Protein 2VE8 (pdb70)

Secondary structure (P-SEA, 3-state):
ccccaaaaaaaaaaaaccccaaaaaaaccccaaaaaaaaaaaaaaccccccccccbbbbcccccccc/ccccaaaaaaaaaaaaccccaaaaaaaccccaaaaaaaaaaaaaacccccccccbbbbbcccccc/cccaaaaaaaaaaaaccccaaaaaaaccccaaaaaaaaaaaaaacccccccccccccccccc/cccccaaaaaaaaaaaaccccaaaaaaaccccaaaaaaaaaaaaaacccccccccbbbbbcccccccc/cccccaaaaaaaaaaaaccccaaaaaaaacccaaaaaaaaaaaaaacccccccccbbbbbcccccc/cccccaaaaaaaaaaaaccccaaaaaaaacccaaaaaaaaaaaaaacccccccccbbbbbccccc/ccaaaaaaaaaaaaccccaaaaaaaacccaaaaaaaaaaaaaacccccccccbbbbbccc/ccaaaaaaaaaaaaccccaaaaaaaacccaaaaaaaaaaaaaacccccccccbbbbbccccc

Structure (mmCIF, N/CA/C/O backbone):
data_2VE8
#
_entry.id   2VE8
#
_cell.length_a   44.494
_cell.length_b   58.496
_cell.length_c   95.408
_cell.angle_alpha   90.00
_cell.angle_beta   92.51
_cell.angle_gamma   90.00
#
_symmetry.space_group_name_H-M   'P 1 21 1'
#
loop_
_entity.id
_entity.type
_entity.pdbx_description
1 polymer 'DNA TRANSLOCASE FTSK'
2 water water
#
loop_
_atom_site.group_PDB
_atom_site.id
_atom_site.type_symbol
_atom_site.label_atom_id
_atom_site.label_alt_id
_atom_site.label_comp_id
_atom_site.label_asym_id
_atom_site.label_entity_id
_atom_site.label_seq_id
_atom_site.pdbx_PDB_ins_code
_atom_site.Cartn_x
_atom_site.Cartn_y
_atom_site.Cartn_z
_atom_site.occupancy
_atom_site.B_iso_or_equiv
_atom_site.auth_seq_id
_atom_site.auth_comp_id
_atom_site.auth_asym_id
_atom_site.auth_atom_id
_atom_site.pdbx_PDB_model_num
ATOM 1 N N . GLU A 1 7 ? 25.122 19.557 3.588 1.00 32.35 745 GLU A N 1
ATOM 2 C CA . GLU A 1 7 ? 23.795 19.990 2.996 1.00 29.67 745 GLU A CA 1
ATOM 3 C C . GLU A 1 7 ? 22.790 19.546 4.048 1.00 26.26 745 GLU A C 1
ATOM 4 O O . GLU A 1 7 ? 22.440 18.386 4.111 1.00 28.04 745 GLU A O 1
ATOM 10 N N . ASP A 1 8 ? 22.398 20.505 4.843 1.00 18.27 746 ASP A N 1
ATOM 11 C CA . ASP A 1 8 ? 21.616 20.404 6.070 1.00 15.66 746 ASP A CA 1
ATOM 12 C C . ASP A 1 8 ? 20.159 20.192 5.754 1.00 14.06 746 ASP A C 1
ATOM 13 O O . ASP A 1 8 ? 19.759 20.462 4.627 1.00 18.29 746 ASP A O 1
ATOM 18 N N . ASP A 1 9 ? 19.396 19.635 6.674 1.00 11.13 747 ASP A N 1
ATOM 19 C CA . ASP A 1 9 ? 18.053 19.186 6.346 1.00 8.72 747 ASP A CA 1
ATOM 20 C C . ASP A 1 9 ? 17.095 19.617 7.458 1.00 9.15 747 ASP A C 1
ATOM 21 O O . ASP A 1 9 ? 17.455 19.541 8.636 1.00 9.29 747 ASP A O 1
ATOM 26 N N . PRO A 1 10 ? 15.867 20.024 7.127 1.00 8.15 748 PRO A N 1
ATOM 27 C CA . PRO A 1 10 ? 14.895 20.346 8.169 1.00 9.03 748 PRO A CA 1
ATOM 28 C C . PRO A 1 10 ? 14.548 19.141 9.015 1.00 8.60 748 PRO A C 1
ATOM 29 O O . PRO A 1 10 ? 14.131 19.350 10.144 1.00 10.77 748 PRO A O 1
ATOM 33 N N . LEU A 1 11 ? 14.768 17.915 8.485 1.00 8.07 749 LEU A N 1
ATOM 34 C CA . LEU A 1 11 ? 14.372 16.745 9.315 1.00 8.01 749 LEU A CA 1
ATOM 35 C C . LEU A 1 11 ? 15.466 16.289 10.251 1.00 8.85 749 LEU A C 1
ATOM 36 O O . LEU A 1 11 ? 15.349 15.201 10.887 1.00 10.30 749 LEU A O 1
ATOM 41 N N . TYR A 1 12 ? 16.580 16.990 10.334 1.00 8.07 750 TYR A N 1
ATOM 42 C CA . TYR A 1 12 ? 17.733 16.544 11.166 1.00 8.63 750 TYR A CA 1
ATOM 43 C C . TYR A 1 12 ? 17.291 16.192 12.588 1.00 8.35 750 TYR A C 1
ATOM 44 O O . TYR A 1 12 ? 17.667 15.138 13.141 1.00 8.87 750 TYR A O 1
ATOM 53 N N . ASP A 1 13 ? 16.577 17.112 13.258 1.00 10.46 751 ASP A N 1
ATOM 54 C CA . ASP A 1 13 ? 16.248 16.837 14.680 1.00 11.21 751 ASP A CA 1
ATOM 55 C C . ASP A 1 13 ? 15.335 15.656 14.789 1.00 10.87 751 ASP A C 1
ATOM 56 O O . ASP A 1 13 ? 15.487 14.875 15.738 1.00 11.65 751 ASP A O 1
ATOM 61 N N . GLU A 1 14 ? 14.384 15.486 13.879 1.00 12.18 752 GLU A N 1
ATOM 62 C CA . GLU A 1 14 ? 13.576 14.298 13.905 1.00 11.02 752 GLU A CA 1
ATOM 63 C C . GLU A 1 14 ? 14.386 13.042 13.670 1.00 10.29 752 GLU A C 1
ATOM 64 O O . GLU A 1 14 ? 14.166 12.028 14.345 1.00 11.01 752 GLU A O 1
ATOM 70 N N . ALA A 1 15 ? 15.354 13.049 12.791 1.00 9.51 753 ALA A N 1
ATOM 71 C CA . ALA A 1 15 ? 16.234 11.902 12.588 1.00 9.19 753 ALA A CA 1
ATOM 72 C C . ALA A 1 15 ? 17.056 11.620 13.847 1.00 8.62 753 ALA A C 1
ATOM 73 O O . ALA A 1 15 ? 17.263 10.483 14.170 1.00 9.72 753 ALA A O 1
ATOM 75 N N . VAL A 1 16 ? 17.541 12.666 14.531 1.00 9.22 754 VAL A N 1
ATOM 76 C CA . VAL A 1 16 ? 18.311 12.437 15.725 1.00 8.62 754 VAL A CA 1
ATOM 77 C C . VAL A 1 16 ? 17.422 11.877 16.830 1.00 8.23 754 VAL A C 1
ATOM 78 O O . VAL A 1 16 ? 17.861 10.950 17.527 1.00 9.16 754 VAL A O 1
ATOM 82 N N . ARG A 1 17 ? 16.166 12.290 16.937 1.00 8.74 755 ARG A N 1
ATOM 83 C CA . ARG A 1 17 ? 15.263 11.666 17.923 1.00 10.84 755 ARG A CA 1
ATOM 84 C C . ARG A 1 17 ? 15.130 10.211 17.593 1.00 8.72 755 ARG A C 1
ATOM 85 O O . ARG A 1 17 ? 15.157 9.402 18.530 1.00 11.48 755 ARG A O 1
ATOM 93 N N . PHE A 1 18 ? 14.932 9.834 16.292 1.00 8.34 756 PHE A N 1
ATOM 94 C CA . PHE A 1 18 ? 14.801 8.437 15.978 1.00 8.53 756 PHE A CA 1
ATOM 95 C C . PHE A 1 18 ? 16.036 7.677 16.283 1.00 9.05 756 PHE A C 1
ATOM 96 O O . PHE A 1 18 ? 15.944 6.600 16.914 1.00 10.89 756 PHE A O 1
ATOM 104 N N . VAL A 1 19 ? 17.218 8.108 15.841 1.00 6.83 757 VAL A N 1
ATOM 105 C CA . VAL A 1 19 ? 18.399 7.303 16.060 1.00 8.92 757 VAL A CA 1
ATOM 106 C C . VAL A 1 19 ? 18.776 7.152 17.572 1.00 7.67 757 VAL A C 1
ATOM 107 O O . VAL A 1 19 ? 19.210 6.065 18.015 1.00 8.75 757 VAL A O 1
ATOM 111 N N . THR A 1 20 ? 18.503 8.232 18.312 1.00 7.85 758 THR A N 1
ATOM 112 C CA . THR A 1 20 ? 18.855 8.106 19.755 1.00 8.37 758 THR A CA 1
ATOM 113 C C . THR A 1 20 ? 17.797 7.352 20.529 1.00 9.40 758 THR A C 1
ATOM 114 O O . THR A 1 20 ? 18.132 6.860 21.650 1.00 10.79 758 THR A O 1
ATOM 118 N N . GLU A 1 21 ? 16.580 7.305 20.061 1.00 9.73 759 GLU A N 1
ATOM 119 C CA . GLU A 1 21 ? 15.550 6.419 20.718 1.00 11.81 759 GLU A CA 1
ATOM 120 C C . GLU A 1 21 ? 15.750 4.958 20.347 1.00 10.59 759 GLU A C 1
ATOM 121 O O . GLU A 1 21 ? 15.708 4.042 21.193 1.00 14.60 759 GLU A O 1
ATOM 127 N N . SER A 1 22 ? 15.936 4.696 19.046 1.00 10.55 760 SER A N 1
ATOM 128 C CA . SER A 1 22 ? 16.062 3.345 18.561 1.00 10.69 760 SER A CA 1
ATOM 129 C C . SER A 1 22 ? 17.402 2.677 18.732 1.00 10.50 760 SER A C 1
ATOM 130 O O . SER A 1 22 ? 17.558 1.430 18.705 1.00 14.34 760 SER A O 1
ATOM 133 N N . ARG A 1 23 ? 18.410 3.523 18.829 1.00 9.81 761 ARG A N 1
ATOM 134 C CA . ARG A 1 23 ? 19.819 3.135 18.872 1.00 10.09 761 ARG A CA 1
ATOM 135 C C . ARG A 1 23 ? 20.262 2.511 17.549 1.00 10.30 761 ARG A C 1
ATOM 136 O O . ARG A 1 23 ? 21.284 1.887 17.476 1.00 14.13 761 ARG A O 1
ATOM 144 N N . ARG A 1 24 ? 19.509 2.805 16.466 1.00 11.21 762 ARG A N 1
ATOM 145 C CA . ARG A 1 24 ? 19.922 2.338 15.116 1.00 13.02 762 ARG A CA 1
ATOM 146 C C . ARG A 1 24 ? 20.268 3.520 14.275 1.00 13.84 762 ARG A C 1
ATOM 147 O O . ARG A 1 24 ? 19.534 4.514 14.260 1.00 16.95 762 ARG A O 1
ATOM 155 N N . ALA A 1 25 ? 21.335 3.435 13.506 1.00 14.48 763 ALA A N 1
ATOM 156 C CA . ALA A 1 25 ? 21.686 4.581 12.676 1.00 14.80 763 ALA A CA 1
ATOM 157 C C . ALA A 1 25 ? 21.992 4.182 11.226 1.00 12.78 763 ALA A C 1
ATOM 158 O O . ALA A 1 25 ? 22.744 4.882 10.545 1.00 18.35 763 ALA A O 1
ATOM 160 N N . SER A 1 26 ? 21.460 3.060 10.741 1.00 10.87 764 SER A N 1
ATOM 161 C CA . SER A 1 26 ? 21.697 2.698 9.370 1.00 9.41 764 SER A CA 1
ATOM 162 C C . SER A 1 26 ? 20.902 3.595 8.474 1.00 8.53 764 SER A C 1
ATOM 163 O O . SER A 1 26 ? 19.855 4.178 8.796 1.00 10.72 764 SER A O 1
ATOM 166 N N . ILE A 1 27 ? 21.429 3.747 7.226 1.00 9.88 765 ILE A N 1
ATOM 167 C CA . ILE A 1 27 ? 20.665 4.545 6.252 1.00 9.85 765 ILE A CA 1
ATOM 168 C C . ILE A 1 27 ? 19.293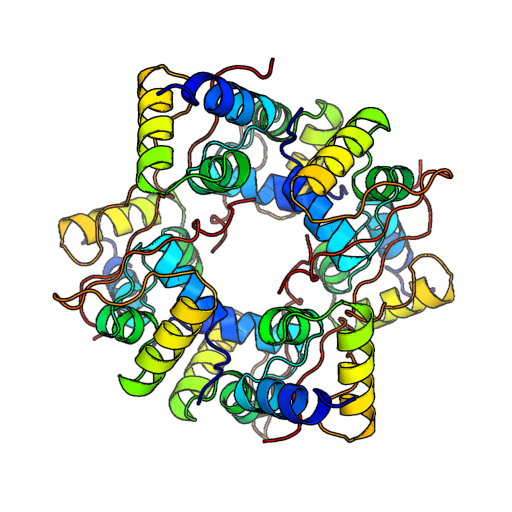 3.950 6.053 1.00 8.48 765 ILE A C 1
ATOM 169 O O . ILE A 1 27 ? 18.290 4.694 6.034 1.00 10.32 765 ILE A O 1
ATOM 174 N N . SER A 1 28 ? 19.211 2.612 5.953 1.00 10.39 766 SER A N 1
ATOM 175 C CA . SER A 1 28 ? 17.920 1.988 5.759 1.00 10.91 766 SER A CA 1
ATOM 176 C C . SER A 1 28 ? 16.946 2.241 6.910 1.00 9.89 766 SER A C 1
ATOM 177 O O . SER A 1 28 ? 15.741 2.493 6.671 1.00 10.88 766 SER A O 1
ATOM 180 N N . ALA A 1 29 ? 17.426 2.309 8.162 1.00 9.57 767 ALA A N 1
ATOM 181 C CA . ALA A 1 29 ? 16.534 2.529 9.262 1.00 9.81 767 ALA A CA 1
ATOM 182 C C . ALA A 1 29 ? 15.978 3.946 9.196 1.00 8.76 767 ALA A C 1
ATOM 183 O O . ALA A 1 29 ? 14.755 4.137 9.481 1.00 9.07 767 ALA A O 1
ATOM 185 N N . VAL A 1 30 ? 16.840 4.923 8.902 1.00 8.65 768 VAL A N 1
ATOM 186 C CA . VAL A 1 30 ? 16.342 6.281 8.800 1.00 8.43 768 VAL A CA 1
ATOM 187 C C . VAL A 1 30 ? 15.391 6.418 7.605 1.00 8.86 768 VAL A C 1
ATOM 188 O O . VAL A 1 30 ? 14.364 7.104 7.701 1.00 9.76 768 VAL A O 1
ATOM 192 N N . GLN A 1 31 ? 15.747 5.806 6.451 1.00 8.50 769 GLN A N 1
ATOM 193 C CA . GLN A 1 31 ? 14.816 5.832 5.331 1.00 8.82 769 GLN A CA 1
ATOM 194 C C . GLN A 1 31 ? 13.435 5.319 5.703 1.00 9.89 769 GLN A C 1
ATOM 195 O O . GLN A 1 31 ? 12.426 5.881 5.242 1.00 10.89 769 GLN A O 1
ATOM 201 N N . ARG A 1 32 ? 13.413 4.212 6.440 1.00 9.57 770 ARG A N 1
ATOM 202 C CA . ARG A 1 32 ? 12.121 3.570 6.724 1.00 10.42 770 ARG A CA 1
ATOM 203 C C . ARG A 1 32 ? 11.305 4.390 7.679 1.00 10.44 770 ARG A C 1
ATOM 204 O O . ARG A 1 32 ? 10.095 4.435 7.653 1.00 12.07 770 ARG A O 1
ATOM 212 N N . LYS A 1 33 ? 11.980 5.008 8.657 1.00 9.35 771 LYS A N 1
ATOM 213 C CA . LYS A 1 33 ? 11.279 5.770 9.700 1.00 9.77 771 LYS A CA 1
ATOM 214 C C . LYS A 1 33 ? 10.661 7.013 9.115 1.00 8.82 771 LYS A C 1
ATOM 215 O O . LYS A 1 33 ? 9.514 7.350 9.440 1.00 9.59 771 LYS A O 1
ATOM 221 N N . LEU A 1 34 ? 11.429 7.730 8.255 1.00 8.49 772 LEU A N 1
ATOM 222 C CA . LEU A 1 34 ? 10.951 9.034 7.795 1.00 8.80 772 LEU A CA 1
ATOM 223 C C . LEU A 1 34 ? 10.312 8.926 6.412 1.00 8.88 772 LEU A C 1
ATOM 224 O O . LEU A 1 34 ? 9.846 9.901 5.907 1.00 9.98 772 LEU A O 1
ATOM 229 N N . LYS A 1 35 ? 10.422 7.734 5.793 1.00 8.94 773 LYS A N 1
ATOM 230 C CA . LYS A 1 35 ? 9.884 7.443 4.475 1.00 11.04 773 LYS A CA 1
ATOM 231 C C . LYS A 1 35 ? 10.537 8.427 3.497 1.00 9.15 773 LYS A C 1
ATOM 232 O O . LYS A 1 35 ? 9.889 9.175 2.724 1.00 10.53 773 LYS A O 1
ATOM 238 N N . ILE A 1 36 ? 11.865 8.412 3.491 1.00 10.10 774 ILE A N 1
ATOM 239 C CA . ILE A 1 36 ? 12.648 9.269 2.620 1.00 8.79 774 ILE A CA 1
ATOM 240 C C . ILE A 1 36 ? 13.661 8.434 1.800 1.00 11.14 774 ILE A C 1
ATOM 241 O O . ILE A 1 36 ? 13.855 7.253 2.068 1.00 11.60 774 ILE A O 1
ATOM 246 N N . GLY A 1 37 ? 14.303 9.114 0.846 1.00 11.09 775 GLY A N 1
ATOM 247 C CA . GLY A 1 37 ? 15.260 8.389 -0.032 1.00 11.70 775 GLY A CA 1
ATOM 248 C C . GLY A 1 37 ? 16.630 8.196 0.554 1.00 9.10 775 GLY A C 1
ATOM 249 O O . GLY A 1 37 ? 16.981 8.809 1.608 1.00 10.35 775 GLY A O 1
ATOM 250 N N . TYR A 1 38 ? 17.411 7.325 -0.132 1.00 9.67 776 TYR A N 1
ATOM 251 C CA . TYR A 1 38 ? 18.728 7.008 0.343 1.00 8.19 776 TYR A CA 1
ATOM 252 C C . TYR A 1 38 ? 19.622 8.221 0.498 1.00 7.57 776 TYR A C 1
ATOM 253 O O . TYR A 1 38 ? 20.274 8.407 1.540 1.00 9.72 776 TYR A O 1
ATOM 262 N N . ASN A 1 39 ? 19.723 9.096 -0.519 1.00 9.38 777 ASN A N 1
ATOM 263 C CA . ASN A 1 39 ? 20.682 10.170 -0.422 1.00 9.10 777 ASN A CA 1
ATOM 264 C C . ASN A 1 39 ? 20.335 11.103 0.745 1.00 8.94 777 ASN A C 1
ATOM 265 O O . ASN A 1 39 ? 21.206 11.586 1.458 1.00 9.75 777 ASN A O 1
ATOM 270 N N . ARG A 1 40 ? 19.039 11.381 0.902 1.00 8.82 778 ARG A N 1
ATOM 271 C CA . ARG A 1 40 ? 18.635 12.312 1.952 1.00 8.01 778 ARG A CA 1
ATOM 272 C C . ARG A 1 40 ? 18.947 11.706 3.334 1.00 7.87 778 ARG A C 1
ATOM 273 O O . ARG A 1 40 ? 19.444 12.392 4.244 1.00 8.96 778 ARG A O 1
ATOM 281 N N . ALA A 1 41 ? 18.630 10.412 3.535 1.00 8.18 779 ALA A N 1
ATOM 282 C CA . ALA A 1 41 ? 18.923 9.791 4.813 1.00 8.30 779 ALA A CA 1
ATOM 283 C C . ALA A 1 41 ? 20.449 9.769 5.038 1.00 8.48 779 ALA A C 1
ATOM 284 O O . ALA A 1 41 ? 20.911 10.044 6.157 1.00 8.71 779 ALA A O 1
ATOM 286 N N . ALA A 1 42 ? 21.206 9.436 3.996 1.00 7.97 780 ALA A N 1
ATOM 287 C CA . ALA A 1 42 ? 22.638 9.370 4.179 1.00 7.89 780 ALA A CA 1
ATOM 288 C C . ALA A 1 42 ? 23.265 10.691 4.568 1.00 8.22 780 ALA A C 1
ATOM 289 O O . ALA A 1 42 ? 24.184 10.741 5.399 1.00 9.86 780 ALA A O 1
ATOM 291 N N . ARG A 1 43 ? 22.778 11.762 3.979 1.00 7.69 781 ARG A N 1
ATOM 292 C CA . ARG A 1 43 ? 23.333 13.067 4.338 1.00 7.76 781 ARG A CA 1
ATOM 293 C C . ARG A 1 43 ? 23.020 13.391 5.794 1.00 7.56 781 ARG A C 1
ATOM 294 O O . ARG A 1 43 ? 23.881 13.998 6.448 1.00 10.18 781 ARG A O 1
ATOM 302 N N . MET A 1 44 ? 21.838 13.068 6.299 1.00 7.92 782 MET A N 1
ATOM 303 C CA . MET A 1 44 ? 21.604 13.409 7.694 1.00 8.70 782 MET A CA 1
ATOM 304 C C . MET A 1 44 ? 22.518 12.562 8.604 1.00 7.92 782 MET A C 1
ATOM 305 O O . MET A 1 44 ? 22.898 13.032 9.673 1.00 9.24 782 MET A O 1
ATOM 310 N N . ILE A 1 45 ? 22.723 11.300 8.257 1.00 8.54 783 ILE A N 1
ATOM 311 C CA . ILE A 1 45 ? 23.639 10.495 9.121 1.00 8.44 783 ILE A CA 1
ATOM 312 C C . ILE A 1 45 ? 25.023 11.018 9.085 1.00 8.34 783 ILE A C 1
ATOM 313 O O . ILE A 1 45 ? 25.705 11.055 10.152 1.00 9.22 783 ILE A O 1
ATOM 318 N N . GLU A 1 46 ? 25.494 11.528 7.929 1.00 9.75 784 GLU A N 1
ATOM 319 C CA . GLU A 1 46 ? 26.831 12.096 7.924 1.00 13.07 784 GLU A CA 1
ATOM 320 C C . GLU A 1 46 ? 26.854 13.384 8.806 1.00 10.50 784 GLU A C 1
ATOM 321 O O . GLU A 1 46 ? 27.828 13.613 9.530 1.00 11.57 784 GLU A O 1
ATOM 327 N N . ALA A 1 47 ? 25.747 14.171 8.801 1.00 9.70 785 ALA A N 1
ATOM 328 C CA . ALA A 1 47 ? 25.657 15.329 9.686 1.00 9.43 785 ALA A CA 1
ATOM 329 C C . ALA A 1 47 ? 25.713 14.861 11.168 1.00 9.91 785 ALA A C 1
ATOM 330 O O . ALA A 1 47 ? 26.343 15.529 12.014 1.00 11.32 785 ALA A O 1
ATOM 332 N N . MET A 1 48 ? 25.020 13.752 11.464 1.00 8.24 786 MET A N 1
ATOM 333 C CA . MET A 1 48 ? 25.114 13.267 12.831 1.00 8.43 786 MET A CA 1
ATOM 334 C C . MET A 1 48 ? 26.525 12.869 13.217 1.00 8.05 786 MET A C 1
ATOM 335 O O . MET A 1 48 ? 26.884 13.016 14.393 1.00 9.52 786 MET A O 1
ATOM 340 N N . GLU A 1 49 ? 27.283 12.307 12.302 1.00 8.67 787 GLU A N 1
ATOM 341 C CA . GLU A 1 49 ? 28.639 11.959 12.657 1.00 8.77 787 GLU A CA 1
ATOM 342 C C . GLU A 1 49 ? 29.431 13.220 12.919 1.00 11.63 787 GLU A C 1
ATOM 343 O O . GLU A 1 49 ? 30.203 13.276 13.883 1.00 13.47 787 GLU A O 1
ATOM 349 N N . MET A 1 50 ? 29.228 14.265 12.098 1.00 12.42 788 MET A N 1
ATOM 350 C CA . MET A 1 50 ? 29.982 15.483 12.375 1.00 16.43 788 MET A CA 1
ATOM 351 C C . MET A 1 50 ? 29.644 16.072 13.741 1.00 14.54 788 MET A C 1
ATOM 352 O O . MET A 1 50 ? 30.486 16.747 14.367 1.00 18.29 788 MET A O 1
ATOM 357 N N . ALA A 1 51 ? 28.394 15.912 14.147 1.00 12.63 789 ALA A N 1
ATOM 358 C CA . ALA A 1 51 ? 27.924 16.447 15.448 1.00 13.53 789 ALA A CA 1
ATOM 359 C C . ALA A 1 51 ? 28.233 15.522 16.618 1.00 14.42 789 ALA A C 1
ATOM 360 O O . ALA A 1 51 ? 27.913 15.895 17.778 1.00 16.32 789 ALA A O 1
ATOM 362 N N . GLY A 1 52 ? 28.842 14.369 16.355 1.00 13.30 790 GLY A N 1
ATOM 363 C CA . GLY A 1 52 ? 29.167 13.483 17.483 1.00 14.38 790 GLY A CA 1
ATOM 364 C C . GLY A 1 52 ? 28.007 12.680 18.001 1.00 12.60 790 GLY A C 1
ATOM 365 O O . GLY A 1 52 ? 28.094 12.062 19.113 1.00 15.85 790 GLY A O 1
ATOM 366 N N . VAL A 1 53 ? 26.953 12.571 17.191 1.00 10.61 791 VAL A N 1
ATOM 367 C CA . VAL A 1 53 ? 25.772 11.742 17.618 1.00 10.01 791 VAL A CA 1
ATOM 368 C C . VAL A 1 53 ? 26.021 10.272 17.386 1.00 9.89 791 VAL A C 1
ATOM 369 O O . VAL A 1 53 ? 25.466 9.432 18.157 1.00 9.92 791 VAL A O 1
ATOM 373 N N . VAL A 1 54 ? 26.729 9.957 16.289 1.00 8.88 792 VAL A N 1
ATOM 374 C CA . VAL A 1 54 ? 27.008 8.598 15.910 1.00 10.09 792 VAL A CA 1
ATOM 375 C C . VAL A 1 54 ? 28.492 8.429 15.635 1.00 9.27 792 VAL A C 1
ATOM 376 O O . VAL A 1 54 ? 29.175 9.421 15.385 1.00 10.66 792 VAL A O 1
ATOM 380 N N . THR A 1 55 ? 28.972 7.208 15.752 1.00 9.75 793 THR A N 1
ATOM 381 C CA . THR A 1 55 ? 30.337 6.906 15.383 1.00 10.19 793 THR A CA 1
ATOM 382 C C . THR A 1 55 ? 30.553 6.965 13.889 1.00 9.57 793 THR A C 1
ATOM 383 O O . THR A 1 55 ? 29.632 6.942 13.092 1.00 10.40 793 THR A O 1
ATOM 387 N N . PRO A 1 56 ? 31.820 6.965 13.453 1.00 10.99 794 PRO A N 1
ATOM 388 C CA . PRO A 1 56 ? 32.105 6.643 12.039 1.00 12.49 794 PRO A CA 1
ATOM 389 C C . PRO A 1 56 ? 31.579 5.270 11.721 1.00 12.62 794 PRO A C 1
ATOM 390 O O . PRO A 1 56 ? 31.357 4.440 12.609 1.00 13.42 794 PRO A O 1
ATOM 394 N N . MET A 1 57 ? 31.470 4.993 10.437 1.00 14.62 795 MET A N 1
ATOM 395 C CA . MET A 1 57 ? 31.036 3.666 10.041 1.00 18.00 795 MET A CA 1
ATOM 396 C C . MET A 1 57 ? 32.130 2.604 10.105 1.00 15.25 795 MET A C 1
ATOM 397 O O . MET A 1 57 ? 33.374 2.918 10.030 1.00 17.84 795 MET A O 1
ATOM 402 N N . ASN A 1 58 ? 31.767 1.376 10.420 1.00 16.02 796 ASN A N 1
ATOM 403 C CA . ASN A 1 58 ? 32.768 0.329 10.357 1.00 19.29 796 ASN A CA 1
ATOM 404 C C . ASN A 1 58 ? 32.950 -0.142 8.952 1.00 21.03 796 ASN A C 1
ATOM 405 O O . ASN A 1 58 ? 32.510 0.545 8.000 1.00 21.90 796 ASN A O 1
ATOM 410 N N . THR A 1 59 ? 33.734 -1.207 8.793 1.00 23.56 797 THR A N 1
ATOM 411 C CA . THR A 1 59 ? 34.062 -1.596 7.443 1.00 24.94 797 THR A CA 1
ATOM 412 C C . THR A 1 59 ? 32.826 -1.934 6.606 1.00 26.08 797 THR A C 1
ATOM 413 O O . THR A 1 59 ? 32.927 -1.977 5.364 1.00 27.06 797 THR A O 1
ATOM 417 N N . ASN A 1 60 ? 31.717 -2.284 7.278 1.00 24.49 798 ASN A N 1
ATOM 418 C CA . ASN A 1 60 ? 30.432 -2.660 6.640 1.00 24.76 798 ASN A CA 1
ATOM 419 C C . ASN A 1 60 ? 29.423 -1.571 6.582 1.00 23.77 798 ASN A C 1
ATOM 420 O O . ASN A 1 60 ? 28.259 -1.844 6.233 1.00 23.75 798 ASN A O 1
ATOM 425 N N . GLY A 1 61 ? 29.832 -0.360 6.934 1.00 20.69 799 GLY A N 1
ATOM 426 C CA . GLY A 1 61 ? 28.903 0.790 6.912 1.00 21.05 799 GLY A CA 1
ATOM 427 C C . GLY A 1 61 ? 28.076 0.870 8.163 1.00 20.99 799 GLY A C 1
ATOM 428 O O . GLY A 1 61 ? 27.219 1.817 8.240 1.00 22.84 799 GLY A O 1
ATOM 429 N N . SER A 1 62 ? 28.315 -0.031 9.171 1.00 16.67 800 SER A N 1
ATOM 430 C CA . SER A 1 62 ? 27.445 0.062 10.393 1.00 16.98 800 SER A CA 1
ATOM 431 C C . SER A 1 62 ? 27.992 1.093 11.351 1.00 13.68 800 SER A C 1
ATOM 432 O O . SER A 1 62 ? 29.179 1.250 11.397 1.00 17.12 800 SER A O 1
ATOM 435 N N . ARG A 1 63 ? 27.110 1.743 12.118 1.00 13.89 801 ARG A N 1
ATOM 436 C CA . ARG A 1 63 ? 27.542 2.769 13.074 1.00 12.68 801 ARG A CA 1
ATOM 437 C C . ARG A 1 63 ? 26.882 2.452 14.415 1.00 13.20 801 ARG A C 1
ATOM 438 O O . ARG A 1 63 ? 25.849 1.779 14.412 1.00 15.43 801 ARG A O 1
ATOM 446 N N . GLU A 1 64 ? 27.452 3.055 15.472 1.00 11.31 802 GLU A N 1
ATOM 447 C CA . GLU A 1 64 ? 26.848 3.042 16.766 1.00 10.39 802 GLU A CA 1
ATOM 448 C C . GLU A 1 64 ? 26.386 4.439 17.171 1.00 9.81 802 GLU A C 1
ATOM 449 O O . GLU A 1 64 ? 26.951 5.414 16.747 1.00 11.93 802 GLU A O 1
ATOM 455 N N . VAL A 1 65 ? 25.324 4.439 17.951 1.00 10.02 803 VAL A N 1
ATOM 456 C CA . VAL A 1 65 ? 24.742 5.689 18.385 1.00 9.40 803 VAL A CA 1
ATOM 457 C C . VAL A 1 65 ? 25.378 6.047 19.701 1.00 10.69 803 VAL A C 1
ATOM 458 O O . VAL A 1 65 ? 25.376 5.207 20.669 1.00 12.80 803 VAL A O 1
ATOM 462 N N . ILE A 1 66 ? 25.995 7.243 19.782 1.00 10.21 804 ILE A N 1
ATOM 463 C CA . ILE A 1 66 ? 26.686 7.643 21.013 1.00 11.61 804 ILE A CA 1
ATOM 464 C C . ILE A 1 66 ? 25.752 8.486 21.881 1.00 13.28 804 ILE A C 1
ATOM 465 O O . ILE A 1 66 ? 25.762 8.320 23.103 1.00 16.23 804 ILE A O 1
ATOM 470 N N . ALA A 1 67 ? 25.000 9.429 21.343 1.00 12.21 805 ALA A N 1
ATOM 471 C CA . ALA A 1 67 ? 24.312 10.389 22.138 1.00 11.91 805 ALA A CA 1
ATOM 472 C C . ALA A 1 67 ? 23.181 9.745 22.914 1.00 10.13 805 ALA A C 1
ATOM 473 O O . ALA A 1 67 ? 22.633 8.776 22.510 1.00 10.95 805 ALA A O 1
ATOM 475 N N . PRO A 1 68 ? 22.826 10.333 24.060 1.00 10.38 806 PRO A N 1
ATOM 476 C CA . PRO A 1 68 ? 21.704 9.849 24.802 1.00 12.66 806 PRO A CA 1
ATOM 477 C C . PRO A 1 68 ? 20.342 10.078 24.156 1.00 14.07 806 PRO A C 1
ATOM 478 O O . PRO A 1 68 ? 20.240 10.926 23.327 1.00 14.39 806 PRO A O 1
ATOM 482 N N . ALA A 1 69 ? 19.332 9.295 24.552 1.00 12.97 807 ALA A N 1
ATOM 483 C CA . ALA A 1 69 ? 17.980 9.525 24.024 1.00 13.98 807 ALA A CA 1
ATOM 484 C C . ALA A 1 69 ? 17.447 10.889 24.532 1.00 14.67 807 ALA A C 1
ATOM 485 O O . ALA A 1 69 ? 17.938 11.459 25.503 1.00 14.51 807 ALA A O 1
ATOM 487 N N . PRO A 1 70 ? 16.421 11.418 23.905 1.00 15.74 808 PRO A N 1
ATOM 488 C CA . PRO A 1 70 ? 15.856 12.644 24.381 1.00 16.11 808 PRO A CA 1
ATOM 489 C C . PRO A 1 70 ? 15.375 12.509 25.792 1.00 16.54 808 PRO A C 1
ATOM 490 O O . PRO A 1 70 ? 14.875 11.445 26.153 1.00 17.67 808 PRO A O 1
ATOM 494 N N . VAL A 1 71 ? 15.421 13.611 26.529 1.00 18.23 809 VAL A N 1
ATOM 495 C CA . VAL A 1 71 ? 14.873 13.637 27.909 1.00 19.57 809 VAL A CA 1
ATOM 496 C C . VAL A 1 71 ? 13.370 13.484 27.875 1.00 20.21 809 VAL A C 1
ATOM 497 O O . VAL A 1 71 ? 12.721 13.818 26.875 1.00 22.86 809 VAL A O 1
ATOM 501 N N . ARG A 1 72 ? 12.834 12.957 28.977 1.00 21.33 810 ARG A N 1
ATOM 502 C CA . ARG A 1 72 ? 11.387 12.742 29.113 1.00 25.59 810 ARG A CA 1
ATOM 503 C C . ARG A 1 72 ? 10.658 13.772 29.960 1.00 26.49 810 ARG A C 1
ATOM 504 O O . ARG A 1 72 ? 9.417 13.649 30.185 1.00 30.35 810 ARG A O 1
ATOM 512 N N . ASP A 1 73 ? 11.359 14.790 30.420 1.00 28.13 811 ASP A N 1
ATOM 513 C CA . ASP A 1 73 ? 10.757 15.875 31.229 1.00 30.23 811 ASP A CA 1
ATOM 514 C C . ASP A 1 73 ? 11.171 17.234 30.678 1.00 32.69 811 ASP A C 1
ATOM 515 O O . ASP A 1 73 ? 11.326 18.211 31.450 1.00 35.64 811 ASP A O 1
ATOM 521 N N . GLU B 1 7 ? -5.780 27.466 41.213 1.00 30.37 745 GLU B N 1
ATOM 522 C CA . GLU B 1 7 ? -4.709 28.420 40.853 1.00 25.84 745 GLU B CA 1
ATOM 523 C C . GLU B 1 7 ? -3.947 27.724 39.676 1.00 23.76 745 GLU B C 1
ATOM 524 O O . GLU B 1 7 ? -4.184 26.514 39.354 1.00 25.97 745 GLU B O 1
ATOM 530 N N . ASP B 1 8 ? -3.172 28.489 38.946 1.00 17.60 746 ASP B N 1
ATOM 531 C CA . ASP B 1 8 ? -2.342 27.905 37.907 1.00 17.03 746 ASP B CA 1
ATOM 532 C C . ASP B 1 8 ? -0.893 27.963 38.336 1.00 15.13 746 ASP B C 1
ATOM 533 O O . ASP B 1 8 ? -0.491 28.736 39.206 1.00 18.58 746 ASP B O 1
ATOM 538 N N . ASP B 1 9 ? -0.107 27.062 37.765 1.00 10.75 747 ASP B N 1
ATOM 539 C CA . ASP B 1 9 ? 1.257 26.773 38.270 1.00 10.02 747 ASP B CA 1
ATOM 540 C C . ASP B 1 9 ? 2.183 26.751 37.097 1.00 10.55 747 ASP B C 1
ATOM 541 O O . ASP B 1 9 ? 1.896 26.066 36.124 1.00 10.00 747 ASP B O 1
ATOM 546 N N . PRO B 1 10 ? 3.415 27.292 37.212 1.00 10.17 748 PRO B N 1
ATOM 547 C CA . PRO B 1 10 ? 4.376 27.081 36.139 1.00 10.25 748 PRO B CA 1
ATOM 548 C C . PRO B 1 10 ? 4.732 25.657 35.906 1.00 8.56 748 PRO B C 1
ATOM 549 O O . PRO B 1 10 ? 5.230 25.323 34.823 1.00 11.57 748 PRO B O 1
ATOM 553 N N . LEU B 1 11 ? 4.561 24.819 36.937 1.00 9.83 749 LEU B N 1
ATOM 554 C CA . LEU B 1 11 ? 4.999 23.424 36.770 1.00 10.22 749 LEU B CA 1
ATOM 555 C C . LEU B 1 11 ? 3.901 22.511 36.124 1.00 10.47 749 LEU B C 1
ATOM 556 O O . LEU B 1 11 ? 4.076 21.294 36.018 1.00 10.70 749 LEU B O 1
ATOM 561 N N . TYR B 1 12 ? 2.799 23.111 35.705 1.00 9.40 750 TYR B N 1
ATOM 562 C CA . TYR B 1 12 ? 1.668 22.351 35.137 1.00 9.39 750 TYR B CA 1
ATOM 563 C C . TYR B 1 12 ? 2.129 21.397 34.042 1.00 10.38 750 TYR B C 1
ATOM 564 O O . TYR B 1 12 ? 1.812 20.195 34.078 1.00 9.98 750 TYR B O 1
ATOM 573 N N . ASP B 1 13 ? 2.841 21.905 33.050 1.00 10.81 751 ASP B N 1
ATOM 574 C CA . ASP B 1 13 ? 3.145 21.005 31.929 1.00 11.60 751 ASP B CA 1
ATOM 575 C C . ASP B 1 13 ? 4.118 19.858 32.360 1.00 11.69 751 ASP B C 1
ATOM 576 O O . ASP B 1 13 ? 4.011 18.715 31.875 1.00 11.46 751 ASP B O 1
ATOM 581 N N . GLU B 1 14 ? 5.032 20.164 33.302 1.00 11.45 752 GLU B N 1
ATOM 582 C CA . GLU B 1 14 ? 5.857 19.127 33.833 1.00 13.68 752 GLU B CA 1
ATOM 583 C C . GLU B 1 14 ? 5.052 18.097 34.525 1.00 10.41 752 GLU B C 1
ATOM 584 O O . GLU B 1 14 ? 5.339 16.894 34.456 1.00 10.96 752 GLU B O 1
ATOM 590 N N . ALA B 1 15 ? 4.095 18.515 35.308 1.00 10.07 753 ALA B N 1
ATOM 591 C CA . ALA B 1 15 ? 3.220 17.581 36.029 1.00 10.09 753 ALA B CA 1
ATOM 592 C C . ALA B 1 15 ? 2.417 16.720 35.054 1.00 8.79 753 ALA B C 1
ATOM 593 O O . ALA B 1 15 ? 2.234 15.518 35.315 1.00 10.05 753 ALA B O 1
ATOM 595 N N . VAL B 1 16 ? 1.912 17.332 33.997 1.00 8.83 754 VAL B N 1
ATOM 596 C CA . VAL B 1 16 ? 1.130 16.572 32.972 1.00 8.86 754 VAL B CA 1
ATOM 597 C C . VAL B 1 16 ? 2.042 15.574 32.315 1.00 8.83 754 VAL B C 1
ATOM 598 O O . VAL B 1 16 ? 1.602 14.406 32.058 1.00 8.22 754 VAL B O 1
ATOM 602 N N . ARG B 1 17 ? 3.270 15.951 31.996 1.00 9.45 755 ARG B N 1
ATOM 603 C CA . ARG B 1 17 ? 4.163 14.962 31.372 1.00 9.64 755 ARG B CA 1
ATOM 604 C C . ARG B 1 17 ? 4.334 13.795 32.327 1.00 8.83 755 ARG B C 1
ATOM 605 O O . ARG B 1 17 ? 4.244 12.647 31.918 1.00 10.98 755 ARG B O 1
ATOM 613 N N . PHE B 1 18 ? 4.498 14.055 33.630 1.00 8.23 756 PHE B N 1
ATOM 614 C CA . PHE B 1 18 ? 4.676 12.914 34.591 1.00 8.92 756 PHE B CA 1
ATOM 615 C C . PHE B 1 18 ? 3.428 12.066 34.606 1.00 8.47 756 PHE B C 1
ATOM 616 O O . PHE B 1 18 ? 3.479 10.830 34.624 1.00 9.02 756 PHE B O 1
ATOM 624 N N . VAL B 1 19 ? 2.280 12.656 34.776 1.00 8.56 757 VAL B N 1
ATOM 625 C CA . VAL B 1 19 ? 1.044 11.865 35.010 1.00 8.35 757 VAL B CA 1
ATOM 626 C C . VAL B 1 19 ? 0.698 11.054 33.734 1.00 8.07 757 VAL B C 1
ATOM 627 O O . VAL B 1 19 ? 0.287 9.897 33.819 1.00 9.12 757 VAL B O 1
ATOM 631 N N . THR B 1 20 ? 0.940 11.661 32.565 1.00 8.02 758 THR B N 1
ATOM 632 C CA . THR B 1 20 ? 0.608 10.953 31.333 1.00 9.94 758 THR B CA 1
ATOM 633 C C . THR B 1 20 ? 1.658 9.904 30.960 1.00 9.37 758 THR B C 1
ATOM 634 O O . THR B 1 20 ? 1.336 8.947 30.208 1.00 10.93 758 THR B O 1
ATOM 638 N N . GLU B 1 21 ? 2.894 10.049 31.424 1.00 9.75 759 GLU B N 1
ATOM 639 C CA . GLU B 1 21 ? 3.885 8.928 31.240 1.00 10.48 759 GLU B CA 1
ATOM 640 C C . GLU B 1 21 ? 3.725 7.850 32.261 1.00 10.11 759 GLU B C 1
ATOM 641 O O . GLU B 1 21 ? 3.745 6.656 31.911 1.00 12.85 759 GLU B O 1
ATOM 647 N N . SER B 1 22 ? 3.516 8.186 33.517 1.00 10.35 760 SER B N 1
ATOM 648 C CA . SER B 1 22 ? 3.448 7.207 34.581 1.00 10.86 760 SER B CA 1
ATOM 649 C C . SER B 1 22 ? 2.077 6.514 34.703 1.00 10.56 760 SER B C 1
ATOM 650 O O . SER B 1 22 ? 1.962 5.418 35.312 1.00 14.40 760 SER B O 1
ATOM 653 N N . ARG B 1 23 ? 1.041 7.234 34.212 1.00 9.44 761 ARG B N 1
ATOM 654 C CA . ARG B 1 23 ? -0.358 6.840 34.403 1.00 10.20 761 ARG B CA 1
ATOM 655 C C . ARG B 1 23 ? -0.833 6.896 35.848 1.00 11.07 761 ARG B C 1
ATOM 656 O O . ARG B 1 23 ? -1.883 6.320 36.214 1.00 14.19 761 ARG B O 1
ATOM 664 N N . ARG B 1 24 ? -0.075 7.653 36.623 1.00 11.98 762 ARG B N 1
ATOM 665 C CA . ARG B 1 24 ? -0.410 7.874 38.041 1.00 13.90 762 ARG B CA 1
ATOM 666 C C . ARG B 1 24 ? -0.718 9.310 38.285 1.00 12.53 762 ARG B C 1
ATOM 667 O O . ARG B 1 24 ? -0.007 10.180 37.874 1.00 16.16 762 ARG B O 1
ATOM 675 N N . ALA B 1 25 ? -1.859 9.556 38.905 1.00 13.91 763 ALA B N 1
ATOM 676 C CA . ALA B 1 25 ? -2.329 10.854 39.157 1.00 16.07 763 ALA B CA 1
ATOM 677 C C . ALA B 1 25 ? -2.563 11.196 40.612 1.00 13.30 763 ALA B C 1
ATOM 678 O O . ALA B 1 25 ? -3.225 12.196 40.901 1.00 17.70 763 ALA B O 1
ATOM 680 N N . SER B 1 26 ? -2.046 10.445 41.547 1.00 12.84 764 SER B N 1
ATOM 681 C CA . SER B 1 26 ? -2.311 10.793 42.917 1.00 12.13 764 SER B CA 1
ATOM 682 C C . SER B 1 26 ? -1.467 12.002 43.323 1.00 12.02 764 SER B C 1
ATOM 683 O O . SER B 1 26 ? -0.377 12.289 42.789 1.00 12.29 764 SER B O 1
ATOM 686 N N . ILE B 1 27 ? -1.948 12.672 44.351 1.00 10.68 765 ILE B N 1
ATOM 687 C CA . ILE B 1 27 ? -1.235 13.791 44.896 1.00 11.78 765 ILE B CA 1
ATOM 688 C C . ILE B 1 27 ? 0.108 13.358 45.398 1.00 10.91 765 ILE B C 1
ATOM 689 O O . ILE B 1 27 ? 1.102 14.016 45.070 1.00 11.05 765 ILE B O 1
ATOM 694 N N . SER B 1 28 ? 0.192 12.211 46.089 1.00 10.76 766 SER B N 1
ATOM 695 C CA . SER B 1 28 ? 1.480 11.770 46.595 1.00 11.69 766 SER B CA 1
ATOM 696 C C . SER B 1 28 ? 2.447 11.471 45.463 1.00 11.22 766 SER B C 1
ATOM 697 O O . SER B 1 28 ? 3.679 11.774 45.618 1.00 11.33 766 SER B O 1
ATOM 700 N N . ALA B 1 29 ? 2.005 10.900 44.329 1.00 9.94 767 ALA B N 1
ATOM 701 C CA . ALA B 1 29 ? 2.928 10.606 43.250 1.00 10.12 767 ALA B CA 1
ATOM 702 C C . ALA B 1 29 ? 3.462 11.882 42.669 1.00 9.37 767 ALA B C 1
ATOM 703 O O . ALA B 1 29 ? 4.675 11.991 42.367 1.00 9.87 767 ALA B O 1
ATOM 705 N N . VAL B 1 30 ? 2.637 12.874 42.465 1.00 9.29 768 VAL B N 1
ATOM 706 C CA . VAL B 1 30 ? 3.114 14.141 41.899 1.00 8.76 768 VAL B CA 1
ATOM 707 C C . VAL B 1 30 ? 4.026 14.852 42.916 1.00 9.22 768 VAL B C 1
ATOM 708 O O . VAL B 1 30 ? 5.081 15.415 42.544 1.00 9.50 768 VAL B O 1
ATOM 712 N N . GLN B 1 31 ? 3.662 14.859 44.202 1.00 9.37 769 GLN B N 1
ATOM 713 C CA . GLN B 1 31 ? 4.578 15.355 45.219 1.00 9.08 769 GLN B CA 1
ATOM 714 C C . GLN B 1 31 ? 5.959 14.773 45.162 1.00 8.98 769 GLN B C 1
ATOM 715 O O . GLN B 1 31 ? 6.990 15.474 45.291 1.00 10.76 769 GLN B O 1
ATOM 721 N N . ARG B 1 32 ? 6.031 13.451 45.040 1.00 9.74 770 ARG B N 1
ATOM 722 C CA . ARG B 1 32 ? 7.351 12.743 45.132 1.00 10.46 770 ARG B CA 1
ATOM 723 C C . ARG B 1 32 ? 8.127 13.013 43.847 1.00 10.60 770 ARG B C 1
ATOM 724 O O . ARG B 1 32 ? 9.385 13.016 43.897 1.00 11.92 770 ARG B O 1
ATOM 732 N N . LYS B 1 33 ? 7.451 13.139 42.710 1.00 8.43 771 LYS B N 1
ATOM 733 C CA . LYS B 1 33 ? 8.174 13.362 41.433 1.00 8.30 771 LYS B CA 1
ATOM 734 C C . LYS B 1 33 ? 8.755 14.769 41.402 1.00 7.73 771 LYS B C 1
ATOM 735 O O . LYS B 1 33 ? 9.929 14.948 40.971 1.00 9.78 771 LYS B O 1
ATOM 741 N N . LEU B 1 34 ? 7.973 15.776 41.832 1.00 7.45 772 LEU B N 1
ATOM 742 C CA . LEU B 1 34 ? 8.389 17.166 41.670 1.00 8.92 772 LEU B CA 1
ATOM 743 C C . LEU B 1 34 ? 8.994 17.740 42.946 1.00 8.33 772 LEU B C 1
ATOM 744 O O . LEU B 1 34 ? 9.501 18.854 42.907 1.00 9.73 772 LEU B O 1
ATOM 749 N N . LYS B 1 35 ? 8.968 16.937 44.052 1.00 9.79 773 LYS B N 1
ATOM 750 C CA . LYS B 1 35 ? 9.508 17.347 45.324 1.00 10.04 773 LYS B CA 1
ATOM 751 C C . LYS B 1 35 ? 8.827 18.629 45.781 1.00 11.63 773 LYS B C 1
ATOM 752 O O . LYS B 1 35 ? 9.503 19.631 46.101 1.00 13.13 773 LYS B O 1
ATOM 758 N N . ILE B 1 36 ? 7.461 18.583 45.830 1.00 11.45 774 ILE B N 1
ATOM 759 C CA . ILE B 1 36 ? 6.663 19.790 46.159 1.00 11.44 774 ILE B CA 1
ATOM 760 C C . ILE B 1 36 ? 5.635 19.382 47.243 1.00 12.66 774 ILE B C 1
ATOM 761 O O . ILE B 1 36 ? 5.460 18.203 47.525 1.00 13.57 774 ILE B O 1
ATOM 766 N N . GLY B 1 37 ? 4.981 20.376 47.861 1.00 13.69 775 GLY B N 1
ATOM 767 C CA . GLY B 1 37 ? 3.993 20.176 48.921 1.00 13.69 775 GLY B CA 1
ATOM 768 C C . GLY B 1 37 ? 2.679 19.648 48.414 1.00 13.05 775 GLY B C 1
ATOM 769 O O . GLY B 1 37 ? 2.363 19.679 47.207 1.00 13.05 775 GLY B O 1
ATOM 770 N N . TYR B 1 38 ? 1.883 19.186 49.391 1.00 15.36 776 TYR B N 1
ATOM 771 C CA . TYR B 1 38 ? 0.622 18.584 49.053 1.00 14.68 776 TYR B CA 1
ATOM 772 C C . TYR B 1 38 ? -0.301 19.542 48.348 1.00 14.40 776 TYR B C 1
ATOM 773 O O . TYR B 1 38 ? -0.938 19.184 47.347 1.00 15.03 776 TYR B O 1
ATOM 782 N N . ASN B 1 39 ? -0.491 20.721 48.881 1.00 14.55 777 ASN B N 1
ATOM 783 C CA . ASN B 1 39 ? -1.493 21.619 48.271 1.00 15.78 777 ASN B CA 1
ATOM 784 C C . ASN B 1 39 ? -1.051 22.074 46.879 1.00 14.50 777 ASN B C 1
ATOM 785 O O . ASN B 1 39 ? -1.864 22.155 45.947 1.00 15.86 777 ASN B O 1
ATOM 790 N N . ARG B 1 40 ? 0.258 22.299 46.680 1.00 12.84 778 ARG B N 1
ATOM 791 C CA . ARG B 1 40 ? 0.708 22.632 45.332 1.00 11.37 778 ARG B CA 1
ATOM 792 C C . ARG B 1 40 ? 0.396 21.486 44.344 1.00 10.21 778 ARG B C 1
ATOM 793 O O . ARG B 1 40 ? -0.073 21.756 43.225 1.00 11.23 778 ARG B O 1
ATOM 801 N N . ALA B 1 41 ? 0.701 20.284 44.745 1.00 10.17 779 ALA B N 1
ATOM 802 C CA . ALA B 1 41 ? 0.424 19.179 43.850 1.00 10.61 779 ALA B CA 1
ATOM 803 C C . ALA B 1 41 ? -1.052 19.006 43.623 1.00 10.69 779 ALA B C 1
ATOM 804 O O . ALA B 1 41 ? -1.485 18.745 42.499 1.00 10.84 779 ALA B O 1
ATOM 806 N N . ALA B 1 42 ? -1.863 19.120 44.701 1.00 11.16 780 ALA B N 1
ATOM 807 C CA . ALA B 1 42 ? -3.283 18.947 44.554 1.00 11.19 780 ALA B CA 1
ATOM 808 C C . ALA B 1 42 ? -3.880 19.966 43.610 1.00 11.15 780 ALA B C 1
ATOM 809 O O . ALA B 1 42 ? -4.820 19.644 42.849 1.00 13.18 780 ALA B O 1
ATOM 811 N N . ARG B 1 43 ? -3.464 21.224 43.687 1.00 11.68 781 ARG B N 1
ATOM 812 C CA . ARG B 1 43 ? -4.061 22.218 42.808 1.00 12.72 781 ARG B CA 1
ATOM 813 C C . ARG B 1 43 ? -3.722 21.901 41.333 1.00 11.85 781 ARG B C 1
ATOM 814 O O . ARG B 1 43 ? -4.516 22.182 40.470 1.00 11.20 781 ARG B O 1
ATOM 822 N N . MET B 1 44 ? -2.514 21.395 41.060 1.00 11.54 782 MET B N 1
ATOM 823 C CA . MET B 1 44 ? -2.239 21.073 39.629 1.00 10.14 782 MET B CA 1
ATOM 824 C C . MET B 1 44 ? -3.099 19.926 39.174 1.00 10.32 782 MET B C 1
ATOM 825 O O . MET B 1 44 ? -3.477 19.922 38.028 1.00 10.90 782 MET B O 1
ATOM 830 N N . ILE B 1 45 ? -3.358 18.942 40.045 1.00 9.91 783 ILE B N 1
ATOM 831 C CA . ILE B 1 45 ? -4.180 17.827 39.579 1.00 10.12 783 ILE B CA 1
ATOM 832 C C . ILE B 1 45 ? -5.616 18.269 39.391 1.00 10.21 783 ILE B C 1
ATOM 833 O O . ILE B 1 45 ? -6.239 17.852 38.431 1.00 9.85 783 ILE B O 1
ATOM 838 N N . GLU B 1 46 ? -6.110 19.214 40.218 1.00 11.26 784 GLU B N 1
ATOM 839 C CA . GLU B 1 46 ? -7.444 19.821 39.929 1.00 12.49 784 GLU B CA 1
ATOM 840 C C . GLU B 1 46 ? -7.445 20.528 38.575 1.00 11.86 784 GLU B C 1
ATOM 841 O O . GLU B 1 46 ? -8.413 20.455 37.822 1.00 13.32 784 GLU B O 1
ATOM 847 N N . ALA B 1 47 ? -6.348 21.219 38.261 1.00 11.40 785 ALA B N 1
ATOM 848 C CA . ALA B 1 47 ? -6.267 21.850 36.953 1.00 11.83 785 ALA B CA 1
ATOM 849 C C . ALA B 1 47 ? -6.284 20.831 35.828 1.00 10.40 785 ALA B C 1
ATOM 850 O O . ALA B 1 47 ? -6.907 21.034 34.790 1.00 12.54 785 ALA B O 1
ATOM 852 N N . MET B 1 48 ? -5.656 19.654 36.003 1.00 9.42 786 MET B N 1
ATOM 853 C CA . MET B 1 48 ? -5.648 18.580 35.007 1.00 9.30 786 MET B CA 1
ATOM 854 C C . MET B 1 48 ? -7.062 18.058 34.852 1.00 10.61 786 MET B C 1
ATOM 855 O O . MET B 1 48 ? -7.442 17.687 33.762 1.00 11.28 786 MET B O 1
ATOM 860 N N . GLU B 1 49 ? -7.827 17.979 35.949 1.00 11.01 787 GLU B N 1
ATOM 861 C CA . GLU B 1 49 ? -9.239 17.545 35.795 1.00 11.36 787 GLU B CA 1
ATOM 862 C C . GLU B 1 49 ? -10.020 18.533 34.929 1.00 14.06 787 GLU B C 1
ATOM 863 O O . GLU B 1 49 ? -10.797 18.139 34.023 1.00 14.37 787 GLU B O 1
ATOM 869 N N . MET B 1 50 ? -9.846 19.788 35.241 1.00 13.19 788 MET B N 1
ATOM 870 C CA . MET B 1 50 ? -10.493 20.847 34.434 1.00 17.16 788 MET B CA 1
ATOM 871 C C . MET B 1 50 ? -10.126 20.786 32.969 1.00 15.89 788 MET B C 1
ATOM 872 O O . MET B 1 50 ? -10.983 21.036 32.078 1.00 18.79 788 MET B O 1
ATOM 877 N N . ALA B 1 51 ? -8.910 20.400 32.677 1.00 14.18 789 ALA B N 1
ATOM 878 C CA . ALA B 1 51 ? -8.475 20.292 31.309 1.00 14.80 789 ALA B CA 1
ATOM 879 C C . ALA B 1 51 ? -8.763 18.947 30.666 1.00 13.72 789 ALA B C 1
ATOM 880 O O . ALA B 1 51 ? -8.377 18.742 29.451 1.00 19.32 789 ALA B O 1
ATOM 882 N N . GLY B 1 52 ? -9.377 17.993 31.387 1.00 13.47 790 GLY B N 1
ATOM 883 C CA . GLY B 1 52 ? -9.683 16.733 30.758 1.00 14.83 790 GLY B CA 1
ATOM 884 C C . GLY B 1 52 ? -8.557 15.705 30.696 1.00 12.14 790 GLY B C 1
ATOM 885 O O . GLY B 1 52 ? -8.689 14.679 30.014 1.00 15.32 790 GLY B O 1
ATOM 886 N N . VAL B 1 53 ? -7.470 15.958 31.477 1.00 10.79 791 VAL B N 1
ATOM 887 C CA . VAL B 1 53 ? -6.354 15.065 31.427 1.00 10.64 791 VAL B CA 1
ATOM 888 C C . VAL B 1 53 ? -6.529 13.873 32.352 1.00 10.04 791 VAL B C 1
ATOM 889 O O . VAL B 1 53 ? -6.024 12.782 32.078 1.00 10.32 791 VAL B O 1
ATOM 893 N N . VAL B 1 54 ? -7.318 14.085 33.427 1.00 9.97 792 VAL B N 1
ATOM 894 C CA . VAL B 1 54 ? -7.613 13.013 34.416 1.00 9.06 792 VAL B CA 1
ATOM 895 C C . VAL B 1 54 ? -9.084 13.041 34.681 1.00 10.07 792 VAL B C 1
ATOM 896 O O . VAL B 1 54 ? -9.768 14.056 34.475 1.00 10.89 792 VAL B O 1
ATOM 900 N N . THR B 1 55 ? -9.565 11.887 35.215 1.00 10.75 793 THR B N 1
ATOM 901 C CA . THR B 1 55 ? -10.965 11.783 35.650 1.00 9.94 793 THR B CA 1
ATOM 902 C C . THR B 1 55 ? -11.197 12.527 36.939 1.00 10.88 793 THR B C 1
ATOM 903 O O . THR B 1 55 ? -10.243 12.830 37.669 1.00 11.93 793 THR B O 1
ATOM 907 N N . PRO B 1 56 ? -12.482 12.743 37.310 1.00 11.19 794 PRO B N 1
ATOM 908 C CA . PRO B 1 56 ? -12.756 13.071 38.664 1.00 11.48 794 PRO B CA 1
ATOM 909 C C . PRO B 1 56 ? -12.249 11.975 39.608 1.00 12.85 794 PRO B C 1
ATOM 910 O O . PRO B 1 56 ? -12.035 10.800 39.182 1.00 12.92 794 PRO B O 1
ATOM 914 N N . MET B 1 57 ? -12.116 12.363 40.871 1.00 15.34 795 MET B N 1
ATOM 915 C CA . MET B 1 57 ? -11.770 11.399 41.889 1.00 17.43 795 MET B CA 1
ATOM 916 C C . MET B 1 57 ? -12.897 10.393 42.231 1.00 15.99 795 MET B C 1
ATOM 917 O O . MET B 1 57 ? -14.044 10.764 42.246 1.00 16.24 795 MET B O 1
ATOM 922 N N . ASN B 1 58 ? -12.536 9.135 42.453 1.00 13.51 796 ASN B N 1
ATOM 923 C CA . ASN B 1 58 ? -13.448 8.196 43.145 1.00 14.36 796 ASN B CA 1
ATOM 924 C C . ASN B 1 58 ? -13.701 8.677 44.577 1.00 15.00 796 ASN B C 1
ATOM 925 O O . ASN B 1 58 ? -12.947 9.584 45.076 1.00 14.98 796 ASN B O 1
ATOM 930 N N . THR B 1 59 ? -14.682 8.067 45.297 1.00 13.94 797 THR B N 1
ATOM 931 C CA . THR B 1 59 ? -14.929 8.604 46.607 1.00 14.05 797 THR B CA 1
ATOM 932 C C . THR B 1 59 ? -13.788 8.272 47.592 1.00 16.86 797 THR B C 1
ATOM 933 O O . THR B 1 59 ? -13.729 8.899 48.641 1.00 20.08 797 THR B O 1
ATOM 937 N N . ASN B 1 60 ? -12.875 7.340 47.237 1.00 15.90 798 ASN B N 1
ATOM 938 C CA . ASN B 1 60 ? -11.711 7.071 48.073 1.00 16.95 798 ASN B CA 1
ATOM 939 C C . ASN B 1 60 ? -10.498 7.883 47.606 1.00 18.41 798 ASN B C 1
ATOM 940 O O . ASN B 1 60 ? -9.420 7.706 48.139 1.00 21.40 798 ASN B O 1
ATOM 945 N N . GLY B 1 61 ? -10.699 8.844 46.681 1.00 17.50 799 GLY B N 1
ATOM 946 C CA . GLY B 1 61 ? -9.634 9.792 46.259 1.00 17.68 799 GLY B CA 1
ATOM 947 C C . GLY B 1 61 ? -8.823 9.335 45.028 1.00 17.44 799 GLY B C 1
ATOM 948 O O . GLY B 1 61 ? -8.032 10.120 44.523 1.00 19.81 799 GLY B O 1
ATOM 949 N N . SER B 1 62 ? -9.015 8.105 44.557 1.00 15.67 800 SER B N 1
ATOM 950 C CA . SER B 1 62 ? -8.269 7.608 43.352 1.00 16.78 800 SER B CA 1
ATOM 951 C C . SER B 1 62 ? -8.784 8.280 42.081 1.00 15.15 800 SER B C 1
ATOM 952 O O . SER B 1 62 ? -9.965 8.548 41.950 1.00 17.71 800 SER B O 1
ATOM 955 N N . ARG B 1 63 ? -7.934 8.450 41.111 1.00 13.24 801 ARG B N 1
ATOM 956 C CA . ARG B 1 63 ? -8.323 9.000 39.763 1.00 13.88 801 ARG B CA 1
ATOM 957 C C . ARG B 1 63 ? -7.642 8.160 38.687 1.00 13.01 801 ARG B C 1
ATOM 958 O O . ARG B 1 63 ? -6.653 7.452 38.992 1.00 16.35 801 ARG B O 1
ATOM 966 N N . GLU B 1 64 ? -8.146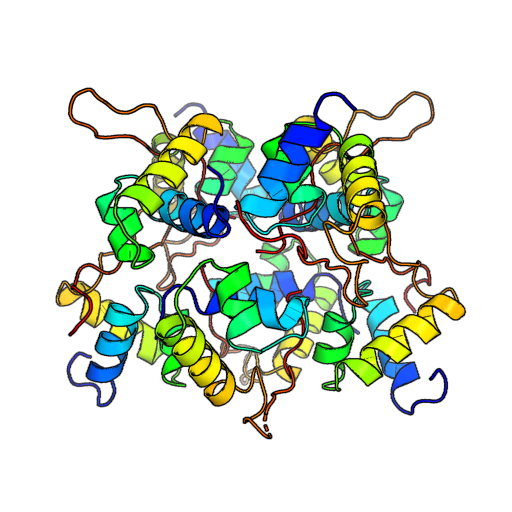 8.289 37.431 1.00 12.48 802 GLU B N 1
ATOM 967 C CA . GLU B 1 64 ? -7.497 7.654 36.276 1.00 12.80 802 GLU B CA 1
ATOM 968 C C . GLU B 1 64 ? -6.974 8.754 35.362 1.00 11.59 802 GLU B C 1
ATOM 969 O O . GLU B 1 64 ? -7.542 9.874 35.267 1.00 12.25 802 GLU B O 1
ATOM 975 N N . VAL B 1 65 ? -5.906 8.433 34.621 1.00 11.04 803 VAL B N 1
ATOM 976 C CA . VAL B 1 65 ? -5.384 9.346 33.612 1.00 9.92 803 VAL B CA 1
ATOM 977 C C . VAL B 1 65 ? -6.045 9.001 32.257 1.00 10.59 803 VAL B C 1
ATOM 978 O O . VAL B 1 65 ? -5.992 7.829 31.788 1.00 15.60 803 VAL B O 1
ATOM 982 N N . ILE B 1 66 ? -6.586 10.052 31.627 1.00 11.28 804 ILE B N 1
ATOM 983 C CA . ILE B 1 66 ? -7.276 9.870 30.365 1.00 12.93 804 ILE B CA 1
ATOM 984 C C . ILE B 1 66 ? -6.346 10.195 29.182 1.00 14.78 804 ILE B C 1
ATOM 985 O O . ILE B 1 66 ? -6.267 9.442 28.194 1.00 17.84 804 ILE B O 1
ATOM 990 N N . ALA B 1 67 ? -5.624 11.290 29.243 1.00 11.98 805 ALA B N 1
ATOM 991 C CA . ALA B 1 67 ? -4.861 11.779 28.105 1.00 12.09 805 ALA B CA 1
ATOM 992 C C . ALA B 1 67 ? -3.753 10.867 27.700 1.00 12.84 805 ALA B C 1
ATOM 993 O O . ALA B 1 67 ? -3.206 10.133 28.523 1.00 13.06 805 ALA B O 1
ATOM 995 N N . PRO B 1 68 ? -3.428 10.882 26.432 1.00 10.48 806 PRO B N 1
ATOM 996 C CA . PRO B 1 68 ? -2.305 10.000 25.989 1.00 12.17 806 PRO B CA 1
ATOM 997 C C . PRO B 1 68 ? -0.935 10.520 26.517 1.00 14.22 806 PRO B C 1
ATOM 998 O O . PRO B 1 68 ? -0.781 11.692 26.892 1.00 14.56 806 PRO B O 1
ATOM 1002 N N . ALA B 1 69 ? 0.087 9.622 26.554 1.00 13.79 807 ALA B N 1
ATOM 1003 C CA . ALA B 1 69 ? 1.452 9.990 26.932 1.00 14.92 807 ALA B CA 1
ATOM 1004 C C . ALA B 1 69 ? 1.959 11.001 25.892 1.00 15.77 807 ALA B C 1
ATOM 1005 O O . ALA B 1 69 ? 1.482 11.056 24.715 1.00 15.79 807 ALA B O 1
ATOM 1007 N N . PRO B 1 70 ? 2.987 11.785 26.245 1.00 17.39 808 PRO B N 1
ATOM 1008 C CA . PRO B 1 70 ? 3.541 12.680 25.272 1.00 19.09 808 PRO B CA 1
ATOM 1009 C C . PRO B 1 70 ? 4.103 11.941 24.011 1.00 18.39 808 PRO B C 1
ATOM 1010 O O . PRO B 1 70 ? 4.599 10.861 24.130 1.00 20.55 808 PRO B O 1
ATOM 1014 N N . VAL B 1 71 ? 4.066 12.555 22.846 1.00 19.82 809 VAL B N 1
ATOM 1015 C CA . VAL B 1 71 ? 4.604 11.900 21.660 1.00 19.70 809 VAL B CA 1
ATOM 1016 C C . VAL B 1 71 ? 6.149 11.862 21.718 1.00 20.02 809 VAL B C 1
ATOM 1017 O O . VAL B 1 71 ? 6.771 12.666 22.436 1.00 24.85 809 VAL B O 1
ATOM 1021 N N . ASP C 1 8 ? 20.895 17.201 42.693 1.00 16.38 746 ASP C N 1
ATOM 1022 C CA . ASP C 1 8 ? 20.118 17.175 41.430 1.00 14.46 746 ASP C CA 1
ATOM 1023 C C . ASP C 1 8 ? 18.663 17.248 41.691 1.00 12.16 746 ASP C C 1
ATOM 1024 O O . ASP C 1 8 ? 18.179 16.912 42.775 1.00 16.62 746 ASP C O 1
ATOM 1029 N N . ASP C 1 9 ? 17.975 17.849 40.762 1.00 10.59 747 ASP C N 1
ATOM 1030 C CA . ASP C 1 9 ? 16.578 18.229 41.014 1.00 9.89 747 ASP C CA 1
ATOM 1031 C C . ASP C 1 9 ? 15.737 17.809 39.791 1.00 8.43 747 ASP C C 1
ATOM 1032 O O . ASP C 1 9 ? 16.173 17.958 38.637 1.00 8.75 747 ASP C O 1
ATOM 1037 N N . PRO C 1 10 ? 14.471 17.331 40.014 1.00 7.14 748 PRO C N 1
ATOM 1038 C CA . PRO C 1 10 ? 13.634 17.029 38.877 1.00 7.04 748 PRO C CA 1
ATOM 1039 C C . PRO C 1 10 ? 13.347 18.231 37.991 1.00 8.44 748 PRO C C 1
ATOM 1040 O O . PRO C 1 10 ? 13.002 17.983 36.831 1.00 10.92 748 PRO C O 1
ATOM 1044 N N . LEU C 1 11 ? 13.440 19.435 38.586 1.00 8.42 749 LEU C N 1
ATOM 1045 C CA . LEU C 1 11 ? 13.126 20.612 37.747 1.00 9.05 749 LEU C CA 1
ATOM 1046 C C . LEU C 1 11 ? 14.246 21.116 36.953 1.00 8.46 749 LEU C C 1
ATOM 1047 O O . LEU C 1 11 ? 14.100 22.155 36.287 1.00 9.06 749 LEU C O 1
ATOM 1052 N N . TYR C 1 12 ? 15.356 20.423 36.907 1.00 7.98 750 TYR C N 1
ATOM 1053 C CA . TYR C 1 12 ? 16.511 20.938 36.220 1.00 7.90 750 TYR C CA 1
ATOM 1054 C C . TYR C 1 12 ? 16.233 21.301 34.757 1.00 9.43 750 TYR C C 1
ATOM 1055 O O . TYR C 1 12 ? 16.596 22.375 34.276 1.00 9.97 750 TYR C O 1
ATOM 1064 N N . ASP C 1 13 ? 15.646 20.354 33.991 1.00 10.29 751 ASP C N 1
ATOM 1065 C CA . ASP C 1 13 ? 15.434 20.633 32.575 1.00 10.55 751 ASP C CA 1
ATOM 1066 C C . ASP C 1 13 ? 14.487 21.831 32.395 1.00 10.32 751 ASP C C 1
ATOM 1067 O O . ASP C 1 13 ? 14.618 22.593 31.448 1.00 12.03 751 ASP C O 1
ATOM 1072 N N . GLU C 1 14 ? 13.482 21.986 33.268 1.00 12.34 752 GLU C N 1
ATOM 1073 C CA . GLU C 1 14 ? 12.542 23.128 33.156 1.00 12.47 752 GLU C CA 1
ATOM 1074 C C . GLU C 1 14 ? 13.323 24.410 33.430 1.00 11.19 752 GLU C C 1
ATOM 1075 O O . GLU C 1 14 ? 13.102 25.426 32.785 1.00 12.74 752 GLU C O 1
ATOM 1081 N N . ALA C 1 15 ? 14.205 24.390 34.415 1.00 8.48 753 ALA C N 1
ATOM 1082 C CA . ALA C 1 15 ? 15.037 25.536 34.699 1.00 9.44 753 ALA C CA 1
ATOM 1083 C C . ALA C 1 15 ? 15.932 25.849 33.533 1.00 8.59 753 ALA C C 1
ATOM 1084 O O . ALA C 1 15 ? 16.094 27.036 33.258 1.00 9.94 753 ALA C O 1
ATOM 1086 N N . VAL C 1 16 ? 16.560 24.892 32.881 1.00 9.18 754 VAL C N 1
ATOM 1087 C CA . VAL C 1 16 ? 17.394 25.159 31.737 1.00 9.06 754 VAL C CA 1
ATOM 1088 C C . VAL C 1 16 ? 16.556 25.720 30.608 1.00 10.22 754 VAL C C 1
ATOM 1089 O O . VAL C 1 16 ? 16.992 26.684 29.924 1.00 9.69 754 VAL C O 1
ATOM 1093 N N . ARG C 1 17 ? 15.348 25.196 30.370 1.00 9.63 755 ARG C N 1
ATOM 1094 C CA . ARG C 1 17 ? 14.452 25.860 29.348 1.00 11.02 755 ARG C CA 1
ATOM 1095 C C . ARG C 1 17 ? 14.275 27.333 29.664 1.00 10.11 755 ARG C C 1
ATOM 1096 O O . ARG C 1 17 ? 14.340 28.178 28.741 1.00 12.90 755 ARG C O 1
ATOM 1104 N N . PHE C 1 18 ? 13.958 27.655 30.916 1.00 10.18 756 PHE C N 1
ATOM 1105 C CA . PHE C 1 18 ? 13.743 29.075 31.234 1.00 9.42 756 PHE C CA 1
ATOM 1106 C C . PHE C 1 18 ? 14.978 29.901 31.016 1.00 8.96 756 PHE C C 1
ATOM 1107 O O . PHE C 1 18 ? 14.951 31.008 30.392 1.00 10.69 756 PHE C O 1
ATOM 1115 N N . VAL C 1 19 ? 16.090 29.430 31.567 1.00 8.58 757 VAL C N 1
ATOM 1116 C CA . VAL C 1 19 ? 17.303 30.245 31.466 1.00 9.18 757 VAL C CA 1
ATOM 1117 C C . VAL C 1 19 ? 17.707 30.501 30.013 1.00 10.52 757 VAL C C 1
ATOM 1118 O O . VAL C 1 19 ? 18.211 31.561 29.651 1.00 11.79 757 VAL C O 1
ATOM 1122 N N . THR C 1 20 ? 17.671 29.419 29.256 1.00 9.74 758 THR C N 1
ATOM 1123 C CA . THR C 1 20 ? 18.134 29.523 27.852 1.00 10.01 758 THR C CA 1
ATOM 1124 C C . THR C 1 20 ? 17.119 30.265 26.975 1.00 11.14 758 THR C C 1
ATOM 1125 O O . THR C 1 20 ? 17.508 30.789 25.912 1.00 13.42 758 THR C O 1
ATOM 1129 N N . GLU C 1 21 ? 15.852 30.345 27.332 1.00 11.45 759 GLU C N 1
ATOM 1130 C CA . GLU C 1 21 ? 14.888 31.173 26.561 1.00 13.09 759 GLU C CA 1
ATOM 1131 C C . GLU C 1 21 ? 14.984 32.630 27.006 1.00 12.96 759 GLU C C 1
ATOM 1132 O O . GLU C 1 21 ? 15.005 33.544 26.158 1.00 15.57 759 GLU C O 1
ATOM 1138 N N . SER C 1 22 ? 15.030 32.893 28.312 1.00 12.94 760 SER C N 1
ATOM 1139 C CA . SER C 1 22 ? 15.017 34.277 28.798 1.00 12.58 760 SER C CA 1
ATOM 1140 C C . SER C 1 22 ? 16.395 34.909 28.764 1.00 13.57 760 SER C C 1
ATOM 1141 O O . SER C 1 22 ? 16.531 36.143 28.822 1.00 16.23 760 SER C O 1
ATOM 1144 N N . ARG C 1 23 ? 17.451 34.081 28.698 1.00 11.87 761 ARG C N 1
ATOM 1145 C CA . ARG C 1 23 ? 18.853 34.516 28.817 1.00 13.32 761 ARG C CA 1
ATOM 1146 C C . ARG C 1 23 ? 19.147 35.165 30.147 1.00 12.92 761 ARG C C 1
ATOM 1147 O O . ARG C 1 23 ? 20.160 35.804 30.313 1.00 17.18 761 ARG C O 1
ATOM 1155 N N . ARG C 1 24 ? 18.362 34.828 31.168 1.00 14.07 762 ARG C N 1
ATOM 1156 C CA . ARG C 1 24 ? 18.583 35.317 32.527 1.00 14.91 762 ARG C CA 1
ATOM 1157 C C . ARG C 1 24 ? 18.915 34.141 33.408 1.00 14.44 762 ARG C C 1
ATOM 1158 O O . ARG C 1 24 ? 18.198 33.189 33.406 1.00 18.89 762 ARG C O 1
ATOM 1166 N N . ALA C 1 25 ? 19.950 34.250 34.234 1.00 15.85 763 ALA C N 1
ATOM 1167 C CA . ALA C 1 25 ? 20.340 33.161 35.071 1.00 15.79 763 ALA C CA 1
ATOM 1168 C C . ALA C 1 25 ? 20.455 33.520 36.539 1.00 15.88 763 ALA C C 1
ATOM 1169 O O . ALA C 1 25 ? 21.181 32.890 37.284 1.00 20.14 763 ALA C O 1
ATOM 1171 N N . SER C 1 26 ? 19.786 34.514 37.005 1.00 14.21 764 SER C N 1
ATOM 1172 C CA . SER C 1 26 ? 19.935 34.845 38.399 1.00 14.14 764 SER C CA 1
ATOM 1173 C C . SER C 1 26 ? 19.073 33.906 39.202 1.00 13.95 764 SER C C 1
ATOM 1174 O O . SER C 1 26 ? 18.081 33.400 38.745 1.00 13.50 764 SER C O 1
ATOM 1177 N N . ILE C 1 27 ? 19.476 33.767 40.470 1.00 11.67 765 ILE C N 1
ATOM 1178 C CA . ILE C 1 27 ? 18.646 32.950 41.388 1.00 11.05 765 ILE C CA 1
ATOM 1179 C C . ILE C 1 27 ? 17.294 33.552 41.474 1.00 11.49 765 ILE C C 1
ATOM 1180 O O . ILE C 1 27 ? 16.267 32.811 41.407 1.00 11.25 765 ILE C O 1
ATOM 1185 N N . SER C 1 28 ? 17.192 34.878 41.566 1.00 11.86 766 SER C N 1
ATOM 1186 C CA . SER C 1 28 ? 15.877 35.499 41.705 1.00 12.60 766 SER C CA 1
ATOM 1187 C C . SER C 1 28 ? 14.961 35.169 40.509 1.00 12.30 766 SER C C 1
ATOM 1188 O O . SER C 1 28 ? 13.756 34.937 40.648 1.00 12.72 766 SER C O 1
ATOM 1191 N N . ALA C 1 29 ? 15.532 35.194 39.303 1.00 11.66 767 ALA C N 1
ATOM 1192 C CA . ALA C 1 29 ? 14.700 34.977 38.099 1.00 10.71 767 ALA C CA 1
ATOM 1193 C C . ALA C 1 29 ? 14.224 33.545 38.081 1.00 10.80 767 ALA C C 1
ATOM 1194 O O . ALA C 1 29 ? 13.013 33.300 37.709 1.00 10.63 767 ALA C O 1
ATOM 1196 N N . VAL C 1 30 ? 15.079 32.590 38.462 1.00 10.78 768 VAL C N 1
ATOM 1197 C CA . VAL C 1 30 ? 14.620 31.183 38.507 1.00 10.47 768 VAL C CA 1
ATOM 1198 C C . VAL C 1 30 ? 13.558 31.037 39.599 1.00 9.72 768 VAL C C 1
ATOM 1199 O O . VAL C 1 30 ? 12.568 30.308 39.426 1.00 10.29 768 VAL C O 1
ATOM 1203 N N . GLN C 1 31 ? 13.771 31.628 40.789 1.00 10.46 769 GLN C N 1
ATOM 1204 C CA . GLN C 1 31 ? 12.758 31.557 41.828 1.00 9.21 769 GLN C CA 1
ATOM 1205 C C . GLN C 1 31 ? 11.442 32.075 41.361 1.00 10.61 769 GLN C C 1
ATOM 1206 O O . GLN C 1 31 ? 10.395 31.481 41.688 1.00 11.95 769 GLN C O 1
ATOM 1212 N N . ARG C 1 32 ? 11.442 33.199 40.651 1.00 10.10 770 ARG C N 1
ATOM 1213 C CA . ARG C 1 32 ? 10.124 33.824 40.314 1.0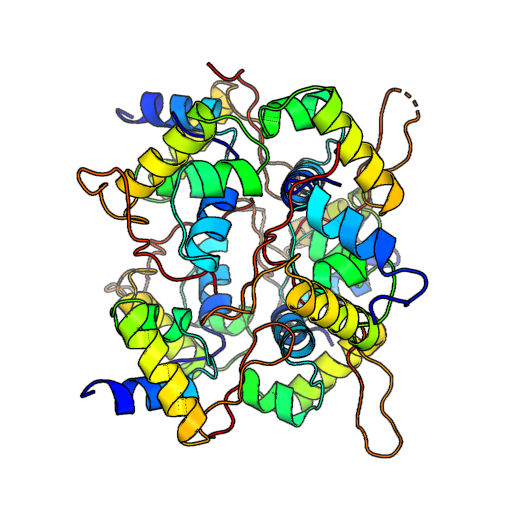0 11.39 770 ARG C CA 1
ATOM 1214 C C . ARG C 1 32 ? 9.450 33.019 39.190 1.00 11.35 770 ARG C C 1
ATOM 1215 O O . ARG C 1 32 ? 8.204 32.936 39.155 1.00 13.16 770 ARG C O 1
ATOM 1223 N N . LYS C 1 33 ? 10.226 32.370 38.320 1.00 9.76 771 LYS C N 1
ATOM 1224 C CA . LYS C 1 33 ? 9.635 31.648 37.203 1.00 8.93 771 LYS C CA 1
ATOM 1225 C C . LYS C 1 33 ? 9.030 30.360 37.738 1.00 8.33 771 LYS C C 1
ATOM 1226 O O . LYS C 1 33 ? 7.895 29.982 37.347 1.00 9.49 771 LYS C O 1
ATOM 1232 N N . LEU C 1 34 ? 9.745 29.628 38.630 1.00 8.59 772 LEU C N 1
ATOM 1233 C CA . LEU C 1 34 ? 9.294 28.286 39.041 1.00 9.13 772 LEU C CA 1
ATOM 1234 C C . LEU C 1 34 ? 8.571 28.297 40.352 1.00 9.18 772 LEU C C 1
ATOM 1235 O O . LEU C 1 34 ? 8.014 27.294 40.786 1.00 9.30 772 LEU C O 1
ATOM 1240 N N . LYS C 1 35 ? 8.556 29.492 40.994 1.00 8.68 773 LYS C N 1
ATOM 1241 C CA . LYS C 1 35 ? 7.885 29.714 42.292 1.00 9.76 773 LYS C CA 1
ATOM 1242 C C . LYS C 1 35 ? 8.477 28.786 43.335 1.00 9.89 773 LYS C C 1
ATOM 1243 O O . LYS C 1 35 ? 7.783 27.983 44.000 1.00 11.25 773 LYS C O 1
ATOM 1249 N N . ILE C 1 36 ? 9.817 28.873 43.473 1.00 9.14 774 ILE C N 1
ATOM 1250 C CA . ILE C 1 36 ? 10.515 28.013 44.404 1.00 8.79 774 ILE C CA 1
ATOM 1251 C C . ILE C 1 36 ? 11.435 28.889 45.285 1.00 10.20 774 ILE C C 1
ATOM 1252 O O . ILE C 1 36 ? 11.642 30.109 45.018 1.00 11.78 774 ILE C O 1
ATOM 1257 N N . GLY C 1 37 ? 12.025 28.219 46.291 1.00 10.14 775 GLY C N 1
ATOM 1258 C CA . GLY C 1 37 ? 12.861 28.937 47.233 1.00 10.63 775 GLY C CA 1
ATOM 1259 C C . GLY C 1 37 ? 14.284 29.155 46.731 1.00 10.49 775 GLY C C 1
ATOM 1260 O O . GLY C 1 37 ? 14.751 28.567 45.775 1.00 10.21 775 GLY C O 1
ATOM 1261 N N . TYR C 1 38 ? 14.995 29.967 47.513 1.00 8.89 776 TYR C N 1
ATOM 1262 C CA . TYR C 1 38 ? 16.374 30.360 47.180 1.00 9.05 776 TYR C CA 1
ATOM 1263 C C . TYR C 1 38 ? 17.239 29.123 47.064 1.00 8.42 776 TYR C C 1
ATOM 1264 O O . TYR C 1 38 ? 18.021 28.983 46.121 1.00 10.19 776 TYR C O 1
ATOM 1273 N N . ASN C 1 39 ? 17.233 28.227 48.062 1.00 9.96 777 ASN C N 1
ATOM 1274 C CA . ASN C 1 39 ? 18.247 27.222 48.074 1.00 9.47 777 ASN C CA 1
ATOM 1275 C C . ASN C 1 39 ? 18.020 26.267 46.850 1.00 7.72 777 ASN C C 1
ATOM 1276 O O . ASN C 1 39 ? 18.970 25.852 46.212 1.00 9.19 777 ASN C O 1
ATOM 1281 N N . ARG C 1 40 ? 16.756 25.975 46.577 1.00 8.63 778 ARG C N 1
ATOM 1282 C CA . ARG C 1 40 ? 16.468 25.047 45.449 1.00 8.10 778 ARG C CA 1
ATOM 1283 C C . ARG C 1 40 ? 16.929 25.690 44.132 1.00 7.40 778 ARG C C 1
ATOM 1284 O O . ARG C 1 40 ? 17.469 25.004 43.250 1.00 8.47 778 ARG C O 1
ATOM 1292 N N . ALA C 1 41 ? 16.613 26.983 43.948 1.00 7.35 779 ALA C N 1
ATOM 1293 C CA . ALA C 1 41 ? 17.004 27.672 42.697 1.00 7.62 779 ALA C CA 1
ATOM 1294 C C . ALA C 1 41 ? 18.520 27.702 42.639 1.00 7.88 779 ALA C C 1
ATOM 1295 O O . ALA C 1 41 ? 19.084 27.502 41.585 1.00 9.91 779 ALA C O 1
ATOM 1297 N N . ALA C 1 42 ? 19.186 28.030 43.745 1.00 8.88 780 ALA C N 1
ATOM 1298 C CA . ALA C 1 42 ? 20.635 28.168 43.725 1.00 8.86 780 ALA C CA 1
ATOM 1299 C C . ALA C 1 42 ? 21.298 26.828 43.396 1.00 7.95 780 ALA C C 1
ATOM 1300 O O . ALA C 1 42 ? 22.293 26.791 42.616 1.00 10.48 780 ALA C O 1
ATOM 1302 N N . ARG C 1 43 ? 20.772 25.714 43.875 1.00 8.52 781 ARG C N 1
ATOM 1303 C CA . ARG C 1 43 ? 21.391 24.413 43.548 1.00 8.02 781 ARG C CA 1
ATOM 1304 C C . ARG C 1 43 ? 21.269 24.142 42.023 1.00 8.74 781 ARG C C 1
ATOM 1305 O O . ARG C 1 43 ? 22.148 23.522 41.439 1.00 10.27 781 ARG C O 1
ATOM 1313 N N . MET C 1 44 ? 20.121 24.462 41.423 1.00 8.70 782 MET C N 1
ATOM 1314 C CA . MET C 1 44 ? 19.984 24.133 40.005 1.00 9.12 782 MET C CA 1
ATOM 1315 C C . MET C 1 44 ? 20.871 25.006 39.189 1.00 9.91 782 MET C C 1
ATOM 1316 O O . MET C 1 44 ? 21.431 24.561 38.190 1.00 10.14 782 MET C O 1
ATOM 1321 N N . ILE C 1 45 ? 21.077 26.281 39.574 1.00 9.41 783 ILE C N 1
ATOM 1322 C CA . ILE C 1 45 ? 22.028 27.116 38.834 1.00 9.53 783 ILE C CA 1
ATOM 1323 C C . ILE C 1 45 ? 23.429 26.586 38.941 1.00 10.36 783 ILE C C 1
ATOM 1324 O O . ILE C 1 45 ? 24.183 26.559 37.972 1.00 11.07 783 ILE C O 1
ATOM 1329 N N . GLU C 1 46 ? 23.820 26.102 40.131 1.00 11.89 784 GLU C N 1
ATOM 1330 C CA . GLU C 1 46 ? 25.154 25.441 40.233 1.00 12.07 784 GLU C CA 1
ATOM 1331 C C . GLU C 1 46 ? 25.202 24.210 39.345 1.00 12.47 784 GLU C C 1
ATOM 1332 O O . GLU C 1 46 ? 26.254 23.917 38.724 1.00 14.50 784 GLU C O 1
ATOM 1338 N N . ALA C 1 47 ? 24.130 23.447 39.252 1.00 12.96 785 ALA C N 1
ATOM 1339 C CA . ALA C 1 47 ? 24.160 22.307 38.325 1.00 12.15 785 ALA C CA 1
ATOM 1340 C C . ALA C 1 47 ? 24.342 22.798 36.894 1.00 11.63 785 ALA C C 1
ATOM 1341 O O . ALA C 1 47 ? 25.064 22.140 36.071 1.00 13.41 785 ALA C O 1
ATOM 1343 N N . MET C 1 48 ? 23.699 23.892 36.539 1.00 11.40 786 MET C N 1
ATOM 1344 C CA . MET C 1 48 ? 23.849 24.399 35.169 1.00 12.15 786 MET C CA 1
ATOM 1345 C C . MET C 1 48 ? 25.284 24.873 34.931 1.00 12.40 786 MET C C 1
ATOM 1346 O O . MET C 1 48 ? 25.800 24.785 33.788 1.00 14.29 786 MET C O 1
ATOM 1351 N N . GLU C 1 49 ? 25.935 25.411 35.933 1.00 13.36 787 GLU C N 1
ATOM 1352 C CA . GLU C 1 49 ? 27.341 25.814 35.704 1.00 15.25 787 GLU C CA 1
ATOM 1353 C C . GLU C 1 49 ? 28.187 24.542 35.464 1.00 16.59 787 GLU C C 1
ATOM 1354 O O . GLU C 1 49 ? 29.007 24.474 34.531 1.00 17.56 787 GLU C O 1
ATOM 1360 N N . MET C 1 50 ? 27.969 23.495 36.247 1.00 18.05 788 MET C N 1
ATOM 1361 C CA . MET C 1 50 ? 28.776 22.256 36.016 1.00 19.07 788 MET C CA 1
ATOM 1362 C C . MET C 1 50 ? 28.514 21.681 34.629 1.00 17.94 788 MET C C 1
ATOM 1363 O O . MET C 1 50 ? 29.448 21.084 34.001 1.00 21.46 788 MET C O 1
ATOM 1368 N N . ALA C 1 51 ? 27.278 21.846 34.088 1.00 17.48 789 ALA C N 1
ATOM 1369 C CA . ALA C 1 51 ? 26.919 21.312 32.768 1.00 17.56 789 ALA C CA 1
ATOM 1370 C C . ALA C 1 51 ? 27.238 22.283 31.649 1.00 17.54 789 ALA C C 1
ATOM 1371 O O . ALA C 1 51 ? 26.997 21.967 30.476 1.00 19.36 789 ALA C O 1
ATOM 1373 N N . GLY C 1 52 ? 27.862 23.412 31.981 1.00 15.12 790 GLY C N 1
ATOM 1374 C CA . GLY C 1 52 ? 28.262 24.346 30.925 1.00 16.53 790 GLY C CA 1
ATOM 1375 C C . GLY C 1 52 ? 27.074 25.126 30.345 1.00 15.67 790 GLY C C 1
ATOM 1376 O O . GLY C 1 52 ? 27.252 25.736 29.266 1.00 16.69 790 GLY C O 1
ATOM 1377 N N . VAL C 1 53 ? 25.920 25.197 31.010 1.00 11.55 791 VAL C N 1
ATOM 1378 C CA . VAL C 1 53 ? 24.757 25.949 30.498 1.00 13.37 791 VAL C CA 1
ATOM 1379 C C . VAL C 1 53 ? 24.911 27.447 30.813 1.00 11.87 791 VAL C C 1
ATOM 1380 O O . VAL C 1 53 ? 24.486 28.305 30.019 1.00 13.25 791 VAL C O 1
ATOM 1384 N N . VAL C 1 54 ? 25.532 27.762 31.956 1.00 12.56 792 VAL C N 1
ATOM 1385 C CA . VAL C 1 54 ? 25.732 29.146 32.359 1.00 12.16 792 VAL C CA 1
ATOM 1386 C C . VAL C 1 54 ? 27.220 29.282 32.770 1.00 13.43 792 VAL C C 1
ATOM 1387 O O . VAL C 1 54 ? 27.883 28.298 33.102 1.00 14.56 792 VAL C O 1
ATOM 1391 N N . THR C 1 55 ? 27.684 30.521 32.771 1.00 14.19 793 THR C N 1
ATOM 1392 C CA . THR C 1 55 ? 29.073 30.777 33.267 1.00 16.09 793 THR C CA 1
ATOM 1393 C C . THR C 1 55 ? 29.159 30.696 34.784 1.00 18.15 793 THR C C 1
ATOM 1394 O O . THR C 1 55 ? 28.147 30.815 35.494 1.00 17.85 793 THR C O 1
ATOM 1398 N N . PRO C 1 56 ? 30.362 30.546 35.330 1.00 19.36 794 PRO C N 1
ATOM 1399 C CA . PRO C 1 56 ? 30.507 30.854 36.766 1.00 21.16 794 PRO C CA 1
ATOM 1400 C C . PRO C 1 56 ? 30.061 32.279 37.116 1.00 21.83 794 PRO C C 1
ATOM 1401 O O . PRO C 1 56 ? 29.919 33.106 36.238 1.00 21.06 794 PRO C O 1
ATOM 1405 N N . MET C 1 57 ? 29.855 32.560 38.408 1.00 24.96 795 MET C N 1
ATOM 1406 C CA . MET C 1 57 ? 29.469 33.936 38.841 1.00 27.90 795 MET C CA 1
ATOM 1407 C C . MET C 1 57 ? 30.657 34.868 38.624 1.00 28.16 795 MET C C 1
ATOM 1408 O O . MET C 1 57 ? 31.796 34.485 38.869 1.00 28.08 795 MET C O 1
ATOM 1413 N N . ASN C 1 58 ? 30.361 36.078 38.224 1.00 28.28 796 ASN C N 1
ATOM 1414 C CA . ASN C 1 58 ? 31.406 37.051 38.345 1.00 31.20 796 ASN C CA 1
ATOM 1415 C C . ASN C 1 58 ? 31.120 37.981 39.588 1.00 32.75 796 ASN C C 1
ATOM 1416 O O . ASN C 1 58 ? 30.799 37.464 40.691 1.00 33.16 796 ASN C O 1
ATOM 1421 N N . GLY C 1 61 ? 28.262 40.349 40.024 1.00 30.58 799 GLY C N 1
ATOM 1422 C CA . GLY C 1 61 ? 27.439 39.382 40.892 1.00 29.14 799 GLY C CA 1
ATOM 1423 C C . GLY C 1 61 ? 26.484 38.589 40.012 1.00 27.66 799 GLY C C 1
ATOM 1424 O O . GLY C 1 61 ? 25.363 38.207 40.366 1.00 28.20 799 GLY C O 1
ATOM 1425 N N . SER C 1 62 ? 26.971 38.221 38.873 1.00 26.54 800 SER C N 1
ATOM 1426 C CA . SER C 1 62 ? 26.056 37.758 37.853 1.00 24.34 800 SER C CA 1
ATOM 1427 C C . SER C 1 62 ? 26.671 36.756 36.926 1.00 22.00 800 SER C C 1
ATOM 1428 O O . SER C 1 62 ? 27.816 36.539 36.972 1.00 23.29 800 SER C O 1
ATOM 1431 N N . ARG C 1 63 ? 25.810 36.128 36.137 1.00 19.01 801 ARG C N 1
ATOM 1432 C CA . ARG C 1 63 ? 26.235 35.022 35.259 1.00 17.61 801 ARG C CA 1
ATOM 1433 C C . ARG C 1 63 ? 25.681 35.249 33.887 1.00 17.04 801 ARG C C 1
ATOM 1434 O O . ARG C 1 63 ? 24.694 36.012 33.707 1.00 19.11 801 ARG C O 1
ATOM 1442 N N . GLU C 1 64 ? 26.378 34.657 32.887 1.00 15.79 802 GLU C N 1
ATOM 1443 C CA . GLU C 1 64 ? 25.861 34.713 31.512 1.00 18.30 802 GLU C CA 1
ATOM 1444 C C . GLU C 1 64 ? 25.326 33.342 31.114 1.00 15.19 802 GLU C C 1
ATOM 1445 O O . GLU C 1 64 ? 25.779 32.338 31.639 1.00 16.49 802 GLU C O 1
ATOM 1451 N N . VAL C 1 65 ? 24.293 33.374 30.246 1.00 17.26 803 VAL C N 1
ATOM 1452 C CA . VAL C 1 65 ? 23.798 32.144 29.683 1.00 13.97 803 VAL C CA 1
ATOM 1453 C C . VAL C 1 65 ? 24.588 31.815 28.474 1.00 14.14 803 VAL C C 1
ATOM 1454 O O . VAL C 1 65 ? 24.649 32.642 27.531 1.00 18.99 803 VAL C O 1
ATOM 1458 N N . ILE C 1 66 ? 25.098 30.580 28.413 1.00 13.96 804 ILE C N 1
ATOM 1459 C CA . ILE C 1 66 ? 25.926 30.119 27.284 1.00 17.67 804 ILE C CA 1
ATOM 1460 C C . ILE C 1 66 ? 25.123 29.257 26.349 1.00 16.42 804 ILE C C 1
ATOM 1461 O O . ILE C 1 66 ? 25.137 29.471 25.088 1.00 19.49 804 ILE C O 1
ATOM 1466 N N . ALA C 1 67 ? 24.351 28.358 26.869 1.00 14.63 805 ALA C N 1
ATOM 1467 C CA . ALA C 1 67 ? 23.729 27.404 25.962 1.00 13.67 805 ALA C CA 1
ATOM 1468 C C . ALA C 1 67 ? 22.711 28.028 25.069 1.00 12.58 805 ALA C C 1
ATOM 1469 O O . ALA C 1 67 ? 22.067 29.001 25.405 1.00 14.84 805 ALA C O 1
ATOM 1471 N N . PRO C 1 68 ? 22.452 27.431 23.914 1.00 14.05 806 PRO C N 1
ATOM 1472 C CA . PRO C 1 68 ? 21.321 27.842 23.076 1.00 13.21 806 PRO C CA 1
ATOM 1473 C C . PRO C 1 68 ? 19.948 27.575 23.671 1.00 15.14 806 PRO C C 1
ATOM 1474 O O . PRO C 1 68 ? 19.812 26.662 24.460 1.00 16.50 806 PRO C O 1
ATOM 1478 N N . ALA C 1 69 ? 18.940 28.258 23.154 1.00 16.17 807 ALA C N 1
ATOM 1479 C CA . ALA C 1 69 ? 17.569 27.988 23.504 1.00 18.28 807 ALA C CA 1
ATOM 1480 C C . ALA C 1 69 ? 17.153 26.650 22.988 1.00 17.69 807 ALA C C 1
ATOM 1481 O O . ALA C 1 69 ? 17.758 26.125 22.045 1.00 18.64 807 ALA C O 1
ATOM 1483 N N . PRO C 1 70 ? 16.054 26.080 23.500 1.00 18.67 808 PRO C N 1
ATOM 1484 C CA . PRO C 1 70 ? 15.560 24.809 22.930 1.00 20.59 808 PRO C CA 1
ATOM 1485 C C . PRO C 1 70 ? 15.213 24.912 21.436 1.00 20.77 808 PRO C C 1
ATOM 1486 O O . PRO C 1 70 ? 14.740 25.954 21.006 1.00 21.67 808 PRO C O 1
ATOM 1490 N N . VAL C 1 71 ? 15.373 23.827 20.681 1.00 22.07 809 VAL C N 1
ATOM 1491 C CA . VAL C 1 71 ? 14.977 23.871 19.274 1.00 22.68 809 VAL C CA 1
ATOM 1492 C C . VAL C 1 71 ? 13.457 24.033 19.162 1.00 23.72 809 VAL C C 1
ATOM 1493 O O . VAL C 1 71 ? 12.936 24.563 18.106 1.00 28.81 809 VAL C O 1
ATOM 1497 N N . ARG C 1 72 ? 12.759 23.564 20.091 1.00 25.99 810 ARG C N 1
ATOM 1498 N N . SER D 1 6 ? -0.684 7.084 1.327 1.00 36.46 744 SER D N 1
ATOM 1499 C CA . SER D 1 6 ? -0.167 7.792 2.507 1.00 33.96 744 SER D CA 1
ATOM 1500 C C . SER D 1 6 ? -1.200 8.600 3.302 1.00 29.97 744 SER D C 1
ATOM 1501 O O . SER D 1 6 ? -1.045 9.817 3.449 1.00 32.72 744 SER D O 1
ATOM 1504 N N . GLU D 1 7 ? -2.190 7.952 3.897 1.00 23.97 745 GLU D N 1
ATOM 1505 C CA . GLU D 1 7 ? -3.063 8.693 4.841 1.00 23.05 745 GLU D CA 1
ATOM 1506 C C . GLU D 1 7 ? -2.408 9.221 6.107 1.00 19.54 745 GLU D C 1
ATOM 1507 O O . GLU D 1 7 ? -2.788 10.292 6.570 1.00 22.80 745 GLU D O 1
ATOM 1513 N N . ASP D 1 8 ? -1.527 8.433 6.737 1.00 16.57 746 ASP D N 1
ATOM 1514 C CA . ASP D 1 8 ? -0.790 8.904 7.914 1.00 16.20 746 ASP D CA 1
ATOM 1515 C C . ASP D 1 8 ? 0.688 8.930 7.583 1.00 17.38 746 ASP D C 1
ATOM 1516 O O . ASP D 1 8 ? 1.194 8.089 6.940 1.00 21.99 746 ASP D O 1
ATOM 1521 N N . ASP D 1 9 ? 1.376 9.879 8.134 1.00 14.64 747 ASP D N 1
ATOM 1522 C CA . ASP D 1 9 ? 2.769 10.175 7.744 1.00 12.16 747 ASP D CA 1
ATOM 1523 C C . ASP D 1 9 ? 3.607 10.271 8.985 1.00 10.67 747 ASP D C 1
ATOM 1524 O O . ASP D 1 9 ? 3.195 10.879 9.929 1.00 11.37 747 ASP D O 1
ATOM 1529 N N . PRO D 1 10 ? 4.861 9.736 9.008 1.00 10.93 748 PRO D N 1
ATOM 1530 C CA . PRO D 1 10 ? 5.708 9.977 10.193 1.00 11.63 748 PRO D CA 1
ATOM 1531 C C . PRO D 1 10 ? 6.023 11.414 10.409 1.00 10.84 748 PRO D C 1
ATOM 1532 O O . PRO D 1 10 ? 6.384 11.737 11.525 1.00 13.33 748 PRO D O 1
ATOM 1536 N N . LEU D 1 11 ? 5.945 12.272 9.370 1.00 10.17 749 LEU D N 1
ATOM 1537 C CA . LEU D 1 11 ? 6.267 13.685 9.545 1.00 10.49 749 LEU D CA 1
ATOM 1538 C C . LEU D 1 11 ? 5.077 14.467 10.061 1.00 10.37 749 LEU D C 1
ATOM 1539 O O . LEU D 1 11 ? 5.238 15.714 10.186 1.00 11.12 749 LEU D O 1
ATOM 1544 N N . TYR D 1 12 ? 3.962 13.821 10.461 1.00 10.07 750 TYR D N 1
ATOM 1545 C CA . TYR D 1 12 ? 2.802 14.606 10.887 1.00 10.03 750 TYR D CA 1
ATOM 1546 C C . TYR D 1 12 ? 3.120 15.554 11.978 1.00 9.94 750 TYR D C 1
ATOM 1547 O O . TYR D 1 12 ? 2.732 16.749 11.933 1.00 11.29 750 TYR D O 1
ATOM 1556 N N . ASP D 1 13 ? 3.738 15.103 13.075 1.00 11.36 751 ASP D N 1
ATOM 1557 C CA . ASP D 1 13 ? 3.947 16.008 14.190 1.00 12.49 751 ASP D CA 1
ATOM 1558 C C . ASP D 1 13 ? 4.876 17.146 13.819 1.00 11.27 751 ASP D C 1
ATOM 1559 O O . ASP D 1 13 ? 4.696 18.231 14.325 1.00 12.77 751 ASP D O 1
ATOM 1564 N N . GLU D 1 14 ? 5.923 16.887 13.012 1.00 12.30 752 GLU D N 1
ATOM 1565 C CA . GLU D 1 14 ? 6.797 17.943 12.535 1.00 13.79 752 GLU D CA 1
ATOM 1566 C C . GLU D 1 14 ? 6.017 18.995 11.730 1.00 12.08 752 GLU D C 1
ATOM 1567 O O . GLU D 1 14 ? 6.263 20.228 11.840 1.00 12.44 752 GLU D O 1
ATOM 1573 N N . ALA D 1 15 ? 5.138 18.530 10.848 1.00 11.04 753 ALA D N 1
ATOM 1574 C CA . ALA D 1 15 ? 4.293 19.438 10.029 1.00 11.30 753 ALA D CA 1
ATOM 1575 C C . ALA D 1 15 ? 3.389 20.252 10.929 1.00 11.11 753 ALA D C 1
ATOM 1576 O O . ALA D 1 15 ? 3.210 21.458 10.701 1.00 11.55 753 ALA D O 1
ATOM 1578 N N . VAL D 1 16 ? 2.824 19.639 12.009 1.00 10.19 754 VAL D N 1
ATOM 1579 C CA . VAL D 1 16 ? 1.994 20.398 12.949 1.00 10.56 754 VAL D CA 1
ATOM 1580 C C . VAL D 1 16 ? 2.825 21.441 13.670 1.00 9.45 754 VAL D C 1
ATOM 1581 O O . VAL D 1 16 ? 2.338 22.573 13.867 1.00 10.50 754 VAL D O 1
ATOM 1585 N N . ARG D 1 17 ? 4.041 21.074 14.116 1.00 11.41 755 ARG D N 1
ATOM 1586 C CA . ARG D 1 17 ? 4.862 22.123 14.714 1.00 12.37 755 ARG D CA 1
ATOM 1587 C C . ARG D 1 17 ? 5.065 23.272 13.796 1.00 10.14 755 ARG D C 1
ATOM 1588 O O . ARG D 1 17 ? 4.954 24.408 14.210 1.00 13.40 755 ARG D O 1
ATOM 1596 N N . PHE D 1 18 ? 5.326 22.992 12.520 1.00 9.66 756 PHE D N 1
ATOM 1597 C CA . PHE D 1 18 ? 5.572 24.107 11.603 1.00 9.86 756 PHE D CA 1
ATOM 1598 C C . PHE D 1 18 ? 4.314 24.918 11.416 1.00 9.08 756 PHE D C 1
ATOM 1599 O O . PHE D 1 18 ? 4.357 26.184 11.456 1.00 10.98 756 PHE D O 1
ATOM 1607 N N . VAL D 1 19 ? 3.175 24.268 11.177 1.00 10.38 757 VAL D N 1
ATOM 1608 C CA . VAL D 1 19 ? 1.929 25.048 10.892 1.00 11.41 757 VAL D CA 1
ATOM 1609 C C . VAL D 1 19 ? 1.521 25.878 12.095 1.00 9.05 757 VAL D C 1
ATOM 1610 O O . VAL D 1 19 ? 1.063 27.036 11.991 1.00 10.20 757 VAL D O 1
ATOM 1614 N N . THR D 1 20 ? 1.701 25.301 13.300 1.00 9.99 758 THR D N 1
ATOM 1615 C CA . THR D 1 20 ? 1.268 26.015 14.493 1.00 9.85 758 THR D CA 1
ATOM 1616 C C . THR D 1 20 ? 2.231 27.074 14.917 1.00 10.24 758 THR D C 1
ATOM 1617 O O . THR D 1 20 ? 1.845 27.984 15.625 1.00 12.69 758 THR D O 1
ATOM 1621 N N . GLU D 1 21 ? 3.526 27.014 14.517 1.00 11.34 759 GLU D N 1
ATOM 1622 C CA . GLU D 1 21 ? 4.478 28.092 14.815 1.00 12.28 759 GLU D CA 1
ATOM 1623 C C . GLU D 1 21 ? 4.282 29.160 13.754 1.00 11.37 759 GLU D C 1
ATOM 1624 O O . GLU D 1 21 ? 4.284 30.389 14.100 1.00 15.62 759 GLU D O 1
ATOM 1630 N N . SER D 1 22 ? 4.258 28.802 12.470 1.00 11.46 760 SER D N 1
ATOM 1631 C CA . SER D 1 22 ? 4.195 29.795 11.393 1.00 12.69 760 SER D CA 1
ATOM 1632 C C . SER D 1 22 ? 2.831 30.436 11.167 1.00 11.60 760 SER D C 1
ATOM 1633 O O . SER D 1 22 ? 2.699 31.557 10.574 1.00 15.43 760 SER D O 1
ATOM 1636 N N . ARG D 1 23 ? 1.799 29.736 11.575 1.00 12.63 761 ARG D N 1
ATOM 1637 C CA . ARG D 1 23 ? 0.430 30.057 11.328 1.00 12.41 761 ARG D CA 1
ATOM 1638 C C . ARG D 1 23 ? 0.060 30.009 9.844 1.00 12.49 761 ARG D C 1
ATOM 1639 O O . ARG D 1 23 ? -0.942 30.519 9.430 1.00 17.61 761 ARG D O 1
ATOM 1647 N N . ARG D 1 24 ? 0.824 29.235 9.098 1.00 13.66 762 ARG D N 1
ATOM 1648 C CA . ARG D 1 24 ? 0.594 29.077 7.662 1.00 15.82 762 ARG D CA 1
ATOM 1649 C C . ARG D 1 24 ? 0.277 27.604 7.396 1.00 16.21 762 ARG D C 1
ATOM 1650 O O . ARG D 1 24 ? 1.024 26.755 7.799 1.00 18.98 762 ARG D O 1
ATOM 1658 N N . ALA D 1 25 ? -0.776 27.283 6.680 1.00 16.56 763 ALA D N 1
ATOM 1659 C CA . ALA D 1 25 ? -1.141 25.914 6.471 1.00 18.05 763 ALA D CA 1
ATOM 1660 C C . ALA D 1 25 ? -1.236 25.610 4.951 1.00 18.04 763 ALA D C 1
ATOM 1661 O O . ALA D 1 25 ? -1.881 24.609 4.529 1.00 23.01 763 ALA D O 1
ATOM 1663 N N . SER D 1 26 ? -0.576 26.367 4.124 1.00 17.92 764 SER D N 1
ATOM 1664 C CA . SER D 1 26 ? -0.696 25.968 2.724 1.00 17.33 764 SER D CA 1
ATOM 1665 C C . SER D 1 26 ? 0.166 24.767 2.416 1.00 14.65 764 SER D C 1
ATOM 1666 O O . SER D 1 26 ? 1.184 24.504 3.061 1.00 16.27 764 SER D O 1
ATOM 1669 N N . ILE D 1 27 ? -0.248 24.087 1.360 1.00 14.89 765 ILE D N 1
ATOM 1670 C CA . ILE D 1 27 ? 0.550 22.973 0.883 1.00 15.34 765 ILE D CA 1
ATOM 1671 C C . ILE D 1 27 ? 1.925 23.508 0.509 1.00 14.06 765 ILE D C 1
ATOM 1672 O O . ILE D 1 27 ? 2.969 22.910 0.874 1.00 14.92 765 ILE D O 1
ATOM 1677 N N . SER D 1 28 ? 2.014 24.618 -0.199 1.00 15.36 766 SER D N 1
ATOM 1678 C CA . SER D 1 28 ? 3.281 25.064 -0.611 1.00 15.34 766 SER D CA 1
ATOM 1679 C C . SER D 1 28 ? 4.177 25.402 0.582 1.00 14.33 766 SER D C 1
ATOM 1680 O O . SER D 1 28 ? 5.403 25.150 0.547 1.00 15.38 766 SER D O 1
ATOM 1683 N N . ALA D 1 29 ? 3.630 26.018 1.660 1.00 13.14 767 ALA D N 1
ATOM 1684 C CA . ALA D 1 29 ? 4.468 26.373 2.819 1.00 12.82 767 ALA D CA 1
ATOM 1685 C C . ALA D 1 29 ? 5.017 25.070 3.454 1.00 10.86 767 ALA D C 1
ATOM 1686 O O . ALA D 1 29 ? 6.178 25.012 3.883 1.00 11.94 767 ALA D O 1
ATOM 1688 N N . VAL D 1 30 ? 4.173 24.065 3.585 1.00 10.76 768 VAL D N 1
ATOM 1689 C CA . VAL D 1 30 ? 4.645 22.756 4.161 1.00 10.17 768 VAL D CA 1
ATOM 1690 C C . VAL D 1 30 ? 5.662 22.084 3.256 1.00 10.80 768 VAL D C 1
ATOM 1691 O O . VAL D 1 30 ? 6.683 21.597 3.727 1.00 11.59 768 VAL D O 1
ATOM 1695 N N . GLN D 1 31 ? 5.464 22.100 1.913 1.00 10.52 769 GLN D N 1
ATOM 1696 C CA . GLN D 1 31 ? 6.462 21.561 1.019 1.00 11.03 769 GLN D CA 1
ATOM 1697 C C . GLN D 1 31 ? 7.821 22.218 1.170 1.00 11.73 769 GLN D C 1
ATOM 1698 O O . GLN D 1 31 ? 8.868 21.536 1.146 1.00 14.37 769 GLN D O 1
ATOM 1704 N N . ARG D 1 32 ? 7.820 23.557 1.304 1.00 13.59 770 ARG D N 1
ATOM 1705 C CA . ARG D 1 32 ? 9.073 24.300 1.349 1.00 13.60 770 ARG D CA 1
ATOM 1706 C C . ARG D 1 32 ? 9.747 24.106 2.680 1.00 11.53 770 ARG D C 1
ATOM 1707 O O . ARG D 1 32 ? 11.002 24.103 2.740 1.00 13.93 770 ARG D O 1
ATOM 1715 N N . LYS D 1 33 ? 8.989 23.922 3.753 1.00 10.04 771 LYS D N 1
ATOM 1716 C CA . LYS D 1 33 ? 9.603 23.754 5.090 1.00 9.97 771 LYS D CA 1
ATOM 1717 C C . LYS D 1 33 ? 10.235 22.360 5.167 1.00 9.07 771 LYS D C 1
ATOM 1718 O O . LYS D 1 33 ? 11.341 22.207 5.701 1.00 10.91 771 LYS D O 1
ATOM 1724 N N . LEU D 1 34 ? 9.486 21.324 4.708 1.00 9.52 772 LEU D N 1
ATOM 1725 C CA . LEU D 1 34 ? 9.942 19.945 4.942 1.00 9.78 772 LEU D CA 1
ATOM 1726 C C . LEU D 1 34 ? 10.660 19.374 3.714 1.00 11.10 772 LEU D C 1
ATOM 1727 O O . LEU D 1 34 ? 11.230 18.301 3.790 1.00 11.03 772 LEU D O 1
ATOM 1732 N N . LYS D 1 35 ? 10.720 20.122 2.614 1.00 11.72 773 LYS D N 1
ATOM 1733 C CA . LYS D 1 35 ? 11.355 19.736 1.386 1.00 10.26 773 LYS D CA 1
ATOM 1734 C C . LYS D 1 35 ? 10.773 18.417 0.886 1.00 10.93 773 LYS D C 1
ATOM 1735 O O . LYS D 1 35 ? 11.486 17.400 0.601 1.00 13.33 773 LYS D O 1
ATOM 1741 N N . ILE D 1 36 ? 9.420 18.419 0.740 1.00 11.36 774 ILE D N 1
ATOM 1742 C CA . ILE D 1 36 ? 8.725 17.193 0.300 1.00 13.98 774 ILE D CA 1
ATOM 1743 C C . ILE D 1 36 ? 7.830 17.543 -0.890 1.00 14.54 774 ILE D C 1
ATOM 1744 O O . ILE D 1 36 ? 7.622 18.712 -1.231 1.00 15.54 774 ILE D O 1
ATOM 1749 N N . GLY D 1 37 ? 7.234 16.509 -1.491 1.00 14.46 775 GLY D N 1
ATOM 1750 C CA . GLY D 1 37 ? 6.389 16.770 -2.676 1.00 16.04 775 GLY D CA 1
ATOM 1751 C C . GLY D 1 37 ? 4.965 17.189 -2.297 1.00 15.45 775 GLY D C 1
ATOM 1752 O O . GLY D 1 37 ? 4.529 17.205 -1.141 1.00 14.95 775 GLY D O 1
ATOM 1753 N N . TYR D 1 38 ? 4.286 17.667 -3.319 1.00 16.31 776 TYR D N 1
ATOM 1754 C CA . TYR D 1 38 ? 2.976 18.281 -3.162 1.00 16.32 776 TYR D CA 1
ATOM 1755 C C . TYR D 1 38 ? 2.007 17.305 -2.519 1.00 16.45 776 TYR D C 1
ATOM 1756 O O . TYR D 1 38 ? 1.330 17.655 -1.552 1.00 16.11 776 TYR D O 1
ATOM 1765 N N . ASN D 1 39 ? 1.875 16.052 -3.032 1.00 15.12 777 ASN D N 1
ATOM 1766 C CA . ASN D 1 39 ? 0.838 15.193 -2.502 1.00 16.52 777 ASN D CA 1
ATOM 1767 C C . ASN D 1 39 ? 1.138 14.778 -1.064 1.00 14.19 777 ASN D C 1
ATOM 1768 O O . ASN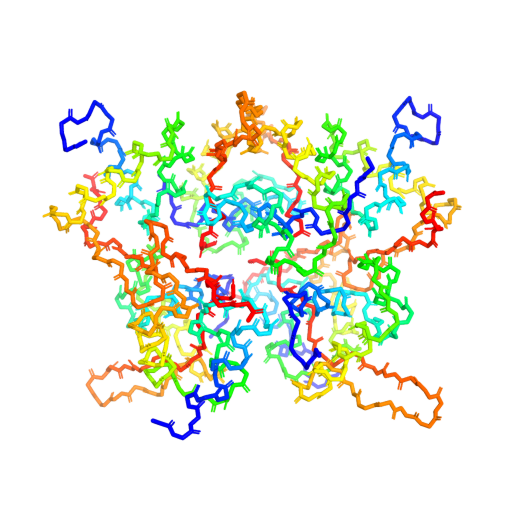 D 1 39 ? 0.202 14.686 -0.214 1.00 15.32 777 ASN D O 1
ATOM 1773 N N . ARG D 1 40 ? 2.431 14.529 -0.764 1.00 14.32 778 ARG D N 1
ATOM 1774 C CA . ARG D 1 40 ? 2.743 14.208 0.603 1.00 12.79 778 ARG D CA 1
ATOM 1775 C C . ARG D 1 40 ? 2.354 15.339 1.565 1.00 12.28 778 ARG D C 1
ATOM 1776 O O . ARG D 1 40 ? 1.784 15.107 2.653 1.00 11.71 778 ARG D O 1
ATOM 1784 N N . ALA D 1 41 ? 2.630 16.565 1.191 1.00 11.63 779 ALA D N 1
ATOM 1785 C CA . ALA D 1 41 ? 2.262 17.690 2.058 1.00 10.29 779 ALA D CA 1
ATOM 1786 C C . ALA D 1 41 ? 0.739 17.842 2.143 1.00 11.82 779 ALA D C 1
ATOM 1787 O O . ALA D 1 41 ? 0.164 17.996 3.209 1.00 12.95 779 ALA D O 1
ATOM 1789 N N . ALA D 1 42 ? 0.085 17.626 1.008 1.00 12.19 780 ALA D N 1
ATOM 1790 C CA . ALA D 1 42 ? -1.376 17.773 1.011 1.00 12.91 780 ALA D CA 1
ATOM 1791 C C . ALA D 1 42 ? -2.013 16.743 1.873 1.00 12.85 780 ALA D C 1
ATOM 1792 O O . ALA D 1 42 ? -3.019 17.063 2.548 1.00 15.69 780 ALA D O 1
ATOM 1794 N N . ARG D 1 43 ? -1.541 15.472 1.863 1.00 13.71 781 ARG D N 1
ATOM 1795 C CA . ARG D 1 43 ? -2.221 14.513 2.748 1.00 13.95 781 ARG D CA 1
ATOM 1796 C C . ARG D 1 43 ? -2.014 14.899 4.229 1.00 12.37 781 ARG D C 1
ATOM 1797 O O . ARG D 1 43 ? -2.928 14.647 5.072 1.00 14.71 781 ARG D O 1
ATOM 1805 N N . MET D 1 44 ? -0.831 15.419 4.611 1.00 11.01 782 MET D N 1
ATOM 1806 C CA . MET D 1 44 ? -0.682 15.811 5.997 1.00 11.15 782 MET D CA 1
ATOM 1807 C C . MET D 1 44 ? -1.633 16.924 6.356 1.00 11.85 782 MET D C 1
ATOM 1808 O O . MET D 1 44 ? -2.156 16.939 7.472 1.00 11.56 782 MET D O 1
ATOM 1813 N N . ILE D 1 45 ? -1.818 17.888 5.448 1.00 11.76 783 ILE D N 1
ATOM 1814 C CA . ILE D 1 45 ? -2.736 18.959 5.785 1.00 13.07 783 ILE D CA 1
ATOM 1815 C C . ILE D 1 45 ? -4.195 18.427 5.953 1.00 13.43 783 ILE D C 1
ATOM 1816 O O . ILE D 1 45 ? -4.909 18.850 6.836 1.00 13.37 783 ILE D O 1
ATOM 1821 N N . GLU D 1 46 ? -4.564 17.471 5.100 1.00 13.16 784 GLU D N 1
ATOM 1822 C CA . GLU D 1 46 ? -5.908 16.785 5.285 1.00 14.83 784 GLU D CA 1
ATOM 1823 C C . GLU D 1 46 ? -5.988 16.147 6.654 1.00 15.13 784 GLU D C 1
ATOM 1824 O O . GLU D 1 46 ? -7.046 16.239 7.306 1.00 16.43 784 GLU D O 1
ATOM 1830 N N . ALA D 1 47 ? -4.921 15.521 7.126 1.00 12.57 785 ALA D N 1
ATOM 1831 C CA . ALA D 1 47 ? -4.919 14.904 8.467 1.00 12.55 785 ALA D CA 1
ATOM 1832 C C . ALA D 1 47 ? -5.079 16.001 9.488 1.00 13.69 785 ALA D C 1
ATOM 1833 O O . ALA D 1 47 ? -5.765 15.747 10.495 1.00 15.68 785 ALA D O 1
ATOM 1835 N N . MET D 1 48 ? -4.431 17.149 9.309 1.00 12.88 786 MET D N 1
ATOM 1836 C CA . MET D 1 48 ? -4.563 18.197 10.296 1.00 13.04 786 MET D CA 1
ATOM 1837 C C . MET D 1 48 ? -6.001 18.707 10.313 1.00 12.63 786 MET D C 1
ATOM 1838 O O . MET D 1 48 ? -6.485 19.076 11.343 1.00 14.30 786 MET D O 1
ATOM 1843 N N . GLU D 1 49 ? -6.667 18.757 9.144 1.00 12.95 787 GLU D N 1
ATOM 1844 C CA . GLU D 1 49 ? -8.097 19.185 9.137 1.00 16.55 787 GLU D CA 1
ATOM 1845 C C . GLU D 1 49 ? -8.972 18.207 9.948 1.00 16.59 787 GLU D C 1
ATOM 1846 O O . GLU D 1 49 ? -9.729 18.585 10.851 1.00 17.81 787 GLU D O 1
ATOM 1852 N N . MET D 1 50 ? -8.765 16.928 9.714 1.00 16.50 788 MET D N 1
ATOM 1853 C CA . MET D 1 50 ? -9.530 15.981 10.513 1.00 18.33 788 MET D CA 1
ATOM 1854 C C . MET D 1 50 ? -9.265 16.070 12.014 1.00 20.37 788 MET D C 1
ATOM 1855 O O . MET D 1 50 ? -10.223 15.808 12.854 1.00 21.60 788 MET D O 1
ATOM 1860 N N . ALA D 1 51 ? -8.002 16.388 12.397 1.00 17.43 789 ALA D N 1
ATOM 1861 C CA . ALA D 1 51 ? -7.646 16.478 13.806 1.00 16.18 789 ALA D CA 1
ATOM 1862 C C . ALA D 1 51 ? -8.008 17.824 14.417 1.00 16.87 789 ALA D C 1
ATOM 1863 O O . ALA D 1 51 ? -7.752 18.047 15.570 1.00 20.49 789 ALA D O 1
ATOM 1865 N N . GLY D 1 52 ? -8.579 18.729 13.634 1.00 15.92 790 GLY D N 1
ATOM 1866 C CA . GLY D 1 52 ? -8.980 20.061 14.112 1.00 16.38 790 GLY D CA 1
ATOM 1867 C C . GLY D 1 52 ? -7.818 21.002 14.338 1.00 14.80 790 GLY D C 1
ATOM 1868 O O . GLY D 1 52 ? -7.977 21.998 15.065 1.00 16.95 790 GLY D O 1
ATOM 1869 N N . VAL D 1 53 ? -6.651 20.767 13.693 1.00 13.36 791 VAL D N 1
ATOM 1870 C CA . VAL D 1 53 ? -5.511 21.660 13.888 1.00 13.52 791 VAL D CA 1
ATOM 1871 C C . VAL D 1 53 ? -5.637 22.822 12.907 1.00 10.69 791 VAL D C 1
ATOM 1872 O O . VAL D 1 53 ? -5.208 23.917 13.164 1.00 13.06 791 VAL D O 1
ATOM 1876 N N . VAL D 1 54 ? -6.248 22.609 11.714 1.00 12.77 792 VAL D N 1
ATOM 1877 C CA . VAL D 1 54 ? -6.496 23.670 10.715 1.00 11.74 792 VAL D CA 1
ATOM 1878 C C . VAL D 1 54 ? -7.975 23.657 10.325 1.00 12.74 792 VAL D C 1
ATOM 1879 O O . VAL D 1 54 ? -8.598 22.588 10.475 1.00 14.01 792 VAL D O 1
ATOM 1883 N N . THR D 1 55 ? -8.460 24.758 9.739 1.00 15.23 793 THR D N 1
ATOM 1884 C CA . THR D 1 55 ? -9.857 24.725 9.267 1.00 16.06 793 THR D CA 1
ATOM 1885 C C . THR D 1 55 ? -9.888 23.987 7.911 1.00 18.35 793 THR D C 1
ATOM 1886 O O . THR D 1 55 ? -8.867 23.775 7.251 1.00 16.02 793 THR D O 1
ATOM 1890 N N . PRO D 1 56 ? -11.080 23.699 7.429 1.00 18.84 794 PRO D N 1
ATOM 1891 C CA . PRO D 1 56 ? -11.245 23.364 6.026 1.00 19.00 794 PRO D CA 1
ATOM 1892 C C . PRO D 1 56 ? -10.793 24.478 5.117 1.00 16.74 794 PRO D C 1
ATOM 1893 O O . PRO D 1 56 ? -10.714 25.649 5.534 1.00 18.34 794 PRO D O 1
ATOM 1897 N N . MET D 1 57 ? -10.504 24.155 3.869 1.00 19.91 795 MET D N 1
ATOM 1898 C CA . MET D 1 57 ? -10.136 25.181 2.907 1.00 20.56 795 MET D CA 1
ATOM 1899 C C . MET D 1 57 ? -11.418 25.967 2.596 1.00 19.72 795 MET D C 1
ATOM 1900 O O . MET D 1 57 ? -12.493 25.379 2.427 1.00 23.05 795 MET D O 1
ATOM 1905 N N . ASN D 1 58 ? -11.269 27.259 2.466 1.00 18.64 796 ASN D N 1
ATOM 1906 C CA . ASN D 1 58 ? -12.432 28.028 2.095 1.00 17.31 796 ASN D CA 1
ATOM 1907 C C . ASN D 1 58 ? -12.493 28.252 0.600 1.00 18.43 796 ASN D C 1
ATOM 1908 O O . ASN D 1 58 ? -11.664 27.681 -0.122 1.00 19.47 796 ASN D O 1
ATOM 1913 N N . THR D 1 59 ? -13.470 29.042 0.151 1.00 21.15 797 THR D N 1
ATOM 1914 C CA . THR D 1 59 ? -13.687 29.180 -1.234 1.00 19.94 797 THR D CA 1
ATOM 1915 C C . THR D 1 59 ? -12.444 29.649 -1.944 1.00 21.00 797 THR D C 1
ATOM 1916 O O . THR D 1 59 ? -12.189 29.243 -3.105 1.00 24.27 797 THR D O 1
ATOM 1920 N N . ASN D 1 60 ? -11.683 30.531 -1.289 1.00 20.79 798 ASN D N 1
ATOM 1921 C CA . ASN D 1 60 ? -10.500 31.129 -1.858 1.00 24.16 798 ASN D CA 1
ATOM 1922 C C . ASN D 1 60 ? -9.246 30.324 -1.704 1.00 24.95 798 ASN D C 1
ATOM 1923 O O . ASN D 1 60 ? -8.150 30.864 -1.908 1.00 25.28 798 ASN D O 1
ATOM 1928 N N . GLY D 1 61 ? -9.417 29.120 -1.166 1.00 22.13 799 GLY D N 1
ATOM 1929 C CA . GLY D 1 61 ? -8.293 28.212 -1.043 1.00 24.67 799 GLY D CA 1
ATOM 1930 C C . GLY D 1 61 ? -7.453 28.263 0.211 1.00 25.34 799 GLY D C 1
ATOM 1931 O O . GLY D 1 61 ? -6.487 27.470 0.356 1.00 27.54 799 GLY D O 1
ATOM 1932 N N . SER D 1 62 ? -7.790 29.167 1.120 1.00 22.65 800 SER D N 1
ATOM 1933 C CA . SER D 1 62 ? -7.083 29.375 2.377 1.00 23.41 800 SER D CA 1
ATOM 1934 C C . SER D 1 62 ? -7.602 28.580 3.528 1.00 20.00 800 SER D C 1
ATOM 1935 O O . SER D 1 62 ? -8.801 28.292 3.618 1.00 19.53 800 SER D O 1
ATOM 1938 N N . ARG D 1 63 ? -6.688 28.277 4.469 1.00 16.83 801 ARG D N 1
ATOM 1939 C CA . ARG D 1 63 ? -7.078 27.690 5.733 1.00 17.69 801 ARG D CA 1
ATOM 1940 C C . ARG D 1 63 ? -6.518 28.557 6.782 1.00 17.56 801 ARG D C 1
ATOM 1941 O O . ARG D 1 63 ? -5.488 29.255 6.541 1.00 19.76 801 ARG D O 1
ATOM 1949 N N . GLU D 1 64 ? -7.156 28.536 7.930 1.00 16.87 802 GLU D N 1
ATOM 1950 C CA . GLU D 1 64 ? -6.541 29.152 9.097 1.00 16.82 802 GLU D CA 1
ATOM 1951 C C . GLU D 1 64 ? -6.031 28.034 10.005 1.00 15.56 802 GLU D C 1
ATOM 1952 O O . GLU D 1 64 ? -6.583 26.882 10.018 1.00 15.95 802 GLU D O 1
ATOM 1958 N N . VAL D 1 65 ? -5.022 28.368 10.786 1.00 13.67 803 VAL D N 1
ATOM 1959 C CA . VAL D 1 65 ? -4.479 27.418 11.789 1.00 13.27 803 VAL D CA 1
ATOM 1960 C C . VAL D 1 65 ? -5.261 27.661 13.071 1.00 13.16 803 VAL D C 1
ATOM 1961 O O . VAL D 1 65 ? -5.295 28.805 13.600 1.00 15.77 803 VAL D O 1
ATOM 1965 N N . ILE D 1 66 ? -5.879 26.619 13.603 1.00 13.98 804 ILE D N 1
ATOM 1966 C CA . ILE D 1 66 ? -6.693 26.763 14.825 1.00 14.28 804 ILE D CA 1
ATOM 1967 C C . ILE D 1 66 ? -5.790 26.502 16.055 1.00 16.47 804 ILE D C 1
ATOM 1968 O O . ILE D 1 66 ? -5.788 27.252 17.052 1.00 17.18 804 ILE D O 1
ATOM 1973 N N . ALA D 1 67 ? -5.059 25.390 16.021 1.00 13.71 805 ALA D N 1
ATOM 1974 C CA . ALA D 1 67 ? -4.371 24.917 17.226 1.00 12.57 805 ALA D CA 1
ATOM 1975 C C . ALA D 1 67 ? -3.322 25.887 17.699 1.00 12.06 805 ALA D C 1
ATOM 1976 O O . ALA D 1 67 ? -2.726 26.595 16.935 1.00 13.46 805 ALA D O 1
ATOM 1978 N N . PRO D 1 68 ? -3.052 25.845 18.980 1.00 14.01 806 PRO D N 1
ATOM 1979 C CA . PRO D 1 68 ? -2.008 26.695 19.556 1.00 14.14 806 PRO D CA 1
ATOM 1980 C C . PRO D 1 68 ? -0.624 26.283 19.118 1.00 16.24 806 PRO D C 1
ATOM 1981 O O . PRO D 1 68 ? -0.448 25.090 18.799 1.00 17.44 806 PRO D O 1
ATOM 1985 N N . ALA D 1 69 ? 0.370 27.193 19.198 1.00 15.33 807 ALA D N 1
ATOM 1986 C CA . ALA D 1 69 ? 1.738 26.767 18.931 1.00 16.73 807 ALA D CA 1
ATOM 1987 C C . ALA D 1 69 ? 2.217 25.800 20.064 1.00 18.71 807 ALA D C 1
ATOM 1988 O O . ALA D 1 69 ? 1.612 25.745 21.163 1.00 18.29 807 ALA D O 1
ATOM 1990 N N . PRO D 1 70 ? 3.331 25.068 19.847 1.00 18.53 808 PRO D N 1
ATOM 1991 C CA . PRO D 1 70 ? 3.838 24.184 20.900 1.00 19.54 808 PRO D CA 1
ATOM 1992 C C . PRO D 1 70 ? 4.247 24.958 22.162 1.00 19.11 808 PRO D C 1
ATOM 1993 O O . PRO D 1 70 ? 4.664 26.125 22.044 1.00 20.33 808 PRO D O 1
ATOM 1997 N N . VAL D 1 71 ? 4.082 24.381 23.348 1.00 20.06 809 VAL D N 1
ATOM 1998 C CA . VAL D 1 71 ? 4.566 25.073 24.562 1.00 21.23 809 VAL D CA 1
ATOM 1999 C C . VAL D 1 71 ? 6.053 25.215 24.634 1.00 22.46 809 VAL D C 1
ATOM 2000 O O . VAL D 1 71 ? 6.813 24.442 24.039 1.00 25.43 809 VAL D O 1
ATOM 2004 N N . ARG D 1 72 ? 6.482 26.233 25.375 1.00 24.25 810 ARG D N 1
ATOM 2005 C CA . ARG D 1 72 ? 7.862 26.527 25.507 1.00 28.60 810 ARG D CA 1
ATOM 2006 C C . ARG D 1 72 ? 8.431 26.025 26.832 1.00 30.00 810 ARG D C 1
ATOM 2007 O O . ARG D 1 72 ? 9.569 26.330 27.150 1.00 30.29 810 ARG D O 1
ATOM 2015 N N . ASP D 1 73 ? 7.643 25.275 27.609 1.00 32.16 811 ASP D N 1
ATOM 2016 C CA . ASP D 1 73 ? 8.131 24.756 28.888 1.00 34.60 811 ASP D CA 1
ATOM 2017 C C . ASP D 1 73 ? 8.068 23.203 28.879 1.00 37.17 811 ASP D C 1
ATOM 2018 O O . ASP D 1 73 ? 8.014 22.622 27.782 1.00 37.68 811 ASP D O 1
ATOM 2024 N N . SER E 1 6 ? 26.759 -3.153 36.725 1.00 16.36 744 SER E N 1
ATOM 2025 C CA . SER E 1 6 ? 26.041 -3.909 37.788 1.00 16.59 744 SER E CA 1
ATOM 2026 C C . SER E 1 6 ? 26.008 -3.140 39.037 1.00 14.05 744 SER E C 1
ATOM 2027 O O . SER E 1 6 ? 26.528 -2.031 39.107 1.00 12.73 744 SER E O 1
ATOM 2030 N N . GLU E 1 7 ? 25.436 -3.694 40.104 1.00 14.29 745 GLU E N 1
ATOM 2031 C CA . GLU E 1 7 ? 25.415 -2.952 41.359 1.00 14.11 745 GLU E CA 1
ATOM 2032 C C . GLU E 1 7 ? 26.766 -2.688 41.932 1.00 14.10 745 GLU E C 1
ATOM 2033 O O . GLU E 1 7 ? 26.852 -1.900 42.892 1.00 14.84 745 GLU E O 1
ATOM 2039 N N . ASP E 1 8 ? 27.771 -3.441 41.508 1.00 13.63 746 ASP E N 1
ATOM 2040 C CA . ASP E 1 8 ? 29.175 -3.188 41.935 1.00 14.19 746 ASP E CA 1
ATOM 2041 C C . ASP E 1 8 ? 30.002 -2.301 40.990 1.00 12.84 746 ASP E C 1
ATOM 2042 O O . ASP E 1 8 ? 31.198 -2.112 41.162 1.00 16.37 746 ASP E O 1
ATOM 2047 N N . ASP E 1 9 ? 29.311 -1.750 40.012 1.00 11.74 747 ASP E N 1
ATOM 2048 C CA . ASP E 1 9 ? 29.987 -0.837 39.095 1.00 12.03 747 ASP E CA 1
ATOM 2049 C C . ASP E 1 9 ? 30.504 0.357 39.934 1.00 12.68 747 ASP E C 1
ATOM 2050 O O . ASP E 1 9 ? 29.778 0.847 40.815 1.00 12.62 747 ASP E O 1
ATOM 2055 N N . PRO E 1 10 ? 31.738 0.849 39.664 1.00 12.98 748 PRO E N 1
ATOM 2056 C CA . PRO E 1 10 ? 32.286 1.925 40.455 1.00 15.01 748 PRO E CA 1
ATOM 2057 C C . PRO E 1 10 ? 31.557 3.232 40.436 1.00 15.09 748 PRO E C 1
ATOM 2058 O O . PRO E 1 10 ? 31.903 4.061 41.248 1.00 17.19 748 PRO E O 1
ATOM 2062 N N . LEU E 1 11 ? 30.583 3.392 39.559 1.00 10.91 749 LEU E N 1
ATOM 2063 C CA . LEU E 1 11 ? 29.728 4.582 39.574 1.00 9.74 749 LEU E CA 1
ATOM 2064 C C . LEU E 1 11 ? 28.253 4.295 39.904 1.00 7.33 749 LEU E C 1
ATOM 2065 O O . LEU E 1 11 ? 27.422 5.244 39.841 1.00 9.13 749 LEU E O 1
ATOM 2070 N N . TYR E 1 12 ? 27.895 3.044 40.192 1.00 8.03 750 TYR E N 1
ATOM 2071 C CA . TYR E 1 12 ? 26.510 2.714 40.462 1.00 7.40 750 TYR E CA 1
ATOM 2072 C C . TYR E 1 12 ? 25.971 3.535 41.624 1.00 7.79 750 TYR E C 1
ATOM 2073 O O . TYR E 1 12 ? 24.820 3.992 41.557 1.00 9.03 750 TYR E O 1
ATOM 2082 N N . ASP E 1 13 ? 26.720 3.684 42.734 1.00 8.19 751 ASP E N 1
ATOM 2083 C CA . ASP E 1 13 ? 26.129 4.355 43.865 1.00 9.99 751 ASP E CA 1
ATOM 2084 C C . ASP E 1 13 ? 25.805 5.799 43.559 1.00 10.41 751 ASP E C 1
ATOM 2085 O O . ASP E 1 13 ? 24.783 6.328 44.012 1.00 10.66 751 ASP E O 1
ATOM 2090 N N . GLU E 1 14 ? 26.641 6.452 42.723 1.00 9.65 752 GLU E N 1
ATOM 2091 C CA . GLU E 1 14 ? 26.283 7.817 42.365 1.00 10.96 752 GLU E CA 1
ATOM 2092 C C . GLU E 1 14 ? 25.130 7.835 41.377 1.00 9.14 752 GLU E C 1
ATOM 2093 O O . GLU E 1 14 ? 24.289 8.792 41.423 1.00 10.10 752 GLU E O 1
ATOM 2099 N N . ALA E 1 15 ? 25.029 6.819 40.500 1.00 7.87 753 ALA E N 1
ATOM 2100 C CA . ALA E 1 15 ? 23.796 6.798 39.638 1.00 8.58 753 ALA E CA 1
ATOM 2101 C C . ALA E 1 15 ? 22.582 6.689 40.535 1.00 6.71 753 ALA E C 1
ATOM 2102 O O . ALA E 1 15 ? 21.593 7.324 40.218 1.00 7.82 753 ALA E O 1
ATOM 2104 N N . VAL E 1 16 ? 22.612 5.858 41.578 1.00 7.56 754 VAL E N 1
ATOM 2105 C CA . VAL E 1 16 ? 21.404 5.736 42.414 1.00 8.39 754 VAL E CA 1
ATOM 2106 C C . VAL E 1 16 ? 21.129 7.040 43.161 1.00 7.81 754 VAL E C 1
ATOM 2107 O O . VAL E 1 16 ? 19.997 7.503 43.279 1.00 9.11 754 VAL E O 1
ATOM 2111 N N . ARG E 1 17 ? 22.170 7.678 43.674 1.00 8.73 755 ARG E N 1
ATOM 2112 C CA . ARG E 1 17 ? 21.983 8.962 44.355 1.00 9.81 755 ARG E CA 1
ATOM 2113 C C . ARG E 1 17 ? 21.338 9.943 43.392 1.00 9.21 755 ARG E C 1
ATOM 2114 O O . ARG E 1 17 ? 20.373 10.728 43.749 1.00 9.64 755 ARG E O 1
ATOM 2122 N N . PHE E 1 18 ? 21.832 9.958 42.142 1.00 8.35 756 PHE E N 1
ATOM 2123 C CA . PHE E 1 18 ? 21.295 10.928 41.177 1.00 8.29 756 PHE E CA 1
ATOM 2124 C C . PHE E 1 18 ? 19.854 10.587 40.843 1.00 7.10 756 PHE E C 1
ATOM 2125 O O . PHE E 1 18 ? 19.004 11.517 40.768 1.00 8.90 756 PHE E O 1
ATOM 2133 N N . VAL E 1 19 ? 19.524 9.307 40.631 1.00 7.43 757 VAL E N 1
ATOM 2134 C CA . VAL E 1 19 ? 18.112 8.995 40.274 1.00 7.51 757 VAL E CA 1
ATOM 2135 C C . VAL E 1 19 ? 17.193 9.313 41.436 1.00 8.44 757 VAL E C 1
ATOM 2136 O O . VAL E 1 19 ? 16.080 9.773 41.242 1.00 8.76 757 VAL E O 1
ATOM 2140 N N . THR E 1 20 ? 17.640 9.032 42.656 1.00 7.79 758 THR E N 1
ATOM 2141 C CA . THR E 1 20 ? 16.744 9.202 43.789 1.00 9.03 758 THR E CA 1
ATOM 2142 C C . THR E 1 20 ? 16.593 10.700 44.160 1.00 9.50 758 THR E C 1
ATOM 2143 O O . THR E 1 20 ? 15.547 11.117 44.683 1.00 10.26 758 THR E O 1
ATOM 2147 N N . GLU E 1 21 ? 17.607 11.537 43.906 1.00 9.75 759 GLU E N 1
ATOM 2148 C CA . GLU E 1 21 ? 17.459 13.007 44.085 1.00 10.52 759 GLU E CA 1
ATOM 2149 C C . GLU E 1 21 ? 16.683 13.602 42.967 1.00 10.36 759 GLU E C 1
ATOM 2150 O O . GLU E 1 21 ? 15.833 14.485 43.213 1.00 11.92 759 GLU E O 1
ATOM 2156 N N . SER E 1 22 ? 17.031 13.273 41.715 1.00 9.49 760 SER E N 1
ATOM 2157 C CA . SER E 1 22 ? 16.444 13.950 40.565 1.00 9.12 760 SER E CA 1
ATOM 2158 C C . SER E 1 22 ? 15.055 13.408 40.215 1.00 7.63 760 SER E C 1
ATOM 2159 O O . SER E 1 22 ? 14.299 14.077 39.526 1.00 8.33 760 SER E O 1
ATOM 2162 N N . ARG E 1 23 ? 14.741 12.208 40.722 1.00 8.03 761 ARG E N 1
ATOM 2163 C CA . ARG E 1 23 ? 13.481 11.514 40.383 1.00 7.31 761 ARG E CA 1
ATOM 2164 C C . ARG E 1 23 ? 13.389 11.133 38.917 1.00 6.83 761 ARG E C 1
ATOM 2165 O O . ARG E 1 23 ? 12.306 10.803 38.438 1.00 9.59 761 ARG E O 1
ATOM 2173 N N . ARG E 1 24 ? 14.540 11.091 38.196 1.00 8.77 762 ARG E N 1
ATOM 2174 C CA . ARG E 1 24 ? 14.565 10.763 36.765 1.00 9.58 762 ARG E CA 1
ATOM 2175 C C . ARG E 1 24 ? 15.101 9.366 36.594 1.00 10.92 762 ARG E C 1
ATOM 2176 O O . ARG E 1 24 ? 16.285 9.131 36.673 1.00 14.03 762 ARG E O 1
ATOM 2184 N N . ALA E 1 25 ? 14.231 8.400 36.323 1.00 9.27 763 ALA E N 1
ATOM 2185 C CA . ALA E 1 25 ? 14.594 6.958 36.196 1.00 10.05 763 ALA E CA 1
ATOM 2186 C C . ALA E 1 25 ? 14.782 6.680 34.741 1.00 12.21 763 ALA E C 1
ATOM 2187 O O . ALA E 1 25 ? 13.929 6.019 34.157 1.00 14.35 763 ALA E O 1
ATOM 2189 N N . SER E 1 26 ? 15.754 7.282 34.095 1.00 11.05 764 SER E N 1
ATOM 2190 C CA . SER E 1 26 ? 15.983 7.036 32.653 1.00 12.75 764 SER E CA 1
ATOM 2191 C C . SER E 1 26 ? 17.447 6.850 32.386 1.00 10.17 764 SER E C 1
ATOM 2192 O O . SER E 1 26 ? 18.313 7.411 33.050 1.00 11.56 764 SER E O 1
ATOM 2195 N N . ILE E 1 27 ? 17.699 6.076 31.332 1.00 10.56 765 ILE E N 1
ATOM 2196 C CA . ILE E 1 27 ? 19.104 5.836 30.937 1.00 9.09 765 ILE E CA 1
ATOM 2197 C C . ILE E 1 27 ? 19.674 7.173 30.483 1.00 9.18 765 ILE E C 1
ATOM 2198 O O . ILE E 1 27 ? 20.844 7.484 30.801 1.00 10.91 765 ILE E O 1
ATOM 2203 N N . SER E 1 28 ? 18.901 7.992 29.772 1.00 10.66 766 SER E N 1
ATOM 2204 C CA . SER E 1 28 ? 19.425 9.274 29.288 1.00 11.32 766 SER E CA 1
ATOM 2205 C C . SER E 1 28 ? 19.856 10.154 30.416 1.00 10.50 766 SER E C 1
ATOM 2206 O O . SER E 1 28 ? 20.936 10.750 30.323 1.00 10.74 766 SER E O 1
ATOM 2209 N N . ALA E 1 29 ? 19.084 10.236 31.493 1.00 10.94 767 ALA E N 1
ATOM 2210 C CA . ALA E 1 29 ? 19.429 11.137 32.603 1.00 10.85 767 ALA E CA 1
ATOM 2211 C C . ALA E 1 29 ? 20.741 10.645 33.234 1.00 8.63 767 ALA E C 1
ATOM 2212 O O . ALA E 1 29 ? 21.637 11.428 33.589 1.00 10.06 767 ALA E O 1
ATOM 2214 N N . VAL E 1 30 ? 20.858 9.309 33.399 1.00 10.04 768 VAL E N 1
ATOM 2215 C CA . VAL E 1 30 ? 22.095 8.738 33.995 1.00 10.49 768 VAL E CA 1
ATOM 2216 C C . VAL E 1 30 ? 23.299 8.966 33.067 1.00 9.14 768 VAL E C 1
ATOM 2217 O O . VAL E 1 30 ? 24.382 9.317 33.554 1.00 10.61 768 VAL E O 1
ATOM 2221 N N . GLN E 1 31 ? 23.111 8.722 31.772 1.00 10.09 769 GLN E N 1
ATOM 2222 C CA . GLN E 1 31 ? 24.262 9.006 30.867 1.00 10.49 769 GLN E CA 1
ATOM 2223 C C . GLN E 1 31 ? 24.675 10.425 30.903 1.00 8.84 769 GLN E C 1
ATOM 2224 O O . GLN E 1 31 ? 25.930 10.713 30.954 1.00 11.43 769 GLN E O 1
ATOM 2230 N N . ARG E 1 32 ? 23.735 11.336 30.966 1.00 9.74 770 ARG E N 1
ATOM 2231 C CA . ARG E 1 32 ? 24.089 12.805 30.983 1.00 10.87 770 ARG E CA 1
ATOM 2232 C C . ARG E 1 32 ? 24.741 13.243 32.272 1.00 11.20 770 ARG E C 1
ATOM 2233 O O . ARG E 1 32 ? 25.678 14.083 32.253 1.00 15.81 770 ARG E O 1
ATOM 2241 N N . LYS E 1 33 ? 24.321 12.647 33.400 1.00 10.39 771 LYS E N 1
ATOM 2242 C CA . LYS E 1 33 ? 24.970 12.927 34.706 1.00 9.92 771 LYS E CA 1
ATOM 2243 C C . LYS E 1 33 ? 26.348 12.362 34.773 1.00 8.71 771 LYS E C 1
ATOM 2244 O O . LYS E 1 33 ? 27.281 13.100 35.236 1.00 11.68 771 LYS E O 1
ATOM 2250 N N . LEU E 1 34 ? 26.505 11.063 34.474 1.00 10.78 772 LEU E N 1
ATOM 2251 C CA . LEU E 1 34 ? 27.763 10.395 34.792 1.00 12.55 772 LEU E CA 1
ATOM 2252 C C . LEU E 1 34 ? 28.759 10.485 33.673 1.00 11.13 772 LEU E C 1
ATOM 2253 O O . LEU E 1 34 ? 29.927 10.097 33.890 1.00 12.77 772 LEU E O 1
ATOM 2258 N N . LYS E 1 35 ? 28.323 10.892 32.458 1.00 11.12 773 LYS E N 1
ATOM 2259 C CA . LYS E 1 35 ? 29.264 10.935 31.289 1.00 12.58 773 LYS E CA 1
ATOM 2260 C C . LYS E 1 35 ? 29.721 9.548 30.897 1.00 11.73 773 LYS E C 1
ATOM 2261 O O . LYS E 1 35 ? 30.951 9.296 30.639 1.00 17.64 773 LYS E O 1
ATOM 2267 N N . ILE E 1 36 ? 28.771 8.635 30.842 1.00 11.63 774 ILE E N 1
ATOM 2268 C CA . ILE E 1 36 ? 29.120 7.284 30.538 1.00 12.72 774 ILE E CA 1
ATOM 2269 C C . ILE E 1 36 ? 28.332 6.867 29.306 1.00 14.36 774 ILE E C 1
ATOM 2270 O O . ILE E 1 36 ? 27.334 7.555 28.909 1.00 16.08 774 ILE E O 1
ATOM 2275 N N . GLY E 1 37 ? 28.674 5.713 28.747 1.00 12.90 775 GLY E N 1
ATOM 2276 C CA . GLY E 1 37 ? 28.035 5.258 27.566 1.00 12.59 775 GLY E CA 1
ATOM 2277 C C . GLY E 1 37 ? 26.663 4.642 27.795 1.00 11.14 775 GLY E C 1
ATOM 2278 O O . GLY E 1 37 ? 26.265 4.283 28.921 1.00 11.75 775 GLY E O 1
ATOM 2279 N N . TYR E 1 38 ? 25.911 4.527 26.703 1.00 11.46 776 TYR E N 1
ATOM 2280 C CA . TYR E 1 38 ? 24.540 4.013 26.777 1.00 10.82 776 TYR E CA 1
ATOM 2281 C C . TYR E 1 38 ? 24.472 2.645 27.387 1.00 11.38 776 TYR E C 1
ATOM 2282 O O . TYR E 1 38 ? 23.643 2.393 28.280 1.00 10.92 776 TYR E O 1
ATOM 2291 N N . ASN E 1 39 ? 25.328 1.725 26.942 1.00 11.31 777 ASN E N 1
ATOM 2292 C CA . ASN E 1 39 ? 25.170 0.339 27.427 1.00 13.49 777 ASN E CA 1
ATOM 2293 C C . ASN E 1 39 ? 25.395 0.279 28.958 1.00 13.11 777 ASN E C 1
ATOM 2294 O O . ASN E 1 39 ? 24.707 -0.456 29.682 1.00 12.43 777 ASN E O 1
ATOM 2299 N N . ARG E 1 40 ? 26.442 0.925 29.414 1.00 12.24 778 ARG E N 1
ATOM 2300 C CA . ARG E 1 40 ? 26.752 0.932 30.850 1.00 10.76 778 ARG E CA 1
ATOM 2301 C C . ARG E 1 40 ? 25.556 1.532 31.618 1.00 9.73 778 ARG E C 1
ATOM 2302 O O . ARG E 1 40 ? 25.123 0.959 32.659 1.00 10.98 778 ARG E O 1
ATOM 2310 N N . ALA E 1 41 ? 24.978 2.625 31.144 1.00 9.67 779 ALA E N 1
ATOM 2311 C CA . ALA E 1 41 ? 23.872 3.254 31.882 1.00 9.15 779 ALA E CA 1
ATOM 2312 C C . ALA E 1 41 ? 22.681 2.370 31.837 1.00 9.28 779 ALA E C 1
ATOM 2313 O O . ALA E 1 41 ? 21.945 2.258 32.819 1.00 9.58 779 ALA E O 1
ATOM 2315 N N . ALA E 1 42 ? 22.458 1.686 30.720 1.00 9.13 780 ALA E N 1
ATOM 2316 C CA . ALA E 1 42 ? 21.296 0.753 30.646 1.00 9.71 780 ALA E CA 1
ATOM 2317 C C . ALA E 1 42 ? 21.440 -0.379 31.651 1.00 10.58 780 ALA E C 1
ATOM 2318 O O . ALA E 1 42 ? 20.454 -0.756 32.315 1.00 11.46 780 ALA E O 1
ATOM 2320 N N . ARG E 1 43 ? 22.651 -0.904 31.797 1.00 10.45 781 ARG E N 1
ATOM 2321 C CA . ARG E 1 43 ? 22.804 -1.970 32.795 1.00 11.07 781 ARG E CA 1
ATOM 2322 C C . ARG E 1 43 ? 22.616 -1.424 34.185 1.00 11.19 781 ARG E C 1
ATOM 2323 O O . ARG E 1 43 ? 22.082 -2.145 35.035 1.00 11.99 781 ARG E O 1
ATOM 2331 N N . MET E 1 44 ? 22.991 -0.165 34.456 1.00 9.61 782 MET E N 1
ATOM 2332 C CA . MET E 1 44 ? 22.765 0.334 35.818 1.00 10.46 782 MET E CA 1
ATOM 2333 C C . MET E 1 44 ? 21.289 0.411 36.071 1.00 9.45 782 MET E C 1
ATOM 2334 O O . MET E 1 44 ? 20.857 0.190 37.204 1.00 9.92 782 MET E O 1
ATOM 2339 N N . ILE E 1 45 ? 20.518 0.914 35.117 1.00 9.79 783 ILE E N 1
ATOM 2340 C CA . ILE E 1 45 ? 19.074 1.076 35.386 1.00 9.59 783 ILE E CA 1
ATOM 2341 C C . ILE E 1 45 ? 18.467 -0.294 35.606 1.00 11.55 783 ILE E C 1
ATOM 2342 O O . ILE E 1 45 ? 17.566 -0.456 36.430 1.00 10.70 783 ILE E O 1
ATOM 2347 N N . GLU E 1 46 ? 18.922 -1.293 34.851 1.00 11.05 784 GLU E N 1
ATOM 2348 C CA . GLU E 1 46 ? 18.402 -2.674 35.082 1.00 14.44 784 GLU E CA 1
ATOM 2349 C C . GLU E 1 46 ? 18.763 -3.145 36.493 1.00 11.95 784 GLU E C 1
ATOM 2350 O O . GLU E 1 46 ? 17.964 -3.774 37.170 1.00 14.01 784 GLU E O 1
ATOM 2356 N N . ALA E 1 47 ? 19.976 -2.813 36.953 1.00 11.30 785 ALA E N 1
ATOM 2357 C CA . ALA E 1 47 ? 20.345 -3.170 38.342 1.00 10.26 785 ALA E CA 1
ATOM 2358 C C . ALA E 1 47 ? 19.465 -2.451 39.349 1.00 9.71 785 ALA E C 1
ATOM 2359 O O . ALA E 1 47 ? 19.072 -3.011 40.379 1.00 11.39 785 ALA E O 1
ATOM 2361 N N . MET E 1 48 ? 19.116 -1.192 39.073 1.00 10.38 786 MET E N 1
ATOM 2362 C CA . MET E 1 48 ? 18.205 -0.467 39.951 1.00 9.73 786 MET E CA 1
ATOM 2363 C C . MET E 1 48 ? 16.822 -1.115 39.945 1.00 10.07 786 MET E C 1
ATOM 2364 O O . MET E 1 48 ? 16.162 -1.087 40.965 1.00 11.93 786 MET E O 1
ATOM 2369 N N . GLU E 1 49 ? 16.346 -1.601 38.816 1.00 9.97 787 GLU E N 1
ATOM 2370 C CA . GLU E 1 49 ? 15.025 -2.276 38.806 1.00 11.76 787 GLU E CA 1
ATOM 2371 C C . GLU E 1 49 ? 15.085 -3.549 39.620 1.00 12.18 787 GLU E C 1
ATOM 2372 O O . GLU E 1 49 ? 14.185 -3.808 40.418 1.00 13.58 787 GLU E O 1
ATOM 2378 N N . MET E 1 50 ? 16.172 -4.300 39.481 1.00 12.79 788 MET E N 1
ATOM 2379 C CA . MET E 1 50 ? 16.279 -5.547 40.235 1.00 16.79 788 MET E CA 1
ATOM 2380 C C . MET E 1 50 ? 16.312 -5.252 41.760 1.00 14.01 788 MET E C 1
ATOM 2381 O O . MET E 1 50 ? 15.860 -6.093 42.548 1.00 18.41 788 MET E O 1
ATOM 2386 N N . ALA E 1 51 ? 16.906 -4.127 42.152 1.00 14.06 789 ALA E N 1
ATOM 2387 C CA . ALA E 1 51 ? 16.959 -3.768 43.558 1.00 15.76 789 ALA E CA 1
ATOM 2388 C C . ALA E 1 51 ? 15.725 -3.096 44.084 1.00 16.04 789 ALA E C 1
ATOM 2389 O O . ALA E 1 51 ? 15.644 -2.700 45.255 1.00 18.89 789 ALA E O 1
ATOM 2391 N N . GLY E 1 52 ? 14.760 -2.792 43.212 1.00 13.75 790 GLY E N 1
ATOM 2392 C CA . GLY E 1 52 ? 13.635 -2.040 43.689 1.00 14.43 790 GLY E CA 1
ATOM 2393 C C . GLY E 1 52 ? 13.801 -0.544 43.874 1.00 14.14 790 GLY E C 1
ATOM 2394 O O . GLY E 1 52 ? 12.979 0.081 44.515 1.00 16.89 790 GLY E O 1
ATOM 2395 N N . VAL E 1 53 ? 14.796 0.048 43.213 1.00 11.40 791 VAL E N 1
ATOM 2396 C CA . VAL E 1 53 ? 15.035 1.463 43.316 1.00 12.31 791 VAL E CA 1
ATOM 2397 C C . VAL E 1 53 ? 14.183 2.177 42.294 1.00 11.33 791 VAL E C 1
ATOM 2398 O O . VAL E 1 53 ? 13.678 3.256 42.573 1.00 11.43 791 VAL E O 1
ATOM 2402 N N . VAL E 1 54 ? 14.001 1.583 41.096 1.00 9.87 792 VAL E N 1
ATOM 2403 C CA . VAL E 1 54 ? 13.051 2.120 40.052 1.00 9.42 792 VAL E CA 1
ATOM 2404 C C . VAL E 1 54 ? 12.058 1.040 39.646 1.00 10.61 792 VAL E C 1
ATOM 2405 O O . VAL E 1 54 ? 12.342 -0.140 39.866 1.00 10.91 792 VAL E O 1
ATOM 2409 N N . THR E 1 55 ? 10.920 1.467 39.098 1.00 9.21 793 THR E N 1
ATOM 2410 C CA . THR E 1 55 ? 9.993 0.510 38.661 1.00 9.88 793 THR E CA 1
ATOM 2411 C C . THR E 1 55 ? 10.499 -0.151 37.387 1.00 10.98 793 THR E C 1
ATOM 2412 O O . THR E 1 55 ? 11.323 0.376 36.650 1.00 11.80 793 THR E O 1
ATOM 2416 N N . PRO E 1 56 ? 9.894 -1.303 37.064 1.00 12.93 794 PRO E N 1
ATOM 2417 C CA . PRO E 1 56 ? 10.059 -1.768 35.688 1.00 13.75 794 PRO E CA 1
ATOM 2418 C C . PRO E 1 56 ? 9.487 -0.777 34.672 1.00 12.55 794 PRO E C 1
ATOM 2419 O O . PRO E 1 56 ? 8.723 0.081 35.045 1.00 13.56 794 PRO E O 1
ATOM 2423 N N . MET E 1 57 ? 9.842 -0.927 33.376 1.00 12.78 795 MET E N 1
ATOM 2424 C CA . MET E 1 57 ? 9.207 -0.048 32.365 1.00 12.76 795 MET E CA 1
ATOM 2425 C C . MET E 1 57 ? 7.780 -0.375 32.278 1.00 12.03 795 MET E C 1
ATOM 2426 O O . MET E 1 57 ? 7.405 -1.591 32.266 1.00 14.69 795 MET E O 1
ATOM 2431 N N . ASN E 1 58 ? 6.945 0.641 32.148 1.00 11.54 796 ASN E N 1
ATOM 2432 C CA . ASN E 1 58 ? 5.472 0.445 32.015 1.00 10.95 796 ASN E CA 1
ATOM 2433 C C . ASN E 1 58 ? 5.132 0.282 30.545 1.00 12.25 796 ASN E C 1
ATOM 2434 O O . ASN E 1 58 ? 6.024 0.166 29.687 1.00 12.09 796 ASN E O 1
ATOM 2439 N N . THR E 1 59 ? 3.837 0.202 30.276 1.00 11.69 797 THR E N 1
ATOM 2440 C CA . THR E 1 59 ? 3.454 -0.187 28.933 1.00 12.86 797 THR E CA 1
ATOM 2441 C C . THR E 1 59 ? 3.889 0.882 27.919 1.00 11.43 797 THR E C 1
ATOM 2442 O O . THR E 1 59 ? 3.946 0.585 26.718 1.00 14.13 797 THR E O 1
ATOM 2446 N N . ASN E 1 60 ? 4.093 2.144 28.300 1.00 10.92 798 ASN E N 1
ATOM 2447 C CA . ASN E 1 60 ? 4.573 3.134 27.361 1.00 12.31 798 ASN E CA 1
ATOM 2448 C C . ASN E 1 60 ? 6.066 3.369 27.418 1.00 14.07 798 ASN E C 1
ATOM 2449 O O . ASN E 1 60 ? 6.575 4.315 26.783 1.00 18.09 798 ASN E O 1
ATOM 2454 N N . GLY E 1 61 ? 6.792 2.585 28.194 1.00 11.02 799 GLY E N 1
ATOM 2455 C CA . GLY E 1 61 ? 8.248 2.637 28.149 1.00 11.96 799 GLY E CA 1
ATOM 2456 C C . GLY E 1 61 ? 8.786 3.539 29.190 1.00 13.03 799 GLY E C 1
ATOM 2457 O O . GLY E 1 61 ? 9.965 3.849 29.112 1.00 19.55 799 GLY E O 1
ATOM 2458 N N . SER E 1 62 ? 8.039 3.950 30.215 1.00 11.70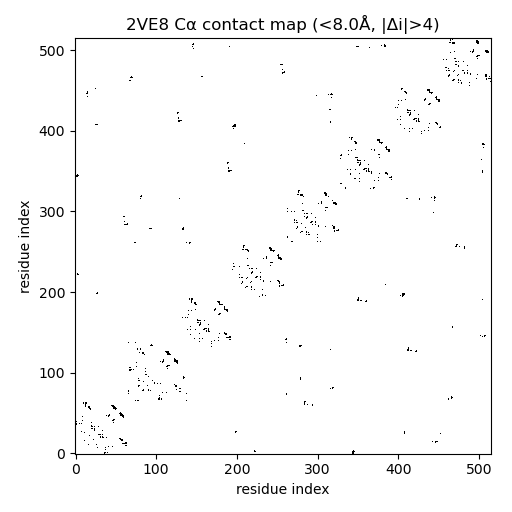 800 SER E N 1
ATOM 2459 C CA . SER E 1 62 ? 8.467 4.936 31.249 1.00 12.26 800 SER E CA 1
ATOM 2460 C C . SER E 1 62 ? 8.741 4.152 32.528 1.00 9.53 800 SER E C 1
ATOM 2461 O O . SER E 1 62 ? 8.124 3.145 32.799 1.00 11.87 800 SER E O 1
ATOM 2464 N N . ARG E 1 63 ? 9.670 4.654 33.326 1.00 9.08 801 ARG E N 1
ATOM 2465 C CA . ARG E 1 63 ? 9.852 4.124 34.655 1.00 10.32 801 ARG E CA 1
ATOM 2466 C C . ARG E 1 63 ? 9.736 5.290 35.621 1.00 9.09 801 ARG E C 1
ATOM 2467 O O . ARG E 1 63 ? 9.884 6.472 35.280 1.00 10.53 801 ARG E O 1
ATOM 2475 N N . GLU E 1 64 ? 9.529 4.922 36.888 1.00 10.31 802 GLU E N 1
ATOM 2476 C CA . GLU E 1 64 ? 9.550 5.963 37.952 1.00 9.94 802 GLU E CA 1
ATOM 2477 C C . GLU E 1 64 ? 10.448 5.518 39.089 1.00 9.53 802 GLU E C 1
ATOM 2478 O O . GLU E 1 64 ? 10.793 4.305 39.185 1.00 11.36 802 GLU E O 1
ATOM 2484 N N . VAL E 1 65 ? 10.849 6.470 39.907 1.00 9.27 803 VAL E N 1
ATOM 2485 C CA . VAL E 1 65 ? 11.700 6.116 41.055 1.00 9.79 803 VAL E CA 1
ATOM 2486 C C . VAL E 1 65 ? 10.853 5.733 42.213 1.00 11.31 803 VAL E C 1
ATOM 2487 O O . VAL E 1 65 ? 9.939 6.458 42.587 1.00 13.08 803 VAL E O 1
ATOM 2491 N N . ILE E 1 66 ? 11.191 4.594 42.812 1.00 12.21 804 ILE E N 1
ATOM 2492 C CA . ILE E 1 66 ? 10.533 4.074 43.990 1.00 14.56 804 ILE E CA 1
ATOM 2493 C C . ILE E 1 66 ? 11.231 4.529 45.275 1.00 14.58 804 ILE E C 1
ATOM 2494 O O . ILE E 1 66 ? 10.584 4.909 46.229 1.00 17.88 804 ILE E O 1
ATOM 2499 N N . ALA E 1 67 ? 12.567 4.425 45.288 1.00 13.82 805 ALA E N 1
ATOM 2500 C CA . ALA E 1 67 ? 13.257 4.731 46.504 1.00 13.82 805 ALA E CA 1
ATOM 2501 C C . ALA E 1 67 ? 13.140 6.223 46.861 1.00 14.71 805 ALA E C 1
ATOM 2502 O O . ALA E 1 67 ? 13.043 7.084 45.989 1.00 17.10 805 ALA E O 1
ATOM 2504 N N . PRO E 1 68 ? 13.185 6.530 48.150 1.00 16.37 806 PRO E N 1
ATOM 2505 C CA . PRO E 1 68 ? 13.016 7.874 48.557 1.00 17.75 806 PRO E CA 1
ATOM 2506 C C . PRO E 1 68 ? 14.262 8.636 48.287 1.00 18.86 806 PRO E C 1
ATOM 2507 O O . PRO E 1 68 ? 15.434 8.065 48.142 1.00 19.13 806 PRO E O 1
ATOM 2511 N N . ALA E 1 69 ? 14.043 9.945 48.193 1.00 21.14 807 ALA E N 1
ATOM 2512 C CA . ALA E 1 69 ? 15.183 10.815 48.029 1.00 21.93 807 ALA E CA 1
ATOM 2513 C C . ALA E 1 69 ? 16.023 10.761 49.307 1.00 23.97 807 ALA E C 1
ATOM 2514 O O . ALA E 1 69 ? 15.489 10.653 50.406 1.00 25.46 807 ALA E O 1
ATOM 2516 N N . PRO E 1 70 ? 17.349 10.747 49.198 1.00 27.01 808 PRO E N 1
ATOM 2517 C CA . PRO E 1 70 ? 18.129 10.632 50.442 1.00 27.84 808 PRO E CA 1
ATOM 2518 C C . PRO E 1 70 ? 18.106 11.961 51.247 1.00 29.68 808 PRO E C 1
ATOM 2519 O O . PRO E 1 70 ? 17.866 13.000 50.716 1.00 31.68 808 PRO E O 1
ATOM 2523 N N . VAL E 1 71 ? 18.260 11.875 52.547 1.00 31.87 809 VAL E N 1
ATOM 2524 C CA . VAL E 1 71 ? 18.492 13.093 53.293 1.00 34.68 809 VAL E CA 1
ATOM 2525 C C . VAL E 1 71 ? 19.937 13.008 53.647 1.00 34.96 809 VAL E C 1
ATOM 2526 O O . VAL E 1 71 ? 20.773 13.843 53.201 1.00 36.86 809 VAL E O 1
ATOM 2530 N N . ARG E 1 72 ? 20.342 12.010 54.261 1.00 34.74 810 ARG E N 1
ATOM 2531 N N . SER F 1 6 ? 27.563 40.528 11.414 1.00 18.16 744 SER F N 1
ATOM 2532 C CA . SER F 1 6 ? 27.041 41.284 10.212 1.00 17.98 744 SER F CA 1
ATOM 2533 C C . SER F 1 6 ? 27.086 40.398 8.942 1.00 14.34 744 SER F C 1
ATOM 2534 O O . SER F 1 6 ? 27.610 39.274 8.971 1.00 14.55 744 SER F O 1
ATOM 2537 N N . GLU F 1 7 ? 26.587 40.939 7.868 1.00 14.98 745 GLU F N 1
ATOM 2538 C CA . GLU F 1 7 ? 26.651 40.206 6.613 1.00 15.67 745 GLU F CA 1
ATOM 2539 C C . GLU F 1 7 ? 28.053 39.959 6.130 1.00 14.83 745 GLU F C 1
ATOM 2540 O O . GLU F 1 7 ? 28.215 39.135 5.234 1.00 14.79 745 GLU F O 1
ATOM 2546 N N . ASP F 1 8 ? 29.052 40.616 6.710 1.00 15.45 746 ASP F N 1
ATOM 2547 C CA . ASP F 1 8 ? 30.468 40.363 6.391 1.00 16.85 746 ASP F CA 1
ATOM 2548 C C . ASP F 1 8 ? 31.207 39.505 7.421 1.00 16.32 746 ASP F C 1
ATOM 2549 O O . ASP F 1 8 ? 32.412 39.256 7.293 1.00 19.12 746 ASP F O 1
ATOM 2554 N N . ASP F 1 9 ? 30.459 38.985 8.400 1.00 14.43 747 ASP F N 1
ATOM 2555 C CA . ASP F 1 9 ? 31.080 38.047 9.356 1.00 13.70 747 ASP F CA 1
ATOM 2556 C C . ASP F 1 9 ? 31.624 36.875 8.556 1.00 14.93 747 ASP F C 1
ATOM 2557 O O . ASP F 1 9 ? 30.955 36.406 7.612 1.00 14.81 747 ASP F O 1
ATOM 2562 N N . PRO F 1 10 ? 32.839 36.384 8.930 1.00 15.12 748 PRO F N 1
ATOM 2563 C CA . PRO F 1 10 ? 33.386 35.238 8.192 1.00 17.71 748 PRO F CA 1
ATOM 2564 C C . PRO F 1 10 ? 32.555 33.987 8.154 1.00 15.80 748 PRO F C 1
ATOM 2565 O O . PRO F 1 10 ? 32.780 33.152 7.285 1.00 17.16 748 PRO F O 1
ATOM 2569 N N . LEU F 1 11 ? 31.565 33.850 9.029 1.00 13.17 749 LEU F N 1
ATOM 2570 C CA . LEU F 1 11 ? 30.673 32.674 9.040 1.00 13.08 749 LEU F CA 1
ATOM 2571 C C . LEU F 1 11 ? 29.292 33.032 8.543 1.00 13.23 749 LEU F C 1
ATOM 2572 O O . LEU F 1 11 ? 28.404 32.155 8.521 1.00 13.13 749 LEU F O 1
ATOM 2577 N N . TYR F 1 12 ? 29.036 34.296 8.117 1.00 11.18 750 TYR F N 1
ATOM 2578 C CA . TYR F 1 12 ? 27.685 34.560 7.599 1.00 12.22 750 TYR F CA 1
ATOM 2579 C C . TYR F 1 12 ? 27.322 33.716 6.416 1.00 11.58 750 TYR F C 1
ATOM 2580 O O . TYR F 1 12 ? 26.169 33.254 6.304 1.00 11.37 750 TYR F O 1
ATOM 2589 N N . ASP F 1 13 ? 28.252 33.521 5.494 1.00 13.67 751 ASP F N 1
ATOM 2590 C CA . ASP F 1 13 ? 27.876 32.752 4.315 1.00 15.44 751 ASP F CA 1
ATOM 2591 C C . ASP F 1 13 ? 27.482 31.289 4.716 1.00 16.06 751 ASP F C 1
ATOM 2592 O O . ASP F 1 13 ? 26.521 30.717 4.184 1.00 14.69 751 ASP F O 1
ATOM 2597 N N . GLU F 1 14 ? 28.220 30.697 5.639 1.00 14.99 752 GLU F N 1
ATOM 2598 C CA . GLU F 1 14 ? 27.857 29.359 6.150 1.00 16.03 752 GLU F CA 1
ATOM 2599 C C . GLU F 1 14 ? 26.523 29.415 6.857 1.00 12.57 752 GLU F C 1
ATOM 2600 O O . GLU F 1 14 ? 25.724 28.531 6.707 1.00 13.13 752 GLU F O 1
ATOM 2606 N N . ALA F 1 15 ? 26.247 30.478 7.592 1.00 9.63 753 ALA F N 1
ATOM 2607 C CA . ALA F 1 15 ? 24.965 30.571 8.300 1.00 10.74 753 ALA F CA 1
ATOM 2608 C C . ALA F 1 15 ? 23.765 30.675 7.299 1.00 8.87 753 ALA F C 1
ATOM 2609 O O . ALA F 1 15 ? 22.755 30.029 7.477 1.00 9.37 753 ALA F O 1
ATOM 2611 N N . VAL F 1 16 ? 23.924 31.508 6.233 1.00 9.19 754 VAL F N 1
ATOM 2612 C CA . VAL F 1 16 ? 22.832 31.641 5.304 1.00 10.03 754 VAL F CA 1
ATOM 2613 C C . VAL F 1 16 ? 22.654 30.338 4.571 1.00 9.93 754 VAL F C 1
ATOM 2614 O O . VAL F 1 16 ? 21.525 29.926 4.310 1.00 10.13 754 VAL F O 1
ATOM 2618 N N . ARG F 1 17 ? 23.743 29.660 4.176 1.00 10.25 755 ARG F N 1
ATOM 2619 C CA . ARG F 1 17 ? 23.601 28.352 3.534 1.00 11.44 755 ARG F CA 1
ATOM 2620 C C . ARG F 1 17 ? 22.860 27.363 4.434 1.00 11.19 755 ARG F C 1
ATOM 2621 O O . ARG F 1 17 ? 21.995 26.642 3.999 1.00 12.96 755 ARG F O 1
ATOM 2629 N N . PHE F 1 18 ? 23.214 27.381 5.717 1.00 10.01 756 PHE F N 1
ATOM 2630 C CA . PHE F 1 18 ? 22.570 26.476 6.679 1.00 9.64 756 PHE F CA 1
ATOM 2631 C C . PHE F 1 18 ? 21.073 26.789 6.770 1.00 8.08 756 PHE F C 1
ATOM 2632 O O . PHE F 1 18 ? 20.214 25.887 6.775 1.00 9.36 756 PHE F O 1
ATOM 2640 N N . VAL F 1 19 ? 20.734 28.065 6.937 1.00 8.62 757 VAL F N 1
ATOM 2641 C CA . VAL F 1 19 ? 19.297 28.449 7.103 1.00 10.03 757 VAL F CA 1
ATOM 2642 C C . VAL F 1 19 ? 18.524 28.126 5.855 1.00 8.36 757 VAL F C 1
ATOM 2643 O O . VAL F 1 19 ? 17.383 27.637 5.946 1.00 9.65 757 VAL F O 1
ATOM 2647 N N . THR F 1 20 ? 19.071 28.381 4.656 1.00 9.16 758 THR F N 1
ATOM 2648 C CA . THR F 1 20 ? 18.321 28.145 3.465 1.00 10.64 758 THR F CA 1
ATOM 2649 C C . THR F 1 20 ? 18.207 26.658 3.126 1.00 11.09 758 THR F C 1
ATOM 2650 O O . THR F 1 20 ? 17.223 26.242 2.504 1.00 12.15 758 THR F O 1
ATOM 2654 N N . GLU F 1 21 ? 19.231 25.837 3.508 1.00 10.90 759 GLU F N 1
ATOM 2655 C CA . GLU F 1 21 ? 19.125 24.346 3.272 1.00 11.39 759 GLU F CA 1
ATOM 2656 C C . GLU F 1 21 ? 18.252 23.755 4.334 1.00 11.94 759 GLU F C 1
ATOM 2657 O O . GLU F 1 21 ? 17.432 22.847 4.008 1.00 13.63 759 GLU F O 1
ATOM 2663 N N . SER F 1 22 ? 18.452 24.124 5.604 1.00 10.32 760 SER F N 1
ATOM 2664 C CA . SER F 1 22 ? 17.703 23.447 6.688 1.00 10.10 760 SER F CA 1
ATOM 2665 C C . SER F 1 22 ? 16.301 23.938 6.870 1.00 9.84 760 SER F C 1
ATOM 2666 O O . SER F 1 22 ? 15.495 23.258 7.530 1.00 10.59 760 SER F O 1
ATOM 2669 N N . ARG F 1 23 ? 16.020 25.149 6.380 1.00 8.18 761 ARG F N 1
ATOM 2670 C CA . ARG F 1 23 ? 14.781 25.793 6.585 1.00 9.28 761 ARG F CA 1
ATOM 2671 C C . ARG F 1 23 ? 14.482 26.211 8.053 1.00 9.08 761 ARG F C 1
ATOM 2672 O O . ARG F 1 23 ? 13.357 26.533 8.361 1.00 10.67 761 ARG F O 1
ATOM 2680 N N . ARG F 1 24 ? 15.537 26.304 8.872 1.00 10.01 762 ARG F N 1
ATOM 2681 C CA . ARG F 1 24 ? 15.423 26.643 10.256 1.00 10.61 762 ARG F CA 1
ATOM 2682 C C . ARG F 1 24 ? 15.942 28.040 10.497 1.00 11.75 762 ARG F C 1
ATOM 2683 O O . ARG F 1 24 ? 17.160 28.276 10.379 1.00 16.29 762 ARG F O 1
ATOM 2691 N N . ALA F 1 25 ? 15.099 28.986 10.812 1.00 11.85 763 ALA F N 1
ATOM 2692 C CA . ALA F 1 25 ? 15.444 30.377 10.985 1.00 13.54 763 ALA F CA 1
ATOM 2693 C C . ALA F 1 25 ? 15.396 30.738 12.428 1.00 15.68 763 ALA F C 1
ATOM 2694 O O . ALA F 1 25 ? 14.451 31.422 12.859 1.00 21.31 763 ALA F O 1
ATOM 2696 N N . SER F 1 26 ? 16.199 30.124 13.214 1.00 16.26 764 SER F N 1
ATOM 2697 C CA . SER F 1 26 ? 16.199 30.406 14.668 1.00 15.89 764 SER F CA 1
ATOM 2698 C C . SER F 1 26 ? 17.643 30.628 15.069 1.00 15.26 764 SER F C 1
ATOM 2699 O O . SER F 1 26 ? 18.564 30.075 14.531 1.00 14.96 764 SER F O 1
ATOM 2702 N N . ILE F 1 27 ? 17.766 31.439 16.126 1.00 14.78 765 ILE F N 1
ATOM 2703 C CA . ILE F 1 27 ? 19.089 31.701 16.718 1.00 15.06 765 ILE F CA 1
ATOM 2704 C C . ILE F 1 27 ? 19.728 30.425 17.158 1.00 15.91 765 ILE F C 1
ATOM 2705 O O . ILE F 1 27 ? 20.927 30.141 16.916 1.00 14.07 765 ILE F O 1
ATOM 2710 N N . SER F 1 28 ? 18.894 29.648 17.808 1.00 13.13 766 SER F N 1
ATOM 2711 C CA . SER F 1 28 ? 19.376 28.337 18.367 1.00 14.74 766 SER F CA 1
ATOM 2712 C C . SER F 1 28 ? 19.949 27.458 17.289 1.00 13.69 766 SER F C 1
ATOM 2713 O O . SER F 1 28 ? 20.967 26.766 17.497 1.00 14.59 766 SER F O 1
ATOM 2716 N N . ALA F 1 29 ? 19.222 27.378 16.160 1.00 12.84 767 ALA F N 1
ATOM 2717 C CA . ALA F 1 29 ? 19.694 26.461 15.130 1.00 13.13 767 ALA F CA 1
ATOM 2718 C C . ALA F 1 29 ? 21.036 26.957 14.604 1.00 12.57 767 ALA F C 1
ATOM 2719 O O . ALA F 1 29 ? 21.968 26.165 14.365 1.00 13.46 767 ALA F O 1
ATOM 2721 N N . VAL F 1 30 ? 21.188 28.266 14.383 1.00 13.26 768 VAL F N 1
ATOM 2722 C CA . VAL F 1 30 ? 22.492 28.832 13.903 1.00 13.43 768 VAL F CA 1
ATOM 2723 C C . VAL F 1 30 ? 23.560 28.574 14.942 1.00 13.14 768 VAL F C 1
ATOM 2724 O O . VAL F 1 30 ? 24.683 28.237 14.583 1.00 13.44 768 VAL F O 1
ATOM 2728 N N . GLN F 1 31 ? 23.239 28.817 16.223 1.00 12.57 76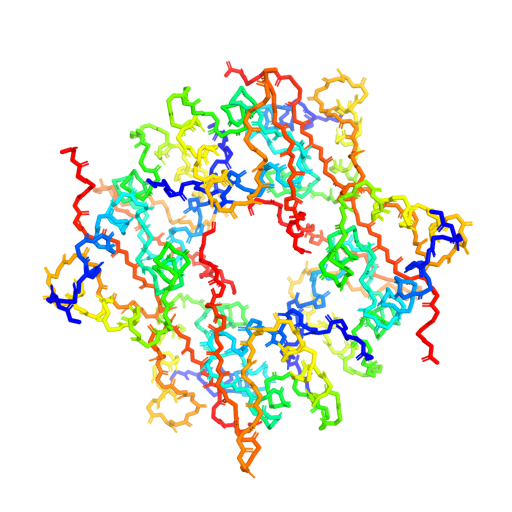9 GLN F N 1
ATOM 2729 C CA . GLN F 1 31 ? 24.299 28.649 17.225 1.00 13.98 769 GLN F CA 1
ATOM 2730 C C . GLN F 1 31 ? 24.778 27.240 17.254 1.00 14.59 769 GLN F C 1
ATOM 2731 O O . GLN F 1 31 ? 25.973 26.978 17.412 1.00 16.28 769 GLN F O 1
ATOM 2737 N N . ARG F 1 32 ? 23.879 26.280 17.130 1.00 14.02 770 ARG F N 1
ATOM 2738 C CA . ARG F 1 32 ? 24.188 24.834 17.189 1.00 14.72 770 ARG F CA 1
ATOM 2739 C C . ARG F 1 32 ? 24.964 24.371 15.957 1.00 15.92 770 ARG F C 1
ATOM 2740 O O . ARG F 1 32 ? 25.922 23.590 16.096 1.00 18.41 770 ARG F O 1
ATOM 2748 N N . LYS F 1 33 ? 24.652 24.885 14.741 1.00 14.27 771 LYS F N 1
ATOM 2749 C CA . LYS F 1 33 ? 25.412 24.474 13.541 1.00 17.77 771 LYS F CA 1
ATOM 2750 C C . LYS F 1 33 ? 26.785 25.099 13.529 1.00 15.45 771 LYS F C 1
ATOM 2751 O O . LYS F 1 33 ? 27.801 24.425 13.214 1.00 19.71 771 LYS F O 1
ATOM 2757 N N . LEU F 1 34 ? 26.883 26.376 13.904 1.00 15.55 772 LEU F N 1
ATOM 2758 C CA . LEU F 1 34 ? 28.122 27.063 13.754 1.00 18.14 772 LEU F CA 1
ATOM 2759 C C . LEU F 1 34 ? 29.002 27.029 14.991 1.00 17.77 772 LEU F C 1
ATOM 2760 O O . LEU F 1 34 ? 30.190 27.401 14.946 1.00 20.44 772 LEU F O 1
ATOM 2765 N N . LYS F 1 35 ? 28.407 26.660 16.119 1.00 17.94 773 LYS F N 1
ATOM 2766 C CA . LYS F 1 35 ? 29.070 26.585 17.445 1.00 20.21 773 LYS F CA 1
ATOM 2767 C C . LYS F 1 35 ? 29.646 27.931 17.786 1.00 20.30 773 LYS F C 1
ATOM 2768 O O . LYS F 1 35 ? 30.837 28.056 18.045 1.00 22.63 773 LYS F O 1
ATOM 2774 N N . ILE F 1 36 ? 28.743 28.910 17.800 1.00 18.16 774 ILE F N 1
ATOM 2775 C CA . ILE F 1 36 ? 29.017 30.301 18.088 1.00 15.73 774 ILE F CA 1
ATOM 2776 C C . ILE F 1 36 ? 28.123 30.825 19.223 1.00 18.11 774 ILE F C 1
ATOM 2777 O O . ILE F 1 36 ? 27.112 30.201 19.542 1.00 18.92 774 ILE F O 1
ATOM 2782 N N . GLY F 1 37 ? 28.438 32.013 19.719 1.00 18.75 775 GLY F N 1
ATOM 2783 C CA . GLY F 1 37 ? 27.688 32.653 20.804 1.00 18.95 775 GLY F CA 1
ATOM 2784 C C . GLY F 1 37 ? 26.302 33.124 20.416 1.00 17.20 775 GLY F C 1
ATOM 2785 O O . GLY F 1 37 ? 26.038 33.403 19.238 1.00 14.80 775 GLY F O 1
ATOM 2786 N N . TYR F 1 38 ? 25.488 33.345 21.466 1.00 16.34 776 TYR F N 1
ATOM 2787 C CA . TYR F 1 38 ? 24.123 33.804 21.233 1.00 13.69 776 TYR F CA 1
ATOM 2788 C C . TYR F 1 38 ? 24.058 35.177 20.545 1.00 14.00 776 TYR F C 1
ATOM 2789 O O . TYR F 1 38 ? 23.317 35.336 19.584 1.00 14.07 776 TYR F O 1
ATOM 2798 N N . ASN F 1 39 ? 24.856 36.176 21.004 1.00 15.44 777 ASN F N 1
ATOM 2799 C CA . ASN F 1 39 ? 24.666 37.521 20.471 1.00 16.09 777 ASN F CA 1
ATOM 2800 C C . ASN F 1 39 ? 25.115 37.477 19.013 1.00 15.30 777 ASN F C 1
ATOM 2801 O O . ASN F 1 39 ? 24.484 38.097 18.169 1.00 17.15 777 ASN F O 1
ATOM 2806 N N . ARG F 1 40 ? 26.176 36.738 18.685 1.00 14.14 778 ARG F N 1
ATOM 2807 C CA . ARG F 1 40 ? 26.697 36.802 17.269 1.00 15.36 778 ARG F CA 1
ATOM 2808 C C . ARG F 1 40 ? 25.667 36.132 16.374 1.00 15.32 778 ARG F C 1
ATOM 2809 O O . ARG F 1 40 ? 25.359 36.616 15.297 1.00 14.15 778 ARG F O 1
ATOM 2817 N N . ALA F 1 41 ? 25.076 35.040 16.840 1.00 13.28 779 ALA F N 1
ATOM 2818 C CA . ALA F 1 41 ? 24.048 34.401 16.050 1.00 12.30 779 ALA F CA 1
ATOM 2819 C C . ALA F 1 41 ? 22.811 35.243 15.910 1.00 11.51 779 ALA F C 1
ATOM 2820 O O . ALA F 1 41 ? 22.130 35.285 14.823 1.00 11.93 779 ALA F O 1
ATOM 2822 N N . ALA F 1 42 ? 22.431 35.944 16.972 1.00 12.62 780 ALA F N 1
ATOM 2823 C CA . ALA F 1 42 ? 21.282 36.897 16.901 1.00 13.04 780 ALA F CA 1
ATOM 2824 C C . ALA F 1 42 ? 21.520 37.960 15.884 1.00 12.51 780 ALA F C 1
ATOM 2825 O O . ALA F 1 42 ? 20.588 38.317 15.102 1.00 12.57 780 ALA F O 1
ATOM 2827 N N . ARG F 1 43 ? 22.723 38.503 15.852 1.00 12.99 781 ARG F N 1
ATOM 2828 C CA . ARG F 1 43 ? 22.991 39.524 14.871 1.00 14.32 781 ARG F CA 1
ATOM 2829 C C . ARG F 1 43 ? 22.986 38.997 13.479 1.00 11.59 781 ARG F C 1
ATOM 2830 O O . ARG F 1 43 ? 22.519 39.715 12.546 1.00 14.87 781 ARG F O 1
ATOM 2838 N N . MET F 1 44 ? 23.450 37.746 13.278 1.00 11.24 782 MET F N 1
ATOM 2839 C CA . MET F 1 44 ? 23.402 37.223 11.905 1.00 11.77 782 MET F CA 1
ATOM 2840 C C . MET F 1 44 ? 21.960 37.005 11.460 1.00 11.40 782 MET F C 1
ATOM 2841 O O . MET F 1 44 ? 21.665 37.242 10.280 1.00 11.05 782 MET F O 1
ATOM 2846 N N . ILE F 1 45 ? 21.073 36.504 12.353 1.00 11.21 783 ILE F N 1
ATOM 2847 C CA . ILE F 1 45 ? 19.667 36.369 11.942 1.00 11.75 783 ILE F CA 1
ATOM 2848 C C . ILE F 1 45 ? 19.089 37.779 11.628 1.00 12.14 783 ILE F C 1
ATOM 2849 O O . ILE F 1 45 ? 18.242 37.862 10.690 1.00 11.94 783 ILE F O 1
ATOM 2854 N N . GLU F 1 46 ? 19.398 38.819 12.408 1.00 13.80 784 GLU F N 1
ATOM 2855 C CA . GLU F 1 46 ? 18.919 40.161 12.071 1.00 13.82 784 GLU F CA 1
ATOM 2856 C C . GLU F 1 46 ? 19.453 40.584 10.713 1.00 13.45 784 GLU F C 1
ATOM 2857 O O . GLU F 1 46 ? 18.698 41.155 9.919 1.00 14.11 784 GLU F O 1
ATOM 2863 N N . ALA F 1 47 ? 20.704 40.229 10.389 1.00 13.40 785 ALA F N 1
ATOM 2864 C CA . ALA F 1 47 ? 21.244 40.610 9.073 1.00 13.22 785 ALA F CA 1
ATOM 2865 C C . ALA F 1 47 ? 20.436 39.826 7.970 1.00 12.13 785 ALA F C 1
ATOM 2866 O O . ALA F 1 47 ? 20.161 40.333 6.862 1.00 13.70 785 ALA F O 1
ATOM 2868 N N . MET F 1 48 ? 20.088 38.548 8.250 1.00 11.45 786 MET F N 1
ATOM 2869 C CA . MET F 1 48 ? 19.235 37.829 7.256 1.00 10.30 786 MET F CA 1
ATOM 2870 C C . MET F 1 48 ? 17.831 38.379 7.124 1.00 12.78 786 MET F C 1
ATOM 2871 O O . MET F 1 48 ? 17.319 38.411 6.002 1.00 13.38 786 MET F O 1
ATOM 2876 N N . GLU F 1 49 ? 17.266 38.899 8.190 1.00 10.96 787 GLU F N 1
ATOM 2877 C CA . GLU F 1 49 ? 15.994 39.533 8.092 1.00 11.86 787 GLU F CA 1
ATOM 2878 C C . GLU F 1 49 ? 16.102 40.801 7.223 1.00 13.26 787 GLU F C 1
ATOM 2879 O O . GLU F 1 49 ? 15.291 41.063 6.350 1.00 14.11 787 GLU F O 1
ATOM 2885 N N . MET F 1 50 ? 17.132 41.573 7.446 1.00 14.82 788 MET F N 1
ATOM 2886 C CA . MET F 1 50 ? 17.254 42.811 6.651 1.00 20.92 788 MET F CA 1
ATOM 2887 C C . MET F 1 50 ? 17.410 42.586 5.154 1.00 16.07 788 MET F C 1
ATOM 2888 O O . MET F 1 50 ? 17.065 43.431 4.281 1.00 23.24 788 MET F O 1
ATOM 2893 N N . ALA F 1 51 ? 18.072 41.438 4.879 1.00 15.95 789 ALA F N 1
ATOM 2894 C CA . ALA F 1 51 ? 18.282 41.021 3.538 1.00 14.69 789 ALA F CA 1
ATOM 2895 C C . ALA F 1 51 ? 17.144 40.299 2.905 1.00 16.24 789 ALA F C 1
ATOM 2896 O O . ALA F 1 51 ? 17.199 39.886 1.717 1.00 18.07 789 ALA F O 1
ATOM 2898 N N . GLY F 1 52 ? 16.097 40.063 3.715 1.00 13.77 790 GLY F N 1
ATOM 2899 C CA . GLY F 1 52 ? 14.980 39.264 3.161 1.00 14.13 790 GLY F CA 1
ATOM 2900 C C . GLY F 1 52 ? 15.130 37.783 3.028 1.00 14.31 790 GLY F C 1
ATOM 2901 O O . GLY F 1 52 ? 14.371 37.146 2.309 1.00 16.07 790 GLY F O 1
ATOM 2902 N N . VAL F 1 53 ? 16.130 37.242 3.694 1.00 11.78 791 VAL F N 1
ATOM 2903 C CA . VAL F 1 53 ? 16.346 35.769 3.658 1.00 11.98 791 VAL F CA 1
ATOM 2904 C C . VAL F 1 53 ? 15.364 35.070 4.615 1.00 11.59 791 VAL F C 1
ATOM 2905 O O . VAL F 1 53 ? 14.964 34.012 4.313 1.00 12.38 791 VAL F O 1
ATOM 2909 N N . VAL F 1 54 ? 15.023 35.691 5.744 1.00 10.72 792 VAL F N 1
ATOM 2910 C CA . VAL F 1 54 ? 14.101 35.143 6.745 1.00 10.12 792 VAL F CA 1
ATOM 2911 C C . VAL F 1 54 ? 13.083 36.229 7.056 1.00 10.91 792 VAL F C 1
ATOM 2912 O O . VAL F 1 54 ? 13.317 37.429 6.837 1.00 12.29 792 VAL F O 1
ATOM 2916 N N . THR F 1 55 ? 11.905 35.797 7.507 1.00 11.25 793 THR F N 1
ATOM 2917 C CA . THR F 1 55 ? 10.863 36.705 7.909 1.00 10.24 793 THR F CA 1
ATOM 2918 C C . THR F 1 55 ? 11.233 37.428 9.186 1.00 11.89 793 THR F C 1
ATOM 2919 O O . THR F 1 55 ? 12.006 36.905 9.983 1.00 10.96 793 THR F O 1
ATOM 2923 N N . PRO F 1 56 ? 10.572 38.549 9.481 1.00 12.71 794 PRO F N 1
ATOM 2924 C CA . PRO F 1 56 ? 10.580 39.064 10.869 1.00 14.24 794 PRO F CA 1
ATOM 2925 C C . PRO F 1 56 ? 9.985 38.008 11.813 1.00 12.89 794 PRO F C 1
ATOM 2926 O O . PRO F 1 56 ? 9.288 37.132 11.389 1.00 14.78 794 PRO F O 1
ATOM 2930 N N . MET F 1 57 ? 10.203 38.179 13.087 1.00 13.72 795 MET F N 1
ATOM 2931 C CA . MET F 1 57 ? 9.558 37.275 14.068 1.00 15.18 795 MET F CA 1
ATOM 2932 C C . MET F 1 57 ? 8.062 37.553 14.060 1.00 13.48 795 MET F C 1
ATOM 2933 O O . MET F 1 57 ? 7.643 38.737 14.081 1.00 15.19 795 MET F O 1
ATOM 2938 N N . ASN F 1 58 ? 7.239 36.495 14.132 1.00 11.54 796 ASN F N 1
ATOM 2939 C CA . ASN F 1 58 ? 5.817 36.687 14.210 1.00 13.17 796 ASN F CA 1
ATOM 2940 C C . ASN F 1 58 ? 5.333 36.839 15.645 1.00 13.44 796 ASN F C 1
ATOM 2941 O O . ASN F 1 58 ? 6.144 36.932 16.571 1.00 14.77 796 ASN F O 1
ATOM 2946 N N . THR F 1 59 ? 4.016 36.822 15.820 1.00 15.33 797 THR F N 1
ATOM 2947 C CA . THR F 1 59 ? 3.462 37.098 17.144 1.00 17.36 797 THR F CA 1
ATOM 2948 C C . THR F 1 59 ? 3.746 36.050 18.149 1.00 16.92 797 THR F C 1
ATOM 2949 O O . THR F 1 59 ? 3.717 36.377 19.378 1.00 19.54 797 THR F O 1
ATOM 2953 N N . ASN F 1 60 ? 4.112 34.814 17.729 1.00 15.37 798 ASN F N 1
ATOM 2954 C CA . ASN F 1 60 ? 4.519 33.881 18.700 1.00 16.96 798 ASN F CA 1
ATOM 2955 C C . ASN F 1 60 ? 5.994 33.656 18.800 1.00 16.39 798 ASN F C 1
ATOM 2956 O O . ASN F 1 60 ? 6.462 32.709 19.427 1.00 19.44 798 ASN F O 1
ATOM 2961 N N . GLY F 1 61 ? 6.755 34.481 18.106 1.00 14.41 799 GLY F N 1
ATOM 2962 C CA . GLY F 1 61 ? 8.178 34.436 18.275 1.00 14.82 799 GLY F CA 1
ATOM 2963 C C . GLY F 1 61 ? 8.913 33.575 17.290 1.00 15.97 799 GLY F C 1
ATOM 2964 O O . GLY F 1 61 ? 10.078 33.200 17.549 1.00 21.58 799 GLY F O 1
ATOM 2965 N N . SER F 1 62 ? 8.288 33.153 16.219 1.00 12.99 800 SER F N 1
ATOM 2966 C CA . SER F 1 62 ? 8.998 32.357 15.238 1.00 13.67 800 SER F CA 1
ATOM 2967 C C . SER F 1 62 ? 9.221 33.074 13.957 1.00 11.04 800 SER F C 1
ATOM 2968 O O . SER F 1 62 ? 8.483 34.008 13.635 1.00 13.16 800 SER F O 1
ATOM 2971 N N . ARG F 1 63 ? 10.173 32.533 13.184 1.00 11.63 801 ARG F N 1
ATOM 2972 C CA . ARG F 1 63 ? 10.473 33.074 11.873 1.00 11.81 801 ARG F CA 1
ATOM 2973 C C . ARG F 1 63 ? 10.473 31.929 10.874 1.00 12.39 801 ARG F C 1
ATOM 2974 O O . ARG F 1 63 ? 10.663 30.742 11.244 1.00 15.01 801 ARG F O 1
ATOM 2982 N N . GLU F 1 64 ? 10.362 32.277 9.594 1.00 11.62 802 GLU F N 1
ATOM 2983 C CA . GLU F 1 64 ? 10.545 31.287 8.551 1.00 11.35 802 GLU F CA 1
ATOM 2984 C C . GLU F 1 64 ? 11.529 31.737 7.534 1.00 11.21 802 GLU F C 1
ATOM 2985 O O . GLU F 1 64 ? 11.773 32.950 7.431 1.00 11.70 802 GLU F O 1
ATOM 2991 N N . VAL F 1 65 ? 11.998 30.783 6.760 1.00 10.15 803 VAL F N 1
ATOM 2992 C CA . VAL F 1 65 ? 12.995 31.143 5.726 1.00 10.30 803 VAL F CA 1
ATOM 2993 C C . VAL F 1 65 ? 12.174 31.487 4.424 1.00 11.86 803 VAL F C 1
ATOM 2994 O O . VAL F 1 65 ? 11.272 30.734 3.980 1.00 14.03 803 VAL F O 1
ATOM 2998 N N . ILE F 1 66 ? 12.539 32.618 3.840 1.00 11.23 804 ILE F N 1
ATOM 2999 C CA . ILE F 1 66 ? 11.939 33.087 2.639 1.00 14.50 804 ILE F CA 1
ATOM 3000 C C . ILE F 1 66 ? 12.796 32.646 1.436 1.00 15.07 804 ILE F C 1
ATOM 3001 O O . ILE F 1 66 ? 12.208 32.188 0.428 1.00 19.15 804 ILE F O 1
ATOM 3006 N N . ALA F 1 67 ? 14.125 32.759 1.501 1.00 13.96 805 ALA F N 1
ATOM 3007 C CA . ALA F 1 67 ? 14.979 32.453 0.364 1.00 14.93 805 ALA F CA 1
ATOM 3008 C C . ALA F 1 67 ? 14.881 30.898 0.054 1.00 14.67 805 ALA F C 1
ATOM 3009 O O . ALA F 1 67 ? 14.810 30.045 0.978 1.00 21.33 805 ALA F O 1
ATOM 3011 N N . PRO F 1 68 ? 14.942 30.689 -1.350 1.00 21.35 806 PRO F N 1
ATOM 3012 C CA . PRO F 1 68 ? 15.002 29.317 -1.709 1.00 21.88 806 PRO F CA 1
ATOM 3013 C C . PRO F 1 68 ? 16.247 28.598 -1.281 1.00 22.29 806 PRO F C 1
ATOM 3014 O O . PRO F 1 68 ? 17.343 29.182 -1.015 1.00 24.20 806 PRO F O 1
ATOM 3018 N N . ALA F 1 69 ? 16.096 27.295 -1.129 1.00 25.24 807 ALA F N 1
ATOM 3019 C CA . ALA F 1 69 ? 17.241 26.500 -0.898 1.00 27.74 807 ALA F CA 1
ATOM 3020 C C . ALA F 1 69 ? 18.275 26.547 -2.015 1.00 30.91 807 ALA F C 1
ATOM 3021 O O . ALA F 1 69 ? 17.913 26.688 -3.161 1.00 32.05 807 ALA F O 1
ATOM 3023 N N . PRO F 1 70 ? 19.570 26.488 -1.711 1.00 32.98 808 PRO F N 1
ATOM 3024 C CA . PRO F 1 70 ? 20.415 26.674 -2.915 1.00 35.05 808 PRO F CA 1
ATOM 3025 C C . PRO F 1 70 ? 20.395 25.422 -3.847 1.00 37.05 808 PRO F C 1
ATOM 3026 O O . PRO F 1 70 ? 20.045 24.338 -3.405 1.00 37.99 808 PRO F O 1
ATOM 3030 N N . VAL F 1 71 ? 20.613 25.491 -5.078 1.00 39.13 809 VAL F N 1
ATOM 3031 N N . ASP G 1 9 ? -9.978 -7.388 18.200 1.00 22.74 747 ASP G N 1
ATOM 3032 C CA . ASP G 1 9 ? -10.556 -6.016 18.391 1.00 20.15 747 ASP G CA 1
ATOM 3033 C C . ASP G 1 9 ? -10.848 -5.508 16.975 1.00 20.57 747 ASP G C 1
ATOM 3034 O O . ASP G 1 9 ? -10.031 -5.632 16.115 1.00 19.52 747 ASP G O 1
ATOM 3039 N N . PRO G 1 10 ? -12.049 -4.990 16.722 1.00 19.33 748 PRO G N 1
ATOM 3040 C CA . PRO G 1 10 ? -12.354 -4.551 15.354 1.00 20.03 748 PRO G CA 1
ATOM 3041 C C . PRO G 1 10 ? -11.536 -3.425 14.815 1.00 18.45 748 PRO G C 1
ATOM 3042 O O . PRO G 1 10 ? -11.502 -3.202 13.560 1.00 19.94 748 PRO G O 1
ATOM 3046 N N . LEU G 1 11 ? -10.889 -2.698 15.728 1.00 15.05 749 LEU G N 1
ATOM 3047 C CA . LEU G 1 11 ? -10.009 -1.642 15.264 1.00 15.78 749 LEU G CA 1
ATOM 3048 C C . LEU G 1 11 ? -8.546 -2.081 15.101 1.00 15.23 749 LEU G C 1
ATOM 3049 O O . LEU G 1 11 ? -7.673 -1.266 14.701 1.00 16.36 749 LEU G O 1
ATOM 3054 N N . TYR G 1 12 ? -8.234 -3.313 15.453 1.00 16.05 750 TYR G N 1
ATOM 3055 C CA . TYR G 1 12 ? -6.863 -3.731 15.395 1.00 16.43 750 TYR G CA 1
ATOM 3056 C C . TYR G 1 12 ? -6.217 -3.641 14.009 1.00 16.83 750 TYR G C 1
ATOM 3057 O O . TYR G 1 12 ? -5.137 -3.105 13.862 1.00 15.29 750 TYR G O 1
ATOM 3066 N N . ASP G 1 13 ? -6.884 -4.088 12.960 1.00 16.07 751 ASP G N 1
ATOM 3067 C CA . ASP G 1 13 ? -6.272 -4.072 11.621 1.00 16.58 751 ASP G CA 1
ATOM 3068 C C . ASP G 1 13 ? -6.111 -2.621 11.138 1.00 17.13 751 ASP G C 1
ATOM 3069 O O . ASP G 1 13 ? -5.096 -2.280 10.500 1.00 16.55 751 ASP G O 1
ATOM 3074 N N . GLU G 1 14 ? -6.969 -1.689 11.573 1.00 15.21 752 GLU G N 1
ATOM 3075 C CA . GLU G 1 14 ? -6.775 -0.279 11.231 1.00 15.39 752 GLU G CA 1
ATOM 3076 C C . GLU G 1 14 ? -5.632 0.295 12.085 1.00 13.62 752 GLU G C 1
ATOM 3077 O O . GLU G 1 14 ? -4.861 1.073 11.550 1.00 13.64 752 GLU G O 1
ATOM 3083 N N . ALA G 1 15 ? -5.456 -0.093 13.334 1.00 12.10 753 ALA G N 1
ATOM 3084 C CA . ALA G 1 15 ? -4.273 0.307 14.115 1.00 12.29 753 ALA G CA 1
ATOM 3085 C C . ALA G 1 15 ? -3.013 -0.182 13.439 1.00 11.38 753 ALA G C 1
ATOM 3086 O O . ALA G 1 15 ? -2.023 0.542 13.373 1.00 11.57 753 ALA G O 1
ATOM 3088 N N . VAL G 1 16 ? -3.005 -1.411 12.921 1.00 11.14 754 VAL G N 1
ATOM 3089 C CA . VAL G 1 16 ? -1.811 -1.930 12.242 1.00 12.59 754 VAL G CA 1
ATOM 3090 C C . VAL G 1 16 ? -1.555 -1.088 10.987 1.00 12.00 754 VAL G C 1
ATOM 3091 O O . VAL G 1 16 ? -0.440 -0.777 10.699 1.00 12.75 754 VAL G O 1
ATOM 3095 N N . ARG G 1 17 ? -2.609 -0.753 10.237 1.00 11.93 755 ARG G N 1
ATOM 3096 C CA . ARG G 1 17 ? -2.425 0.098 9.057 1.00 12.58 755 ARG G CA 1
ATOM 3097 C C . ARG G 1 17 ? -1.811 1.399 9.461 1.00 12.36 755 ARG G C 1
ATOM 3098 O O . ARG G 1 17 ? -0.850 1.894 8.810 1.00 13.49 755 ARG G O 1
ATOM 3106 N N . PHE G 1 18 ? -2.340 2.012 10.467 1.00 11.19 756 PHE G N 1
ATOM 3107 C CA . PHE G 1 18 ? -1.840 3.314 10.919 1.00 10.19 756 PHE G CA 1
ATOM 3108 C C . PHE G 1 18 ? -0.394 3.202 11.364 1.00 9.19 756 PHE G C 1
ATOM 3109 O O . PHE G 1 18 ? 0.463 4.045 11.015 1.00 11.49 756 PHE G O 1
ATOM 3117 N N . VAL G 1 19 ? -0.101 2.245 12.200 1.00 9.08 757 VAL G N 1
ATOM 3118 C CA . VAL G 1 19 ? 1.310 2.077 12.634 1.00 9.30 757 VAL G CA 1
ATOM 3119 C C . VAL G 1 19 ? 2.290 1.857 11.522 1.00 9.77 757 VAL G C 1
ATOM 3120 O O . VAL G 1 19 ? 3.399 2.406 11.466 1.00 10.61 757 VAL G O 1
ATOM 3124 N N . THR G 1 20 ? 1.879 1.009 10.553 1.00 10.54 758 THR G N 1
ATOM 3125 C CA . THR G 1 20 ? 2.788 0.685 9.467 1.00 12.57 758 THR G CA 1
ATOM 3126 C C . THR G 1 20 ? 2.899 1.806 8.450 1.00 12.74 758 THR G C 1
ATOM 3127 O O . THR G 1 20 ? 3.999 1.954 7.838 1.00 14.39 758 THR G O 1
ATOM 3131 N N . GLU G 1 21 ? 1.878 2.667 8.271 1.00 12.40 759 GLU G N 1
ATOM 3132 C CA . GLU G 1 21 ? 1.998 3.830 7.362 1.00 13.84 759 GLU G CA 1
ATOM 3133 C C . GLU G 1 21 ? 2.749 4.960 8.092 1.00 12.93 759 GLU G C 1
ATOM 3134 O O . GLU G 1 21 ? 3.624 5.666 7.488 1.00 13.69 759 GLU G O 1
ATOM 3140 N N . SER G 1 22 ? 2.446 5.228 9.354 1.00 11.14 760 SER G N 1
ATOM 3141 C CA . SER G 1 22 ? 2.986 6.382 10.028 1.00 10.89 760 SER G CA 1
ATOM 3142 C C . SER G 1 22 ? 4.369 6.082 10.581 1.00 11.41 760 SER G C 1
ATOM 3143 O O . SER G 1 22 ? 5.105 7.018 10.925 1.00 12.38 760 SER G O 1
ATOM 3146 N N . ARG G 1 23 ? 4.715 4.780 10.740 1.00 10.80 761 ARG G N 1
ATOM 3147 C CA . ARG G 1 23 ? 5.960 4.368 11.377 1.00 9.96 761 ARG G CA 1
ATOM 3148 C C . ARG G 1 23 ? 6.029 4.693 12.884 1.00 9.44 761 ARG G C 1
ATOM 3149 O O . ARG G 1 23 ? 7.143 4.605 13.475 1.00 11.50 761 ARG G O 1
ATOM 3157 N N . ARG G 1 24 ? 4.851 4.989 13.479 1.00 10.24 762 ARG G N 1
ATOM 3158 C CA . ARG G 1 24 ? 4.832 5.435 14.868 1.00 11.04 762 ARG G CA 1
ATOM 3159 C C . ARG G 1 24 ? 4.312 4.277 15.712 1.00 11.75 762 ARG G C 1
ATOM 3160 O O . ARG G 1 24 ? 3.099 4.073 15.848 1.00 13.74 762 ARG G O 1
ATOM 3168 N N . ALA G 1 25 ? 5.193 3.526 16.296 1.00 10.38 763 ALA G N 1
ATOM 3169 C CA . ALA G 1 25 ? 4.841 2.277 17.068 1.00 11.71 763 ALA G CA 1
ATOM 3170 C C . ALA G 1 25 ? 4.682 2.766 18.525 1.00 12.46 763 ALA G C 1
ATOM 3171 O O . ALA G 1 25 ? 5.506 2.424 19.383 1.00 16.72 763 ALA G O 1
ATOM 3173 N N . SER G 1 26 ? 3.641 3.517 18.823 1.00 11.76 764 SER G N 1
ATOM 3174 C CA . SER G 1 26 ? 3.451 4.003 20.203 1.00 11.73 764 SER G CA 1
ATOM 3175 C C . SER G 1 26 ? 1.968 3.937 20.543 1.00 11.98 764 SER G C 1
ATOM 3176 O O . SER G 1 26 ? 1.080 4.154 19.718 1.00 12.08 764 SER G O 1
ATOM 3179 N N . ILE G 1 27 ? 1.730 3.709 21.842 1.00 10.72 765 ILE G N 1
ATOM 3180 C CA . ILE G 1 27 ? 0.361 3.723 22.319 1.00 9.26 765 ILE G CA 1
ATOM 3181 C C . ILE G 1 27 ? -0.245 5.109 22.121 1.00 9.95 765 ILE G C 1
ATOM 3182 O O . ILE G 1 27 ? -1.416 5.199 21.654 1.00 11.21 765 ILE G O 1
ATOM 3187 N N . SER G 1 28 ? 0.540 6.169 22.350 1.00 11.11 766 SER G N 1
ATOM 3188 C CA . SER G 1 28 ? -0.004 7.517 22.187 1.00 10.17 766 SER G CA 1
ATOM 3189 C C . SER G 1 28 ? -0.450 7.807 20.797 1.00 10.64 766 SER G C 1
ATOM 3190 O O . SER G 1 28 ? -1.516 8.393 20.572 1.00 10.96 766 SER G O 1
ATOM 3193 N N . ALA G 1 29 ? 0.350 7.382 19.788 1.00 10.59 767 ALA G N 1
ATOM 3194 C CA . ALA G 1 29 ? 0.023 7.656 18.426 1.00 11.31 767 ALA G CA 1
ATOM 3195 C C . ALA G 1 29 ? -1.286 6.886 18.099 1.00 9.94 767 ALA G C 1
ATOM 3196 O O . ALA G 1 29 ? -2.181 7.500 17.414 1.00 13.22 767 ALA G O 1
ATOM 3198 N N . VAL G 1 30 ? -1.441 5.634 18.487 1.00 9.80 768 VAL G N 1
ATOM 3199 C CA . VAL G 1 30 ? -2.677 4.905 18.172 1.00 11.33 768 VAL G CA 1
ATOM 3200 C C . VAL G 1 30 ? -3.844 5.548 18.919 1.00 11.17 768 VAL G C 1
ATOM 3201 O O . VAL G 1 30 ? -4.933 5.652 18.357 1.00 11.58 768 VAL G O 1
ATOM 3205 N N . GLN G 1 31 ? -3.709 5.912 20.207 1.00 10.35 769 GLN G N 1
ATOM 3206 C CA . GLN G 1 31 ? -4.828 6.552 20.873 1.00 10.03 769 GLN G CA 1
ATOM 3207 C C . GLN G 1 31 ? -5.287 7.828 20.161 1.00 10.91 769 GLN G C 1
ATOM 3208 O O . GLN G 1 31 ? -6.475 8.075 20.014 1.00 12.48 769 GLN G O 1
ATOM 3214 N N . ARG G 1 32 ? -4.324 8.622 19.728 1.00 10.10 770 ARG G N 1
ATOM 3215 C CA . ARG G 1 32 ? -4.686 9.878 19.118 1.00 11.00 770 ARG G CA 1
ATOM 3216 C C . ARG G 1 32 ? -5.314 9.664 17.755 1.00 12.50 770 ARG G C 1
ATOM 3217 O O . ARG G 1 32 ? -6.247 10.404 17.404 1.00 14.43 770 ARG G O 1
ATOM 3225 N N . LYS G 1 33 ? -4.870 8.675 16.988 1.00 10.83 771 LYS G N 1
ATOM 3226 C CA . LYS G 1 33 ? -5.474 8.415 15.664 1.00 12.25 771 LYS G CA 1
ATOM 3227 C C . LYS G 1 33 ? -6.869 7.787 15.834 1.00 12.33 771 LYS G C 1
ATOM 3228 O O . LYS G 1 33 ? -7.826 8.192 15.095 1.00 13.48 771 LYS G O 1
ATOM 3234 N N . LEU G 1 34 ? -7.008 6.823 16.719 1.00 11.25 772 LEU G N 1
ATOM 3235 C CA . LEU G 1 34 ? -8.273 6.051 16.685 1.00 13.59 772 LEU G CA 1
ATOM 3236 C C . LEU G 1 34 ? -9.301 6.513 17.665 1.00 12.53 772 LEU G C 1
ATOM 3237 O O . LEU G 1 34 ? -10.448 6.030 17.632 1.00 15.19 772 LEU G O 1
ATOM 3242 N N . LYS G 1 35 ? -8.911 7.462 18.537 1.00 12.52 773 LYS G N 1
ATOM 3243 C CA . LYS G 1 35 ? -9.793 8.010 19.520 1.00 14.43 773 LYS G CA 1
ATOM 3244 C C . LYS G 1 35 ? -10.261 6.962 20.483 1.00 16.58 773 LYS G C 1
ATOM 3245 O O . LYS G 1 35 ? -11.471 6.962 20.826 1.00 20.05 773 LYS G O 1
ATOM 3251 N N . ILE G 1 36 ? -9.335 6.151 20.957 1.00 13.74 774 ILE G N 1
ATOM 3252 C CA . ILE G 1 36 ? -9.601 5.086 21.944 1.00 14.52 774 ILE G CA 1
ATOM 3253 C C . ILE G 1 36 ? -8.847 5.296 23.228 1.00 14.08 774 ILE G C 1
ATOM 3254 O O . ILE G 1 36 ? -7.867 6.117 23.2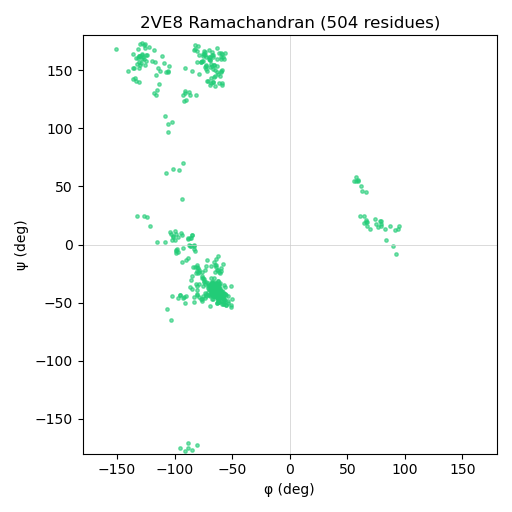51 1.00 15.07 774 ILE G O 1
ATOM 3259 N N . GLY G 1 37 ? -9.182 4.573 24.281 1.00 14.38 775 GLY G N 1
ATOM 3260 C CA . GLY G 1 37 ? -8.509 4.778 25.528 1.00 13.29 775 GLY G CA 1
ATOM 3261 C C . GLY G 1 37 ? -7.152 4.079 25.634 1.00 11.97 775 GLY G C 1
ATOM 3262 O O . GLY G 1 37 ? -6.787 3.278 24.787 1.00 11.15 775 GLY G O 1
ATOM 3263 N N . TYR G 1 38 ? -6.446 4.501 26.657 1.00 11.64 776 TYR G N 1
ATOM 3264 C CA . TYR G 1 38 ? -5.063 4.037 26.844 1.00 12.27 776 TYR G CA 1
ATOM 3265 C C . TYR G 1 38 ? -4.975 2.509 26.920 1.00 11.54 776 TYR G C 1
ATOM 3266 O O . TYR G 1 38 ? -4.144 1.848 26.232 1.00 11.23 776 TYR G O 1
ATOM 3275 N N . ASN G 1 39 ? -5.834 1.830 27.719 1.00 12.76 777 ASN G N 1
ATOM 3276 C CA . ASN G 1 39 ? -5.660 0.409 27.910 1.00 14.34 777 ASN G CA 1
ATOM 3277 C C . ASN G 1 39 ? -5.955 -0.342 26.621 1.00 13.17 777 ASN G C 1
ATOM 3278 O O . ASN G 1 39 ? -5.241 -1.330 26.277 1.00 11.83 777 ASN G O 1
ATOM 3283 N N . ARG G 1 40 ? -6.965 0.103 25.869 1.00 12.41 778 ARG G N 1
ATOM 3284 C CA . ARG G 1 40 ? -7.268 -0.588 24.610 1.00 11.20 778 ARG G CA 1
ATOM 3285 C C . ARG G 1 40 ? -6.113 -0.439 23.612 1.00 10.84 778 ARG G C 1
ATOM 3286 O O . ARG G 1 40 ? -5.718 -1.409 22.928 1.00 11.67 778 ARG G O 1
ATOM 3294 N N . ALA G 1 41 ? -5.564 0.761 23.509 1.00 10.11 779 ALA G N 1
ATOM 3295 C CA . ALA G 1 41 ? -4.416 1.011 22.602 1.00 9.93 779 ALA G CA 1
ATOM 3296 C C . ALA G 1 41 ? -3.192 0.185 23.055 1.00 11.02 779 ALA G C 1
ATOM 3297 O O . ALA G 1 41 ? -2.413 -0.305 22.230 1.00 10.68 779 ALA G O 1
ATOM 3299 N N . ALA G 1 42 ? -3.008 0.090 24.357 1.00 9.91 780 ALA G N 1
ATOM 3300 C CA . ALA G 1 42 ? -1.834 -0.624 24.856 1.00 9.51 780 ALA G CA 1
ATOM 3301 C C . ALA G 1 42 ? -1.940 -2.082 24.491 1.00 10.69 780 ALA G C 1
ATOM 3302 O O . ALA G 1 42 ? -0.955 -2.750 24.123 1.00 12.62 780 ALA G O 1
ATOM 3304 N N . ARG G 1 43 ? -3.135 -2.655 24.606 1.00 11.01 781 ARG G N 1
ATOM 3305 C CA . ARG G 1 43 ? -3.286 -4.116 24.257 1.00 12.65 781 ARG G CA 1
ATOM 3306 C C . ARG G 1 43 ? -3.094 -4.266 22.788 1.00 12.66 781 ARG G C 1
ATOM 3307 O O . ARG G 1 43 ? -2.508 -5.304 22.347 1.00 12.87 781 ARG G O 1
ATOM 3315 N N . MET G 1 44 ? -3.500 -3.284 21.970 1.00 10.55 782 MET G N 1
ATOM 3316 C CA . MET G 1 44 ? -3.194 -3.490 20.525 1.00 11.73 782 MET G CA 1
ATOM 3317 C C . MET G 1 44 ? -1.714 -3.463 20.200 1.00 9.37 782 MET G C 1
ATOM 3318 O O . MET G 1 44 ? -1.296 -4.201 19.343 1.00 10.46 782 MET G O 1
ATOM 3323 N N . ILE G 1 45 ? -0.972 -2.514 20.826 1.00 9.16 783 ILE G N 1
ATOM 3324 C CA . ILE G 1 45 ? 0.438 -2.472 20.559 1.00 9.22 783 ILE G CA 1
ATOM 3325 C C . ILE G 1 45 ? 1.096 -3.781 21.018 1.00 10.72 783 ILE G C 1
ATOM 3326 O O . ILE G 1 45 ? 1.989 -4.302 20.319 1.00 11.96 783 ILE G O 1
ATOM 3331 N N . GLU G 1 46 ? 0.704 -4.337 22.186 1.00 11.28 784 GLU G N 1
ATOM 3332 C CA . GLU G 1 46 ? 1.305 -5.626 22.589 1.00 11.96 784 GLU G CA 1
ATOM 3333 C C . GLU G 1 46 ? 0.927 -6.737 21.594 1.00 11.06 784 GLU G C 1
ATOM 3334 O O . GLU G 1 46 ? 1.763 -7.607 21.314 1.00 12.98 784 GLU G O 1
ATOM 3340 N N . ALA G 1 47 ? -0.327 -6.737 21.068 1.00 10.86 785 ALA G N 1
ATOM 3341 C CA . ALA G 1 47 ? -0.672 -7.744 20.021 1.00 12.11 785 ALA G CA 1
ATOM 3342 C C . ALA G 1 47 ? 0.184 -7.595 18.762 1.00 14.21 785 ALA G C 1
ATOM 3343 O O . ALA G 1 47 ? 0.606 -8.550 18.135 1.00 13.61 785 ALA G O 1
ATOM 3345 N N . MET G 1 48 ? 0.464 -6.323 18.377 1.00 10.65 786 MET G N 1
ATOM 3346 C CA . MET G 1 48 ? 1.358 -6.070 17.242 1.00 11.54 786 MET G CA 1
ATOM 3347 C C . MET G 1 48 ? 2.772 -6.628 17.495 1.00 10.60 786 MET G C 1
ATOM 3348 O O . MET G 1 48 ? 3.418 -7.092 16.577 1.00 12.36 786 MET G O 1
ATOM 3353 N N . GLU G 1 49 ? 3.241 -6.534 18.737 1.00 11.31 787 GLU G N 1
ATOM 3354 C CA . GLU G 1 49 ? 4.525 -7.110 19.033 1.00 13.18 787 GLU G CA 1
ATOM 3355 C C . GLU G 1 49 ? 4.498 -8.641 18.863 1.00 12.97 787 GLU G C 1
ATOM 3356 O O . GLU G 1 49 ? 5.402 -9.246 18.242 1.00 15.71 787 GLU G O 1
ATOM 3362 N N . MET G 1 50 ? 3.428 -9.239 19.361 1.00 12.64 788 MET G N 1
ATOM 3363 C CA . MET G 1 50 ? 3.287 -10.717 19.234 1.00 14.39 788 MET G CA 1
ATOM 3364 C C . MET G 1 50 ? 3.254 -11.146 17.826 1.00 16.59 788 MET G C 1
ATOM 3365 O O . MET G 1 50 ? 3.776 -12.264 17.532 1.00 19.75 788 MET G O 1
ATOM 3370 N N . ALA G 1 51 ? 2.678 -10.302 16.936 1.00 14.18 789 ALA G N 1
ATOM 3371 C CA . ALA G 1 51 ? 2.550 -10.652 15.492 1.00 15.49 789 ALA G CA 1
ATOM 3372 C C . ALA G 1 51 ? 3.755 -10.282 14.696 1.00 16.37 789 ALA G C 1
ATOM 3373 O O . ALA G 1 51 ? 3.759 -10.528 13.482 1.00 19.81 789 ALA G O 1
ATOM 3375 N N . GLY G 1 52 ? 4.789 -9.675 15.316 1.00 16.23 790 GLY G N 1
ATOM 3376 C CA . GLY G 1 52 ? 6.029 -9.306 14.569 1.00 15.92 790 GLY G CA 1
ATOM 3377 C C . GLY G 1 52 ? 5.804 -8.008 13.765 1.00 15.43 790 GLY G C 1
ATOM 3378 O O . GLY G 1 52 ? 6.624 -7.724 12.869 1.00 18.42 790 GLY G O 1
ATOM 3379 N N . VAL G 1 53 ? 4.796 -7.160 14.105 1.00 12.61 791 VAL G N 1
ATOM 3380 C CA . VAL G 1 53 ? 4.603 -5.928 13.365 1.00 12.62 791 VAL G CA 1
ATOM 3381 C C . VAL G 1 53 ? 5.515 -4.813 13.915 1.00 11.72 791 VAL G C 1
ATOM 3382 O O . VAL G 1 53 ? 6.045 -3.993 13.176 1.00 12.46 791 VAL G O 1
ATOM 3386 N N . VAL G 1 54 ? 5.634 -4.839 15.248 1.00 11.02 792 VAL G N 1
ATOM 3387 C CA . VAL G 1 54 ? 6.546 -3.851 15.901 1.00 11.63 792 VAL G CA 1
ATOM 3388 C C . VAL G 1 54 ? 7.521 -4.599 16.833 1.00 10.98 792 VAL G C 1
ATOM 3389 O O . VAL G 1 54 ? 7.247 -5.765 17.179 1.00 10.95 792 VAL G O 1
ATOM 3393 N N . THR G 1 55 ? 8.633 -3.962 17.165 1.00 11.33 793 THR G N 1
ATOM 3394 C CA . THR G 1 55 ? 9.637 -4.609 18.019 1.00 12.45 793 THR G CA 1
ATOM 3395 C C . THR G 1 55 ? 9.102 -4.626 19.428 1.00 11.17 793 THR G C 1
ATOM 3396 O O . THR G 1 55 ? 8.286 -3.784 19.821 1.00 12.24 793 THR G O 1
ATOM 3400 N N . PRO G 1 56 ? 9.721 -5.447 20.261 1.00 12.28 794 PRO G N 1
ATOM 3401 C CA . PRO G 1 56 ? 9.622 -5.271 21.704 1.00 14.25 794 PRO G CA 1
ATOM 3402 C C . PRO G 1 56 ? 10.101 -3.892 22.116 1.00 13.26 794 PRO G C 1
ATOM 3403 O O . PRO G 1 56 ? 10.866 -3.234 21.360 1.00 14.37 794 PRO G O 1
ATOM 3407 N N . MET G 1 57 ? 9.684 -3.430 23.306 1.00 13.40 795 MET G N 1
ATOM 3408 C CA . MET G 1 57 ? 10.259 -2.171 23.798 1.00 14.06 795 MET G CA 1
ATOM 3409 C C . MET G 1 57 ? 11.747 -2.379 24.052 1.00 12.22 795 MET G C 1
ATOM 3410 O O . MET G 1 57 ? 12.153 -3.358 24.714 1.00 15.31 795 MET G O 1
ATOM 3415 N N . ASN G 1 58 ? 12.543 -1.404 23.619 1.00 11.75 796 ASN G N 1
ATOM 3416 C CA . ASN G 1 58 ? 13.979 -1.502 23.855 1.00 12.63 796 ASN G CA 1
ATOM 3417 C C . ASN G 1 58 ? 14.319 -0.968 25.222 1.00 13.30 796 ASN G C 1
ATOM 3418 O O . ASN G 1 58 ? 13.434 -0.692 26.038 1.00 12.63 796 ASN G O 1
ATOM 3423 N N . THR G 1 59 ? 15.609 -0.945 25.518 1.00 14.66 797 THR G N 1
ATOM 3424 C CA . THR G 1 59 ? 15.964 -0.594 26.859 1.00 15.87 797 THR G CA 1
ATOM 3425 C C . THR G 1 59 ? 15.628 0.820 27.264 1.00 13.73 797 THR G C 1
ATOM 3426 O O . THR G 1 59 ? 15.484 1.054 28.500 1.00 16.74 797 THR G O 1
ATOM 3430 N N . ASN G 1 60 ? 15.317 1.722 26.304 1.00 11.45 798 ASN G N 1
ATOM 3431 C CA . ASN G 1 60 ? 14.872 3.049 26.646 1.00 13.75 798 ASN G CA 1
ATOM 3432 C C . ASN G 1 60 ? 13.366 3.245 26.477 1.00 14.57 798 ASN G C 1
ATOM 3433 O O . ASN G 1 60 ? 12.896 4.384 26.611 1.00 18.01 798 ASN G O 1
ATOM 3438 N N . GLY G 1 61 ? 12.637 2.146 26.270 1.00 12.53 799 GLY G N 1
ATOM 3439 C CA . GLY G 1 61 ? 11.187 2.206 26.317 1.00 13.44 799 GLY G CA 1
ATOM 3440 C C . GLY G 1 61 ? 10.619 2.478 24.930 1.00 14.52 799 GLY G C 1
ATOM 3441 O O . GLY G 1 61 ? 9.401 2.745 24.860 1.00 18.83 799 GLY G O 1
ATOM 3442 N N . SER G 1 62 ? 11.372 2.382 23.845 1.00 12.58 800 SER G N 1
ATOM 3443 C CA . SER G 1 62 ? 10.947 2.745 22.512 1.00 12.74 800 SER G CA 1
ATOM 3444 C C . SER G 1 62 ? 10.687 1.475 21.715 1.00 11.52 800 SER G C 1
ATOM 3445 O O . SER G 1 62 ? 11.414 0.528 21.850 1.00 13.29 800 SER G O 1
ATOM 3448 N N . ARG G 1 63 ? 9.746 1.532 20.787 1.00 10.82 801 ARG G N 1
ATOM 3449 C CA . ARG G 1 63 ? 9.509 0.498 19.778 1.00 10.17 801 ARG G CA 1
ATOM 3450 C C . ARG G 1 63 ? 9.686 1.056 18.415 1.00 10.73 801 ARG G C 1
ATOM 3451 O O . ARG G 1 63 ? 9.496 2.283 18.208 1.00 12.79 801 ARG G O 1
ATOM 3459 N N . GLU G 1 64 ? 9.947 0.163 17.448 1.00 11.41 802 GLU G N 1
ATOM 3460 C CA . GLU G 1 64 ? 9.951 0.550 16.055 1.00 12.38 802 GLU G CA 1
ATOM 3461 C C . GLU G 1 64 ? 9.121 -0.425 15.247 1.00 11.31 802 GLU G C 1
ATOM 3462 O O . GLU G 1 64 ? 8.824 -1.531 15.676 1.00 12.05 802 GLU G O 1
ATOM 3468 N N . VAL G 1 65 ? 8.661 0.077 14.099 1.00 11.26 803 VAL G N 1
ATOM 3469 C CA . VAL G 1 65 ? 7.865 -0.758 13.213 1.00 12.93 803 VAL G CA 1
ATOM 3470 C C . VAL G 1 65 ? 8.827 -1.622 12.389 1.00 14.76 803 VAL G C 1
ATOM 3471 O O . VAL G 1 65 ? 9.770 -1.104 11.765 1.00 16.22 803 VAL G O 1
ATOM 3475 N N . ILE G 1 66 ? 8.573 -2.948 12.383 1.00 13.92 804 ILE G N 1
ATOM 3476 C CA . ILE G 1 66 ? 9.289 -3.931 11.603 1.00 17.15 804 ILE G CA 1
ATOM 3477 C C . ILE G 1 66 ? 8.547 -4.036 10.239 1.00 19.06 804 ILE G C 1
ATOM 3478 O O . ILE G 1 66 ? 9.189 -4.042 9.278 1.00 23.06 804 ILE G O 1
ATOM 3483 N N . ALA G 1 67 ? 7.185 -4.085 10.224 1.00 18.39 805 ALA G N 1
ATOM 3484 C CA . ALA G 1 67 ? 6.416 -4.302 9.005 1.00 20.12 805 ALA G CA 1
ATOM 3485 C C . ALA G 1 67 ? 6.614 -3.140 8.041 1.00 20.59 805 ALA G C 1
ATOM 3486 O O . ALA G 1 67 ? 6.831 -2.008 8.452 1.00 20.52 805 ALA G O 1
ATOM 3488 N N . PRO G 1 68 ? 6.630 -3.425 6.718 1.00 22.81 806 PRO G N 1
ATOM 3489 C CA . PRO G 1 68 ? 6.825 -2.318 5.744 1.00 24.38 806 PRO G CA 1
ATOM 3490 C C . PRO G 1 68 ? 5.627 -1.383 5.576 1.00 25.77 806 PRO G C 1
ATOM 3491 O O . PRO G 1 68 ? 5.718 -0.166 5.087 1.00 26.75 806 PRO G O 1
ATOM 3495 N N . ALA G 1 69 ? 4.555 -1.904 6.004 1.00 24.95 807 ALA G N 1
ATOM 3496 N N . ASP H 1 9 ? -11.409 43.340 26.735 1.00 25.46 747 ASP H N 1
ATOM 3497 C CA . ASP H 1 9 ? -12.019 41.980 26.439 1.00 22.79 747 ASP H CA 1
ATOM 3498 C C . ASP H 1 9 ? -12.499 41.429 27.794 1.00 22.59 747 ASP H C 1
ATOM 3499 O O . ASP H 1 9 ? -11.829 41.519 28.808 1.00 20.69 747 ASP H O 1
ATOM 3504 N N . PRO H 1 10 ? -13.668 40.828 27.823 1.00 22.29 748 PRO H N 1
ATOM 3505 C CA . PRO H 1 10 ? -14.187 40.312 29.081 1.00 21.30 748 PRO H CA 1
ATOM 3506 C C . PRO H 1 10 ? -13.290 39.259 29.747 1.00 21.31 748 PRO H C 1
ATOM 3507 O O . PRO H 1 10 ? -13.400 39.117 30.943 1.00 22.78 748 PRO H O 1
ATOM 3511 N N . LEU H 1 11 ? -12.390 38.602 29.001 1.00 18.48 749 LEU H N 1
ATOM 3512 C CA . LEU H 1 11 ? -11.526 37.524 29.586 1.00 19.61 749 LEU H CA 1
ATOM 3513 C C . LEU H 1 11 ? -10.185 38.066 29.894 1.00 16.86 749 LEU H C 1
ATOM 3514 O O . LEU H 1 11 ? -9.325 37.292 30.314 1.00 18.10 749 LEU H O 1
ATOM 3519 N N . TYR H 1 12 ? -9.953 39.368 29.707 1.00 17.65 750 TYR H N 1
ATOM 3520 C CA . TYR H 1 12 ? -8.627 39.926 29.923 1.00 16.80 750 TYR H CA 1
ATOM 3521 C C . TYR H 1 12 ? -8.210 39.745 31.420 1.00 15.38 750 TYR H C 1
ATOM 3522 O O . TYR H 1 12 ? -7.053 39.366 31.715 1.00 17.56 750 TYR H O 1
ATOM 3531 N N . ASP H 1 13 ? -9.081 40.038 32.378 1.00 18.12 751 ASP H N 1
ATOM 3532 C CA . ASP H 1 13 ? -8.757 39.793 33.766 1.00 19.22 751 ASP H CA 1
ATOM 3533 C C . ASP H 1 13 ? -8.391 38.339 34.034 1.00 17.78 751 ASP H C 1
ATOM 3534 O O . ASP H 1 13 ? -7.371 38.098 34.742 1.00 19.31 751 ASP H O 1
ATOM 3539 N N . GLU H 1 14 ? -9.132 37.373 33.457 1.00 17.52 752 GLU H N 1
ATOM 3540 C CA . GLU H 1 14 ? -8.768 35.981 33.655 1.00 16.87 752 GLU H CA 1
ATOM 3541 C C . GLU H 1 14 ? -7.386 35.689 33.034 1.00 13.70 752 GLU H C 1
ATOM 3542 O O . GLU H 1 14 ? -6.555 34.940 33.630 1.00 14.95 752 GLU H O 1
ATOM 3548 N N . ALA H 1 15 ? -7.118 36.239 31.855 1.00 13.97 753 ALA H N 1
ATOM 3549 C CA . ALA H 1 15 ? -5.797 35.985 31.234 1.00 12.69 753 ALA H CA 1
ATOM 3550 C C . ALA H 1 15 ? -4.666 36.624 32.030 1.00 13.41 753 ALA H C 1
ATOM 3551 O O . ALA H 1 15 ? -3.594 35.988 32.171 1.00 13.35 753 ALA H O 1
ATOM 3553 N N . VAL H 1 16 ? -4.885 37.810 32.623 1.00 13.75 754 VAL H N 1
ATOM 3554 C CA . VAL H 1 16 ? -3.784 38.389 33.442 1.00 14.32 754 VAL H CA 1
ATOM 3555 C C . VAL H 1 16 ? -3.556 37.551 34.679 1.00 15.23 754 VAL H C 1
ATOM 3556 O O . VAL H 1 16 ? -2.427 37.339 35.051 1.00 14.80 754 VAL H O 1
ATOM 3560 N N . ARG H 1 17 ? -4.611 37.119 35.365 1.00 13.94 755 ARG H N 1
ATOM 3561 C CA . ARG H 1 17 ? -4.464 36.229 36.507 1.00 15.65 755 ARG H CA 1
ATOM 3562 C C . ARG H 1 17 ? -3.715 34.978 36.138 1.00 12.60 755 ARG H C 1
ATOM 3563 O O . ARG H 1 17 ? -2.818 34.541 36.847 1.00 15.05 755 ARG H O 1
ATOM 3571 N N . PHE H 1 18 ? -4.091 34.335 35.049 1.00 11.85 756 PHE H N 1
ATOM 3572 C CA . PHE H 1 18 ? -3.381 33.145 34.579 1.00 10.85 756 PHE H CA 1
ATOM 3573 C C . PHE H 1 18 ? -1.918 33.414 34.340 1.00 9.81 756 PHE H C 1
ATOM 3574 O O . PHE H 1 18 ? -1.047 32.617 34.788 1.00 10.60 756 PHE H O 1
ATOM 3582 N N . VAL H 1 19 ? -1.604 34.470 33.577 1.00 10.84 757 VAL H N 1
ATOM 3583 C CA . VAL H 1 19 ? -0.138 34.687 33.280 1.00 10.57 757 VAL H CA 1
ATOM 3584 C C . VAL H 1 19 ? 0.624 35.003 34.546 1.00 11.26 757 VAL H C 1
ATOM 3585 O O . VAL H 1 19 ? 1.760 34.547 34.754 1.00 11.83 757 VAL H O 1
ATOM 3589 N N . THR H 1 20 ? 0.016 35.798 35.442 1.00 12.34 758 THR H N 1
ATOM 3590 C CA . THR H 1 20 ? 0.796 36.171 36.653 1.00 12.84 758 THR H CA 1
ATOM 3591 C C . THR H 1 20 ? 0.949 35.024 37.627 1.00 12.50 758 THR H C 1
ATOM 3592 O O . THR H 1 20 ? 1.943 34.986 38.350 1.00 13.54 758 THR H O 1
ATOM 3596 N N . GLU H 1 21 ? -0.035 34.166 37.698 1.00 12.21 759 GLU H N 1
ATOM 3597 C CA . GLU H 1 21 ? 0.085 32.969 38.590 1.00 12.39 759 GLU H CA 1
ATOM 3598 C C . GLU H 1 21 ? 0.999 31.885 37.973 1.00 12.21 759 GLU H C 1
ATOM 3599 O O . GLU H 1 21 ? 1.805 31.303 38.675 1.00 13.90 759 GLU H O 1
ATOM 3605 N N . SER H 1 22 ? 0.769 31.585 36.690 1.00 10.88 760 SER H N 1
ATOM 3606 C CA . SER H 1 22 ? 1.504 30.503 36.051 1.00 9.85 760 SER H CA 1
ATOM 3607 C C . SER H 1 22 ? 2.900 30.904 35.606 1.00 9.46 760 SER H C 1
ATOM 3608 O O . SER H 1 22 ? 3.748 30.014 35.359 1.00 10.37 760 SER H O 1
ATOM 3611 N N . ARG H 1 23 ? 3.143 32.205 35.478 1.00 9.36 761 ARG H N 1
ATOM 3612 C CA . ARG H 1 23 ? 4.433 32.701 34.970 1.00 9.70 761 ARG H CA 1
ATOM 3613 C C . ARG H 1 23 ? 4.662 32.412 33.475 1.00 10.88 761 ARG H C 1
ATOM 3614 O O . ARG H 1 23 ? 5.803 32.561 32.997 1.00 11.40 761 ARG H O 1
ATOM 3622 N N . ARG H 1 24 ? 3.603 32.009 32.754 1.00 11.10 762 ARG H N 1
ATOM 3623 C CA . ARG H 1 24 ? 3.716 31.613 31.332 1.00 12.09 762 ARG H CA 1
ATOM 3624 C C . ARG H 1 24 ? 3.198 32.813 30.508 1.00 12.97 762 ARG H C 1
ATOM 3625 O O . ARG H 1 24 ? 2.028 32.941 30.339 1.00 16.21 762 ARG H O 1
ATOM 3633 N N . ALA H 1 25 ? 4.085 33.549 29.882 1.00 13.76 763 ALA H N 1
ATOM 3634 C CA . ALA H 1 25 ? 3.713 34.718 29.058 1.00 15.28 763 ALA H CA 1
ATOM 3635 C C . ALA H 1 25 ? 3.743 34.343 27.613 1.00 15.07 763 ALA H C 1
ATOM 3636 O O . ALA H 1 25 ? 4.696 34.736 26.923 1.00 19.75 763 ALA H O 1
ATOM 3638 N N . SER H 1 26 ? 2.900 33.453 27.173 1.00 15.69 764 SER H N 1
ATOM 3639 C CA . SER H 1 26 ? 2.881 33.042 25.753 1.00 14.81 764 SER H CA 1
ATOM 3640 C C . SER H 1 26 ? 1.420 32.985 25.283 1.00 13.84 764 SER H C 1
ATOM 3641 O O . SER H 1 26 ? 0.486 32.719 26.073 1.00 14.06 764 SER H O 1
ATOM 3644 N N . ILE H 1 27 ? 1.277 33.211 23.982 1.00 13.94 765 ILE H N 1
ATOM 3645 C CA . ILE H 1 27 ? -0.016 33.120 23.377 1.00 13.30 765 ILE H CA 1
ATOM 3646 C C . ILE H 1 27 ? -0.532 31.677 23.526 1.00 13.95 765 ILE H C 1
ATOM 3647 O O . ILE H 1 27 ? -1.692 31.472 23.816 1.00 15.37 765 ILE H O 1
ATOM 3652 N N . SER H 1 28 ? 0.363 30.714 23.297 1.00 14.34 766 SER H N 1
ATOM 3653 C CA . SER H 1 28 ? 0.001 29.310 23.423 1.00 13.98 766 SER H CA 1
ATOM 3654 C C . SER H 1 28 ? -0.617 29.021 24.793 1.00 13.50 766 SER H C 1
ATOM 3655 O O . SER H 1 28 ? -1.661 28.373 24.904 1.00 13.03 766 SER H O 1
ATOM 3658 N N . ALA H 1 29 ? 0.051 29.459 25.879 1.00 12.23 767 ALA H N 1
ATOM 3659 C CA . ALA H 1 29 ? -0.452 29.150 27.212 1.00 12.86 767 ALA H CA 1
ATOM 3660 C C . ALA H 1 29 ? -1.784 29.803 27.401 1.00 11.65 767 ALA H C 1
ATOM 3661 O O . ALA H 1 29 ? -2.644 29.180 28.006 1.00 14.19 767 ALA H O 1
ATOM 3663 N N . VAL H 1 30 ? -1.964 31.045 26.973 1.00 12.71 768 VAL H N 1
ATOM 3664 C CA . VAL H 1 30 ? -3.319 31.743 27.171 1.00 14.83 768 VAL H CA 1
ATOM 3665 C C . VAL H 1 30 ? -4.361 31.044 26.307 1.00 13.37 768 VAL H C 1
ATOM 3666 O O . VAL H 1 30 ? -5.463 30.826 26.788 1.00 15.17 768 VAL H O 1
ATOM 3670 N N . GLN H 1 31 ? -4.037 30.674 25.049 1.00 11.97 769 GLN H N 1
ATOM 3671 C CA . GLN H 1 31 ? -5.020 29.997 24.247 1.00 14.28 769 GLN H CA 1
ATOM 3672 C C . GLN H 1 31 ? -5.460 28.700 24.903 1.00 14.59 769 GLN H C 1
ATOM 3673 O O . GLN H 1 31 ? -6.654 28.350 24.878 1.00 16.10 769 GLN H O 1
ATOM 3679 N N . ARG H 1 32 ? -4.526 27.965 25.503 1.00 13.36 770 ARG H N 1
ATOM 3680 C CA . ARG H 1 32 ? -4.866 26.639 26.065 1.00 15.24 770 ARG H CA 1
ATOM 3681 C C . ARG H 1 32 ? -5.689 26.827 27.330 1.00 16.25 770 ARG H C 1
ATOM 3682 O O . ARG H 1 32 ? -6.664 26.106 27.563 1.00 18.01 770 ARG H O 1
ATOM 3690 N N . LYS H 1 33 ? -5.286 27.799 28.169 1.00 16.45 771 LYS H N 1
ATOM 3691 C CA . LYS H 1 33 ? -6.035 27.994 29.403 1.00 19.29 771 LYS H CA 1
ATOM 3692 C C . LYS H 1 33 ? -7.443 28.524 29.180 1.00 18.56 771 LYS H C 1
ATOM 3693 O O . LYS H 1 33 ? -8.447 28.009 29.760 1.00 20.44 771 LYS H O 1
ATOM 3699 N N . LEU H 1 34 ? -7.548 29.544 28.352 1.00 19.37 772 LEU H N 1
ATOM 3700 C CA . LEU H 1 34 ? -8.861 30.231 28.193 1.00 18.18 772 LEU H CA 1
ATOM 3701 C C . LEU H 1 34 ? -9.677 29.545 27.085 1.00 19.41 772 LEU H C 1
ATOM 3702 O O . LEU H 1 34 ? -10.897 29.820 26.971 1.00 23.92 772 LEU H O 1
ATOM 3707 N N . LYS H 1 35 ? -9.089 28.645 26.284 1.00 20.09 773 LYS H N 1
ATOM 3708 C CA . LYS H 1 35 ? -9.813 27.956 25.179 1.00 20.83 773 LYS H CA 1
ATOM 3709 C C . LYS H 1 35 ? -10.337 28.946 24.109 1.00 20.73 773 LYS H C 1
ATOM 3710 O O . LYS H 1 35 ? -11.542 28.984 23.713 1.00 21.58 773 LYS H O 1
ATOM 3716 N N . ILE H 1 36 ? -9.430 29.808 23.640 1.00 19.33 774 ILE H N 1
ATOM 3717 C CA . ILE H 1 36 ? -9.796 30.860 22.724 1.00 18.77 774 ILE H CA 1
ATOM 3718 C C . ILE H 1 36 ? -8.917 30.774 21.508 1.00 16.99 774 ILE H C 1
ATOM 3719 O O . ILE H 1 36 ? -7.871 30.094 21.516 1.00 18.90 774 ILE H O 1
ATOM 3724 N N . GLY H 1 37 ? -9.270 31.600 20.531 1.00 16.49 775 GLY H N 1
ATOM 3725 C CA . GLY H 1 37 ? -8.526 31.645 19.289 1.00 16.23 775 GLY H CA 1
ATOM 3726 C C . GLY H 1 37 ? -7.150 32.330 19.433 1.00 13.96 775 GLY H C 1
ATOM 3727 O O . GLY H 1 37 ? -6.930 33.199 20.280 1.00 15.25 775 GLY H O 1
ATOM 3728 N N . TYR H 1 38 ? -6.310 32.025 18.434 1.00 13.45 776 TYR H N 1
ATOM 3729 C CA . TYR H 1 38 ? -5.022 32.612 18.362 1.00 12.93 776 TYR H CA 1
ATOM 3730 C C . TYR H 1 38 ? -4.981 34.115 18.309 1.00 13.80 776 TYR H C 1
ATOM 3731 O O . TYR H 1 38 ? -4.257 34.761 19.100 1.00 13.50 776 TYR H O 1
ATOM 3740 N N . ASN H 1 39 ? -5.775 34.722 17.426 1.00 14.50 777 ASN H N 1
ATOM 3741 C CA . ASN H 1 39 ? -5.671 36.188 17.305 1.00 15.74 777 ASN H CA 1
ATOM 3742 C C . ASN H 1 39 ? -6.115 36.846 18.604 1.00 15.06 777 ASN H C 1
ATOM 3743 O O . ASN H 1 39 ? -5.573 37.865 19.019 1.00 15.90 777 ASN H O 1
ATOM 3748 N N . ARG H 1 40 ? -7.151 36.363 19.199 1.00 15.31 778 ARG H N 1
ATOM 3749 C CA . ARG H 1 40 ? -7.686 36.912 20.448 1.00 15.48 778 ARG H CA 1
ATOM 3750 C C . ARG H 1 40 ? -6.652 36.787 21.596 1.00 13.19 778 ARG H C 1
ATOM 3751 O O . ARG H 1 40 ? -6.412 37.743 22.327 1.00 15.16 778 ARG H O 1
ATOM 3759 N N . ALA H 1 41 ? -5.992 35.661 21.680 1.00 13.05 779 ALA H N 1
ATOM 3760 C CA . ALA H 1 41 ? -4.940 35.503 22.667 1.00 13.59 779 ALA H CA 1
ATOM 3761 C C . ALA H 1 41 ? -3.771 36.353 22.388 1.00 12.38 779 ALA H C 1
ATOM 3762 O O . ALA H 1 41 ? -3.189 36.938 23.324 1.00 15.41 779 ALA H O 1
ATOM 3764 N N . ALA H 1 42 ? -3.442 36.555 21.114 1.00 13.36 780 ALA H N 1
ATOM 3765 C CA . ALA H 1 42 ? -2.313 37.436 20.758 1.00 13.74 780 ALA H CA 1
ATOM 3766 C C . ALA H 1 42 ? -2.627 38.902 21.124 1.00 14.60 780 ALA H C 1
ATOM 3767 O O . ALA H 1 42 ? -1.721 39.643 21.570 1.00 15.75 780 ALA H O 1
ATOM 3769 N N . ARG H 1 43 ? -3.875 39.331 20.946 1.00 14.38 781 ARG H N 1
ATOM 3770 C CA . ARG H 1 43 ? -4.238 40.713 21.379 1.00 16.73 781 ARG H CA 1
ATOM 3771 C C . ARG H 1 43 ? -4.164 40.862 22.840 1.00 14.23 781 ARG H C 1
ATOM 3772 O O . ARG H 1 43 ? -3.736 41.921 23.314 1.00 17.23 781 ARG H O 1
ATOM 3780 N N . MET H 1 44 ? -4.454 39.792 23.608 1.00 14.65 782 MET H N 1
ATOM 3781 C CA . MET H 1 44 ? -4.361 39.930 25.052 1.00 17.38 782 MET H CA 1
ATOM 3782 C C . MET H 1 44 ? -2.932 40.039 25.503 1.00 13.39 782 MET H C 1
ATOM 3783 O O . MET H 1 44 ? -2.618 40.828 26.399 1.00 13.30 782 MET H O 1
ATOM 3788 N N . ILE H 1 45 ? -2.059 39.233 24.898 1.00 13.75 783 ILE H N 1
ATOM 3789 C CA . ILE H 1 45 ? -0.676 39.299 25.265 1.00 13.28 783 ILE H CA 1
ATOM 3790 C C . ILE H 1 45 ? -0.130 40.702 24.943 1.00 13.73 783 ILE H C 1
ATOM 3791 O O . ILE H 1 45 ? 0.677 41.231 25.717 1.00 14.37 783 ILE H O 1
ATOM 3796 N N . GLU H 1 46 ? -0.426 41.233 23.769 1.00 14.12 784 GLU H N 1
ATOM 3797 C CA . GLU H 1 46 ? 0.037 42.598 23.413 1.00 13.42 784 GLU H CA 1
ATOM 3798 C C . GLU H 1 46 ? -0.497 43.604 24.402 1.00 13.10 784 GLU H C 1
ATOM 3799 O O . GLU H 1 46 ? 0.264 44.480 24.878 1.00 15.00 784 GLU H O 1
ATOM 3805 N N . ALA H 1 47 ? -1.766 43.455 24.826 1.00 13.50 785 ALA H N 1
ATOM 3806 C CA . ALA H 1 47 ? -2.360 44.375 25.844 1.00 13.42 785 ALA H CA 1
ATOM 3807 C C . ALA H 1 47 ? -1.576 44.230 27.167 1.00 14.37 785 ALA H C 1
ATOM 3808 O O . ALA H 1 47 ? -1.267 45.263 27.832 1.00 16.62 785 ALA H O 1
ATOM 3810 N N . MET H 1 48 ? -1.159 42.990 27.488 1.00 14.38 786 MET H N 1
ATOM 3811 C CA . MET H 1 48 ? -0.338 42.777 28.676 1.00 14.39 786 MET H CA 1
ATOM 3812 C C . MET H 1 48 ? 1.001 43.504 28.584 1.00 14.51 786 MET H C 1
ATOM 3813 O O . MET H 1 48 ? 1.549 43.984 29.580 1.00 16.02 786 MET H O 1
ATOM 3818 N N . GLU H 1 49 ? 1.625 43.475 27.411 1.00 14.23 787 GLU H N 1
ATOM 3819 C CA . GLU H 1 49 ? 2.940 44.162 27.214 1.00 14.24 787 GLU H CA 1
ATOM 3820 C C . GLU H 1 49 ? 2.736 45.672 27.367 1.00 15.53 787 GLU H C 1
ATOM 3821 O O . GLU H 1 49 ? 3.491 46.323 28.077 1.00 17.48 787 GLU H O 1
ATOM 3827 N N . MET H 1 50 ? 1.638 46.153 26.809 1.00 15.35 788 MET H N 1
ATOM 3828 C CA . MET H 1 50 ? 1.383 47.614 26.901 1.00 17.68 788 MET H CA 1
ATOM 3829 C C . MET H 1 50 ? 1.172 48.037 28.348 1.00 18.29 788 MET H C 1
ATOM 3830 O O . MET H 1 50 ? 1.510 49.178 28.741 1.00 22.97 788 MET H O 1
ATOM 3835 N N . ALA H 1 51 ? 0.552 47.151 29.132 1.00 18.52 789 ALA H N 1
ATOM 3836 C CA . ALA H 1 51 ? 0.257 47.447 30.516 1.00 21.16 789 ALA H CA 1
ATOM 3837 C C . ALA H 1 51 ? 1.420 47.119 31.457 1.00 21.20 789 ALA H C 1
ATOM 3838 O O . ALA H 1 51 ? 1.325 47.399 32.684 1.00 24.00 789 ALA H O 1
ATOM 3840 N N . GLY H 1 52 ? 2.536 46.596 30.947 1.00 19.30 790 GLY H N 1
ATOM 3841 C CA . GLY H 1 52 ? 3.672 46.283 31.779 1.00 19.81 790 GLY H CA 1
ATOM 3842 C C . GLY H 1 52 ? 3.635 45.013 32.588 1.00 19.99 790 GLY H C 1
ATOM 3843 O O . GLY H 1 52 ? 4.487 44.766 33.495 1.00 22.04 790 GLY H O 1
ATOM 3844 N N . VAL H 1 53 ? 2.699 44.153 32.191 1.00 16.79 791 VAL H N 1
ATOM 3845 C CA . VAL H 1 53 ? 2.522 42.839 32.850 1.00 15.82 791 VAL H CA 1
ATOM 3846 C C . VAL H 1 53 ? 3.537 41.820 32.343 1.00 14.48 791 VAL H C 1
ATOM 3847 O O . VAL H 1 53 ? 4.009 40.999 33.136 1.00 15.63 791 VAL H O 1
ATOM 3851 N N . VAL H 1 54 ? 3.839 41.841 31.026 1.00 13.96 792 VAL H N 1
ATOM 3852 C CA . VAL H 1 54 ? 4.867 40.941 30.450 1.00 14.22 792 VAL H CA 1
ATOM 3853 C C . VAL H 1 54 ? 5.877 41.727 29.689 1.00 13.39 792 VAL H C 1
ATOM 3854 O O . VAL H 1 54 ? 5.608 42.877 29.267 1.00 14.26 792 VAL H O 1
ATOM 3858 N N . THR H 1 55 ? 7.056 41.161 29.471 1.00 13.12 793 THR H N 1
ATOM 3859 C CA . THR H 1 55 ? 8.077 41.849 28.746 1.00 13.82 793 THR H CA 1
ATOM 3860 C C . THR H 1 55 ? 7.735 41.838 27.242 1.00 14.16 793 THR H C 1
ATOM 3861 O O . THR H 1 55 ? 6.927 41.018 26.747 1.00 12.71 793 THR H O 1
ATOM 3865 N N . PRO H 1 56 ? 8.422 42.724 26.473 1.00 15.94 794 PRO H N 1
ATOM 3866 C CA . PRO H 1 56 ? 8.442 42.522 25.039 1.00 16.43 794 PRO H CA 1
ATOM 3867 C C . PRO H 1 56 ? 9.057 41.167 24.672 1.00 15.58 794 PRO H C 1
ATOM 3868 O O . PRO H 1 56 ? 9.710 40.533 25.461 1.00 16.92 794 PRO H O 1
ATOM 3872 N N . MET H 1 57 ? 8.788 40.735 23.470 1.00 14.53 795 MET H N 1
ATOM 3873 C CA . MET H 1 57 ? 9.367 39.489 23.011 1.00 16.24 795 MET H CA 1
ATOM 3874 C C . MET H 1 57 ? 10.876 39.717 22.834 1.00 15.70 795 MET H C 1
ATOM 3875 O O . MET H 1 57 ? 11.288 40.735 22.275 1.00 17.65 795 MET H O 1
ATOM 3880 N N . ASN H 1 58 ? 11.695 38.780 23.254 1.00 14.10 796 ASN H N 1
ATOM 3881 C CA . ASN H 1 58 ? 13.167 38.928 23.109 1.00 13.03 796 ASN H CA 1
ATOM 3882 C C . ASN H 1 58 ? 13.634 38.339 21.785 1.00 15.57 796 ASN H C 1
ATOM 3883 O O . ASN H 1 58 ? 12.809 37.949 20.932 1.00 16.09 796 ASN H O 1
ATOM 3888 N N . THR H 1 59 ? 14.977 38.380 21.573 1.00 16.27 797 THR H N 1
ATOM 3889 C CA . THR H 1 59 ? 15.456 37.950 20.242 1.00 20.00 797 THR H CA 1
ATOM 3890 C C . THR H 1 59 ? 15.229 36.511 19.883 1.00 18.00 797 THR H C 1
ATOM 3891 O O . THR H 1 59 ? 15.241 36.171 18.685 1.00 22.48 797 THR H O 1
ATOM 3895 N N . ASN H 1 60 ? 14.952 35.645 20.857 1.00 16.13 798 ASN H N 1
ATOM 3896 C CA . ASN H 1 60 ? 14.607 34.303 20.583 1.00 17.66 798 ASN H CA 1
ATOM 3897 C C . ASN H 1 60 ? 13.095 34.018 20.629 1.00 16.25 798 ASN H C 1
ATOM 3898 O O . ASN H 1 60 ? 12.657 32.895 20.411 1.00 19.67 798 ASN H O 1
ATOM 3903 N N . GLY H 1 61 ? 12.320 35.087 20.679 1.00 15.60 799 GLY H N 1
ATOM 3904 C CA . GLY H 1 61 ? 10.914 34.867 20.546 1.00 16.34 799 GLY H CA 1
ATOM 3905 C C . GLY H 1 61 ? 10.162 34.550 21.862 1.00 16.81 799 GLY H C 1
ATOM 3906 O O . GLY H 1 61 ? 8.970 34.195 21.810 1.00 21.42 799 GLY H O 1
ATOM 3907 N N . SER H 1 62 ? 10.784 34.831 23.014 1.00 14.60 800 SER H N 1
ATOM 3908 C CA . SER H 1 62 ? 10.120 34.595 24.260 1.00 13.77 800 SER H CA 1
ATOM 3909 C C . SER H 1 62 ? 9.861 35.819 25.121 1.00 13.53 800 SER H C 1
ATOM 3910 O O . SER H 1 62 ? 10.498 36.823 24.963 1.00 14.74 800 SER H O 1
ATOM 3913 N N . ARG H 1 63 ? 8.863 35.704 26.005 1.00 13.54 801 ARG H N 1
ATOM 3914 C CA . ARG H 1 63 ? 8.562 36.789 26.924 1.00 13.35 801 ARG H CA 1
ATOM 3915 C C . ARG H 1 63 ? 8.626 36.217 28.319 1.00 13.06 801 ARG H C 1
ATOM 3916 O O . ARG H 1 63 ? 8.450 35.029 28.520 1.00 15.28 801 ARG H O 1
ATOM 3924 N N . GLU H 1 64 ? 8.721 37.084 29.286 1.00 12.61 802 GLU H N 1
ATOM 3925 C CA . GLU H 1 64 ? 8.614 36.715 30.662 1.00 13.80 802 GLU H CA 1
ATOM 3926 C C . GLU H 1 64 ? 7.576 37.614 31.359 1.00 13.35 802 GLU H C 1
ATOM 3927 O O . GLU H 1 64 ? 7.205 38.663 30.856 1.00 14.38 802 GLU H O 1
ATOM 3933 N N . VAL H 1 65 ? 7.115 37.183 32.513 1.00 12.46 803 VAL H N 1
ATOM 3934 C CA . VAL H 1 65 ? 6.191 37.962 33.281 1.00 12.76 803 VAL H CA 1
ATOM 3935 C C . VAL H 1 65 ? 6.925 38.848 34.245 1.00 15.26 803 VAL H C 1
ATOM 3936 O O . VAL H 1 65 ? 7.776 38.394 35.016 1.00 15.69 803 VAL H O 1
ATOM 3940 N N . ILE H 1 66 ? 6.506 40.088 34.177 1.00 16.79 804 ILE H N 1
ATOM 3941 C CA . ILE H 1 66 ? 7.069 41.150 35.037 1.00 19.79 804 ILE H CA 1
ATOM 3942 C C . ILE H 1 66 ? 6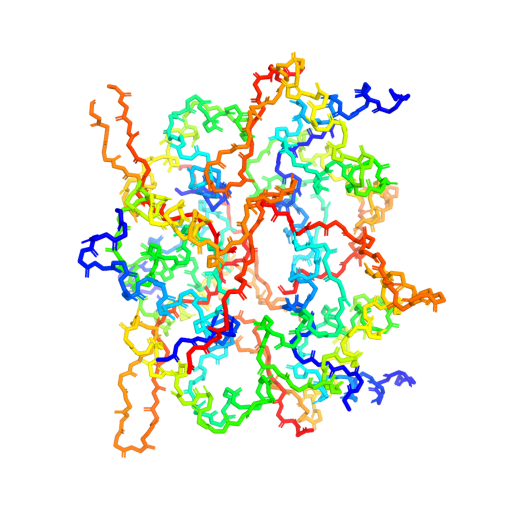.269 41.303 36.316 1.00 20.08 804 ILE H C 1
ATOM 3943 O O . ILE H 1 66 ? 6.849 41.390 37.390 1.00 20.41 804 ILE H O 1
ATOM 3948 N N . ALA H 1 67 ? 4.938 41.314 36.215 1.00 18.88 805 ALA H N 1
ATOM 3949 C CA . ALA H 1 67 ? 4.099 41.572 37.359 1.00 19.61 805 ALA H CA 1
ATOM 3950 C C . ALA H 1 67 ? 4.352 40.435 38.362 1.00 20.41 805 ALA H C 1
ATOM 3951 O O . ALA H 1 67 ? 4.557 39.258 38.003 1.00 18.91 805 ALA H O 1
ATOM 3953 N N . PRO H 1 68 ? 4.252 40.734 39.646 1.00 20.07 806 PRO H N 1
ATOM 3954 C CA . PRO H 1 68 ? 4.445 39.654 40.649 1.00 20.67 806 PRO H CA 1
ATOM 3955 C C . PRO H 1 68 ? 3.301 38.667 40.724 1.00 18.62 806 PRO H C 1
ATOM 3956 O O . PRO H 1 68 ? 2.146 39.067 40.474 1.00 21.04 806 PRO H O 1
ATOM 3960 N N . ALA H 1 69 ? 3.589 37.404 41.101 1.00 18.05 807 ALA H N 1
ATOM 3961 C CA . ALA H 1 69 ? 2.531 36.455 41.359 1.00 17.58 807 ALA H CA 1
ATOM 3962 C C . ALA H 1 69 ? 1.621 36.976 42.461 1.00 19.36 807 ALA H C 1
ATOM 3963 O O . ALA H 1 69 ? 2.080 37.513 43.456 1.00 20.93 807 ALA H O 1
ATOM 3965 N N . PRO H 1 70 ? 0.320 36.832 42.297 1.00 22.09 808 PRO H N 1
ATOM 3966 C CA . PRO H 1 70 ? -0.641 37.133 43.405 1.00 25.19 808 PRO H CA 1
ATOM 3967 C C . PRO H 1 70 ? -0.220 36.397 44.681 1.00 26.06 808 PRO H C 1
ATOM 3968 O O . PRO H 1 70 ? -0.408 36.965 45.818 1.00 27.82 808 PRO H O 1
ATOM 3972 N N . VAL H 1 71 ? 0.295 35.253 44.638 1.00 26.02 809 VAL H N 1
#

Solvent-accessible surface area: 24086 Å² total

B-factor: mean 18.63, std 9.32, range [6.71, 84.54]

Nearest PDB structures (foldseek):
  2ve8-assembly6_F  TM=1.012E+00  e=5.121E-12  Pseudomonas aeruginosa
  2ve8-assembly7_G  TM=1.014E+00  e=3.218E-10  Pseudomonas aeruginosa
  2ve9-assembly1_B  TM=1.003E+00  e=1.398E-09  Pseudomonas aeruginosa
  2ve8-assembly3_C  TM=9.762E-01  e=9.366E-10  Pseudomonas aeruginosa
  2j5o-assembly1_A  TM=9.148E-01  e=3.116E-09  Pseudomonas aeruginosa

Radius of gyration: 22.73 Å; Cα contacts (8 Å, |Δi|>4): 859; chains: 8; bounding box: 49×58×56 Å

GO terms:
  GO:0071236 cellular response to antibiotic (P, IMP)

CATH classification: 1.10.10.10

InterPro domains:
  IPR002543 FtsK domain [PF01580] (424-635)
  IPR002543 FtsK domain [PS50901] (449-661)
  IPR018541 FtsK gamma domain [PF09397] (745-805)
  IPR018541 FtsK gamma domain [SM00843] (743-808)
  IPR025199 DNA translocase FtsK, 4TM region [PF13491] (27-200)
  IPR027417 P-loop containing nucleoside triphosphate hydrolase [G3DSA:3.40.50.300] (420-721)
  IPR027417 P-loop containing nucleoside triphosphate hydrolase [SSF52540] (396-708)
  IPR036388 Winged helix-like DNA-binding domain superfamily [G3DSA:1.10.10.10] (739-804)
  IPR036390 Winged helix DNA-binding domain superfamily [SSF46785] (743-806)
  IPR041027 FtsK alpha domain [PF17854] (315-415)
  IPR050206 FtsK/SpoIIIE/SftA cell division and DNA translocation [PTHR22683] (14-807)

Organism: Pseudomonas aeruginosa (strain ATCC 15692 / DSM 22644 / CIP 104116 / JCM 14847 / LMG 12228 / 1C / PRS 101 / PAO1) (NCBI:txid208964)

Foldseek 3Di:
DDDPCLVVLLLVCQVVQFQALVVSCVVVVDDSVVSVVSSVVCCVVVQWPQADPVRGITGDDHHDDPD/DDDPCLVVLLLCCQVVQAQALVVSCVVVVDDSVVSVVSSVVCCVVVQWDDADPVGGITGDDHHDD/DDPCLVVLLLVCQVVQAQDLVVSCVVVVDDSVVSVVSSVVCCVVVQWPPPPVGITGDDHHDD/DLDDPCLVVLLLVCQVVQAQDLVVSCVVVVDDSVVSVSSSVVCCVVVQWPDQDPVRGITGDDHHDDPD/DCPDPCLVVLLLCCQAVFALDLVVSCVVPVDDSVVSVVSSVVCCVVQQKPDQDPVRGITGDDHNDD/DCPPPCLVVLLLCCQAVFALDLVVSCVVVVDDSVVSVVSSVVCCVVQQKDDQDPVGGITGDDHRD/DVCLVVLLVCCQVVFALDLVVSCVVVVDDSVVSVVSSVVCCVVQQKDDQDPVRGITGPHD/DVCLVVLLLVCQAVFALDLVSSCVVVVDDSVVSVVSSVVCCVVQQKPPQDPVGGITGDDHRD

Sequence (515 aa):
EDDPLYDEAVRFVTESRRASISAVQRKLKIGYNRAARMIEAMEMAGVVTPMNTNGSREVIAPAPVRDEDDPLYDEAVRFVTESRRASISAVQRKLKIGYNRAARMIEAMEMAGVVTPMNTNGSREVIAPAPVDDPLYDEAVRFVTESRRASISAVQRKLKIGYNRAARMIEAMEMAGVVTPMNGSREVIAPAPVSEDDPLYDEAVRFVTESRRASISAVQRKLKIGYNRAARMIEAMEMAGVVTPMNTNGSREVIAPAPVRDSEDDPLYDEAVRFVTESRRASISAVQRKLKIGYNRAARMIEAMEMAGVVTPMNTNGSREVIAPAPVSEDDPLYDEAVRFVTESRRASISAVQRKLKIGYNRAARMIEAMEMAGVVTPMNTNGSREVIAPAPDPLYDEAVRFVTESRRASISAVQRKLKIGYNRAARMIEAMEMAGVVTPMNTNGSREVIAPDPLYDEAVRFVTESRRASISAVQRKLKIGYNRAARMIEAMEMAGVVTPMNTNGSREVIAPAP